Protein AF-0000000084650781 (afdb_homodimer)

Organism: NCBI:txid1178482

Foldseek 3Di:
DPPDPDDPPPPPPPPPPPPPPPVPQPAAEAEEEEAFDCQFLVNVLVVLLQVLLCVLVVNNYGYDYYYNQPVHFQLVVLVCLQVVVHFWYFHWLLSLCVQVVLSLLLWQWPLAPWVQLSQQLLVDPLVVVSQVSVVVRFKHFLAKAFQTQKKKFFAPDEAAFLQVQAAFEEEEANGVLVCLLSVLSNHHYDHDGLSCVQVCLQVPVGGIYMGFLSSCVRSVVLVSTQAMEPQSTTTIITTIIGGNVSVVVDDPSSNVSSNVSSVVSRVSRRVVNRVVSVVSVVVSVVVRRHYDYHPNVNSVVSSVVSLVVVCVVPVPSSVSSSVSSVVSVD/DDPPDDPPPPPPPPPPPPPPPPVPQPAAEAEEEEAFDCQFLVNVLVVLLQVLLCVLVVNNYGYDYYYNQPVHFQLVVLVCLQVVVHFWYFHWLLSLCVQVVLSLLLWQWPLAPWVQLSQQLLVDPLVVVSQVSVVVRFKHFLAKAFQTQKWKFFAPDEAAFLQVQAAFEEEEANGVLVCLLSVLSNHHYDHDGLSCVQVCLQVPVGGIYMGFLSSCQRSVVLVSTQAMEPQSTTTIITTIIGGNVSVVVDDPSSNVSSNVSSVVSRVSRRVVNRVVSVVSVVVSVVVRHHYDYHPNVNSVVSSVVSLVVVCVVPVPSSVSSSVSSVVSVD

Radius of gyration: 30.65 Å; Cα contacts (8 Å, |Δi|>4): 1286; chains: 2; bounding box: 134×105×98 Å

InterPro domains:
  IPR004682 TRAP transporter solute receptor, DctP family [PIRSF006470] (6-325)
  IPR004682 TRAP transporter solute receptor, DctP family [TIGR00787] (32-286)
  IPR018389 TRAP transporter solute receptor DctP [PF03480] (33-311)
  IPR018389 TRAP transporter solute receptor DctP [PTHR33376] (1-325)
  IPR038404 TRAP transporter solute receptor DctP superfamily [G3DSA:3.40.190.170] (25-330)

Solvent-accessible surface area (backbone atoms only — not comparable to full-atom values): 33661 Å² total; per-residue (Å²): 128,92,72,80,75,73,83,82,75,78,75,74,76,73,74,73,72,72,66,71,71,69,71,76,69,75,50,48,74,39,48,32,32,28,43,51,45,81,74,26,56,69,41,54,24,53,52,50,26,28,51,42,32,22,63,74,48,74,50,47,33,40,55,49,81,38,51,54,25,69,72,39,49,50,57,55,37,48,51,28,17,52,70,45,79,30,37,30,32,52,39,37,38,28,34,48,20,67,80,36,59,73,52,32,58,69,32,41,70,60,60,54,93,47,64,68,31,48,49,54,34,46,74,36,69,62,31,50,50,50,38,52,53,34,44,77,64,33,29,39,68,44,37,77,28,59,54,37,54,21,28,40,36,20,62,83,62,79,45,41,49,50,74,61,35,50,71,40,32,30,30,30,59,65,24,72,47,55,42,48,52,33,43,62,41,42,23,39,56,39,64,44,56,74,71,50,42,51,60,33,38,67,72,56,70,17,51,25,35,60,43,16,38,41,57,33,51,48,63,44,40,61,81,61,27,51,22,36,20,64,55,55,44,27,40,46,47,22,42,27,39,30,6,34,62,47,53,70,72,47,52,72,67,56,49,51,40,49,45,51,24,26,49,54,25,29,56,52,26,35,54,50,37,58,56,42,28,60,54,31,42,55,52,47,44,73,72,65,33,47,72,36,70,46,45,58,67,58,43,58,61,58,47,48,64,54,53,54,56,50,36,70,76,36,48,68,60,46,53,53,49,53,54,42,37,53,60,47,70,106,135,75,89,68,85,77,82,76,74,81,73,73,72,74,71,72,72,72,66,71,71,68,70,76,69,76,50,46,73,40,46,32,32,28,41,51,46,80,74,25,54,68,42,54,24,52,51,50,26,28,51,42,32,21,61,74,50,75,50,48,33,40,52,49,81,37,52,53,26,69,72,40,49,50,57,54,38,48,50,26,17,51,69,46,79,31,37,31,31,54,39,38,38,28,36,50,20,68,79,36,59,73,52,32,58,70,32,41,70,60,62,54,94,46,62,67,31,47,51,53,34,47,73,37,70,62,30,50,51,51,38,50,53,34,44,79,62,34,30,38,69,43,35,78,28,60,53,38,54,21,27,39,36,20,62,83,62,80,46,41,48,51,74,61,35,48,71,40,33,30,31,29,60,64,25,72,46,57,42,47,52,34,45,62,40,42,23,39,58,38,63,42,56,75,70,50,42,51,61,33,37,67,73,55,69,18,51,24,35,60,41,17,37,42,57,34,51,49,65,45,40,62,80,62,26,51,22,35,19,63,56,55,45,26,42,45,48,21,40,27,37,30,7,33,64,48,54,70,72,48,51,74,67,55,49,51,40,50,45,52,24,26,50,54,25,29,56,52,27,34,54,49,36,58,56,41,28,61,54,32,42,55,50,45,45,72,74,66,34,47,72,36,69,46,46,59,68,59,42,58,61,59,48,47,65,53,56,53,54,48,34,70,76,36,49,69,59,44,52,52,50,52,52,42,36,53,61,47,69,106

Sequence (660 aa):
MKPSLLMLSILTTAVLTSATLAANAEARELRLGHASTETNPRHDAALFFAERVEDLSGGDLTVSVSSNAQLGDDVEMMTGLRLGSLDLSISSQGALASIVEEATLIGLPFLFDDSRAAWQVLDGEVGQSLADMAADNGIEVLGWWDNGIRLITNNVHPVVEPDDLRGLKIRIPQDPMATDIFSTLGANPVPIPFAETYVALQQGVADGQENPAVNIYSQKFHEVQKYLSLSHHKYEFLPFLASQLTWQTLSPEQQDILRQAGREATEFQRNNAYEENAQRLAEIEASGTEVSEVDTAAFQQAVQPVYEKWQQKYPDFVAQLTAAAEEASEMKPSLLMLSILTTAVLTSATLAANAEARELRLGHASTETNPRHDAALFFAERVEDLSGGDLTVSVSSNAQLGDDVEMMTGLRLGSLDLSISSQGALASIVEEATLIGLPFLFDDSRAAWQVLDGEVGQSLADMAADNGIEVLGWWDNGIRLITNNVHPVVEPDDLRGLKIRIPQDPMATDIFSTLGANPVPIPFAETYVALQQGVADGQENPAVNIYSQKFHEVQKYLSLSHHKYEFLPFLASQLTWQTLSPEQQDILRQAGREATEFQRNNAYEENAQRLAEIEASGTEVSEVDTAAFQQAVQPVYEKWQQKYPDFVAQLTAAAEEASE

pLDDT: mean 93.14, std 15.97, range [23.97, 98.94]

Structure (mmCIF, N/CA/C/O backbone):
data_AF-0000000084650781-model_v1
#
loop_
_entity.id
_entity.type
_entity.pdbx_description
1 polymer 'C4-dicarboxylate ABC transporter'
#
loop_
_atom_site.group_PDB
_atom_site.id
_atom_site.type_symbol
_atom_site.label_atom_id
_atom_site.label_alt_id
_atom_site.label_comp_id
_atom_site.label_asym_id
_atom_site.label_entity_id
_atom_site.label_seq_id
_atom_site.pdbx_PDB_ins_code
_atom_site.Cartn_x
_atom_site.Cartn_y
_atom_site.Cartn_z
_atom_site.occupancy
_atom_site.B_iso_or_equiv
_atom_site.auth_seq_id
_atom_site.auth_comp_id
_atom_site.auth_asym_id
_atom_site.auth_atom_id
_atom_site.pdbx_PDB_model_num
ATOM 1 N N . MET A 1 1 ? 60.688 69.188 -47.125 1 24.17 1 MET A N 1
ATOM 2 C CA . MET A 1 1 ? 60.781 68.062 -46.219 1 24.17 1 MET A CA 1
ATOM 3 C C . MET A 1 1 ? 59.531 67.875 -45.406 1 24.17 1 MET A C 1
ATOM 5 O O . MET A 1 1 ? 59.406 66.938 -44.625 1 24.17 1 MET A O 1
ATOM 9 N N . LYS A 1 2 ? 58.781 69 -45.312 1 34.16 2 LYS A N 1
ATOM 10 C CA . LYS A 1 2 ? 57.844 69.062 -44.188 1 34.16 2 LYS A CA 1
ATOM 11 C C . LYS A 1 2 ? 56.594 68.188 -44.438 1 34.16 2 LYS A C 1
ATOM 13 O O . LYS A 1 2 ? 55.688 68.625 -45.156 1 34.16 2 LYS A O 1
ATOM 18 N N . PRO A 1 3 ? 56.781 66.75 -44.562 1 31.8 3 PRO A N 1
ATOM 19 C CA . PRO A 1 3 ? 55.844 65.688 -45.031 1 31.8 3 PRO A CA 1
ATOM 20 C C . PRO A 1 3 ? 54.594 65.625 -44.156 1 31.8 3 PRO A C 1
ATOM 22 O O . PRO A 1 3 ? 53.5 65.375 -44.656 1 31.8 3 PRO A O 1
ATOM 25 N N . SER A 1 4 ? 54.75 65.625 -42.781 1 34.72 4 SER A N 1
ATOM 26 C CA . SER A 1 4 ? 54.25 64.5 -41.969 1 34.72 4 SER A CA 1
ATOM 27 C C . SER A 1 4 ? 52.781 64.625 -41.625 1 34.72 4 SER A C 1
ATOM 29 O O . SER A 1 4 ? 52.438 64.938 -40.469 1 34.72 4 SER A O 1
ATOM 31 N N . LEU A 1 5 ? 52 65.375 -42.25 1 34.72 5 LEU A N 1
ATOM 32 C CA . LEU A 1 5 ? 50.719 65.688 -41.656 1 34.72 5 LEU A CA 1
ATOM 33 C C . LEU A 1 5 ? 49.812 64.5 -41.562 1 34.72 5 LEU A C 1
ATOM 35 O O . LEU A 1 5 ? 48.625 64.625 -41.281 1 34.72 5 LEU A O 1
ATOM 39 N N . LEU A 1 6 ? 50.344 63.188 -42.094 1 29.95 6 LEU A N 1
ATOM 40 C CA . LEU A 1 6 ? 49.25 62.281 -42.469 1 29.95 6 LEU A CA 1
ATOM 41 C C . LEU A 1 6 ? 48.312 62 -41.312 1 29.95 6 LEU A C 1
ATOM 43 O O . LEU A 1 6 ? 47.094 62.156 -41.469 1 29.95 6 LEU A O 1
ATOM 47 N N . MET A 1 7 ? 48.219 60.625 -40.844 1 32.75 7 MET A N 1
ATOM 48 C CA . MET A 1 7 ? 47.156 59.625 -40.75 1 32.75 7 MET A CA 1
ATOM 49 C C . MET A 1 7 ? 46.469 59.656 -39.406 1 32.75 7 MET A C 1
ATOM 51 O O . MET A 1 7 ? 47.125 59.406 -38.375 1 32.75 7 MET A O 1
ATOM 55 N N . LEU A 1 8 ? 45.688 60.656 -39.094 1 37.31 8 LEU A N 1
ATOM 56 C CA . LEU A 1 8 ? 44.781 60.656 -37.969 1 37.31 8 LEU A CA 1
ATOM 57 C C . LEU A 1 8 ? 44 59.344 -37.875 1 37.31 8 LEU A C 1
ATOM 59 O O . LEU A 1 8 ? 43.219 59.031 -38.781 1 37.31 8 LEU A O 1
ATOM 63 N N . SER A 1 9 ? 44.719 58.188 -37.469 1 35.19 9 SER A N 1
ATOM 64 C CA . SER A 1 9 ? 44.094 56.906 -37.156 1 35.19 9 SER A CA 1
ATOM 65 C C . SER A 1 9 ? 42.906 57.062 -36.219 1 35.19 9 SER A C 1
ATOM 67 O O . SER A 1 9 ? 43.031 57.656 -35.156 1 35.19 9 SER A O 1
ATOM 69 N N . ILE A 1 10 ? 41.719 57.125 -36.812 1 39.12 10 ILE A N 1
ATOM 70 C CA . ILE A 1 10 ? 40.406 57 -36.156 1 39.12 10 ILE A CA 1
ATOM 71 C C . ILE A 1 10 ? 40.375 55.719 -35.312 1 39.12 10 ILE A C 1
ATOM 73 O O . ILE A 1 10 ? 40.5 54.625 -35.844 1 39.12 10 ILE A O 1
ATOM 77 N N . LEU A 1 11 ? 41.031 55.688 -34.156 1 39.5 11 LEU A N 1
ATOM 78 C CA . LEU A 1 11 ? 40.844 54.625 -33.156 1 39.5 11 LEU A CA 1
ATOM 79 C C . LEU A 1 11 ? 39.375 54.469 -32.844 1 39.5 11 LEU A C 1
ATOM 81 O O . LEU A 1 11 ? 38.75 55.344 -32.219 1 39.5 11 LEU A O 1
ATOM 85 N N . THR A 1 12 ? 38.531 53.969 -33.812 1 40 12 THR A N 1
ATOM 86 C CA . THR A 1 12 ? 37.219 53.562 -33.375 1 40 12 THR A CA 1
ATOM 87 C C . THR A 1 12 ? 37.281 52.562 -32.25 1 40 12 THR A C 1
ATOM 89 O O . THR A 1 12 ? 37.906 51.5 -32.375 1 40 12 THR A O 1
ATOM 92 N N . THR A 1 13 ? 37.312 53.031 -31 1 37.78 13 THR A N 1
ATOM 93 C CA . THR A 1 13 ? 37.094 52.219 -29.812 1 37.78 13 THR A CA 1
ATOM 94 C C . THR A 1 13 ? 35.875 51.344 -29.984 1 37.78 13 THR A C 1
ATOM 96 O O . THR A 1 13 ? 34.75 51.844 -30.125 1 37.78 13 THR A O 1
ATOM 99 N N . ALA A 1 14 ? 36.031 50.156 -30.719 1 41.72 14 ALA A N 1
ATOM 100 C CA . ALA A 1 14 ? 35.031 49.094 -30.562 1 41.72 14 ALA A CA 1
ATOM 101 C C . ALA A 1 14 ? 34.656 48.906 -29.109 1 41.72 14 ALA A C 1
ATOM 103 O O . ALA A 1 14 ? 35.469 48.406 -28.312 1 41.72 14 ALA A O 1
ATOM 104 N N . VAL A 1 15 ? 33.906 49.812 -28.578 1 40.22 15 VAL A N 1
ATOM 105 C CA . VAL A 1 15 ? 33.219 49.438 -27.344 1 40.22 15 VAL A CA 1
ATOM 106 C C . VAL A 1 15 ? 32.531 48.094 -27.516 1 40.22 15 VAL A C 1
ATOM 108 O O . VAL A 1 15 ? 31.578 47.938 -28.281 1 40.22 15 VAL A O 1
ATOM 111 N N . LEU A 1 16 ? 33.375 47 -27.609 1 41.97 16 LEU A N 1
ATOM 112 C CA . LEU A 1 16 ? 32.781 45.688 -27.328 1 41.97 16 LEU A CA 1
ATOM 113 C C . LEU A 1 16 ? 31.797 45.781 -26.156 1 41.97 16 LEU A C 1
ATOM 115 O O . LEU A 1 16 ? 32.219 46.031 -25.016 1 41.97 16 LEU A O 1
ATOM 119 N N . THR A 1 17 ? 30.656 46.25 -26.453 1 41.38 17 THR A N 1
ATOM 120 C CA . THR A 1 17 ? 29.578 45.938 -25.516 1 41.38 17 THR A CA 1
ATOM 121 C C . THR A 1 17 ? 29.562 44.469 -25.188 1 41.38 17 THR A C 1
ATOM 123 O O . THR A 1 17 ? 29.266 43.625 -26.047 1 41.38 17 THR A O 1
ATOM 126 N N . SER A 1 18 ? 30.484 43.969 -24.453 1 41.69 18 SER A N 1
ATOM 127 C CA . SER A 1 18 ? 30.203 42.719 -23.75 1 41.69 18 SER A CA 1
ATOM 128 C C . SER A 1 18 ? 28.781 42.719 -23.188 1 41.69 18 SER A C 1
ATOM 130 O O . SER A 1 18 ? 28.531 43.25 -22.109 1 41.69 18 SER A O 1
ATOM 132 N N . ALA A 1 19 ? 27.844 42.875 -24 1 40.19 19 ALA A N 1
ATOM 133 C CA . ALA A 1 19 ? 26.578 42.375 -23.484 1 40.19 19 ALA A CA 1
ATOM 134 C C . ALA A 1 19 ? 26.766 41 -22.828 1 40.19 19 ALA A C 1
ATOM 136 O O . ALA A 1 19 ? 27.062 40.031 -23.5 1 40.19 19 ALA A O 1
ATOM 137 N N . THR A 1 20 ? 27.172 40.969 -21.625 1 41.84 20 THR A N 1
ATOM 138 C CA . THR A 1 20 ? 26.875 39.781 -20.859 1 41.84 20 THR A CA 1
ATOM 139 C C . THR A 1 20 ? 25.547 39.156 -21.297 1 41.84 20 THR A C 1
ATOM 141 O O . THR A 1 20 ? 24.5 39.75 -21.094 1 41.84 20 THR A O 1
ATOM 144 N N . LEU A 1 21 ? 25.453 38.562 -22.391 1 39 21 LEU A N 1
ATOM 145 C CA . LEU A 1 21 ? 24.359 37.625 -22.5 1 39 21 LEU A CA 1
ATOM 146 C C . LEU A 1 21 ? 24.125 36.875 -21.188 1 39 21 LEU A C 1
ATOM 148 O O . LEU A 1 21 ? 24.891 35.969 -20.828 1 39 21 LEU A O 1
ATOM 152 N N . ALA A 1 22 ? 23.797 37.625 -20.125 1 39.19 22 ALA A N 1
ATOM 153 C CA . ALA A 1 22 ? 23.156 36.812 -19.094 1 39.19 22 ALA A CA 1
ATOM 154 C C . ALA A 1 22 ? 22.328 35.719 -19.703 1 39.19 22 ALA A C 1
ATOM 156 O O . ALA A 1 22 ? 21.281 35.969 -20.312 1 39.19 22 ALA A O 1
ATOM 157 N N . ALA A 1 23 ? 22.766 34.75 -20.359 1 41.78 23 ALA A N 1
ATOM 158 C CA . ALA A 1 23 ? 22.047 33.5 -20.625 1 41.78 23 ALA A CA 1
ATOM 159 C C . ALA A 1 23 ? 20.922 33.312 -19.625 1 41.78 23 ALA A C 1
ATOM 161 O O . ALA A 1 23 ? 21.188 33.156 -18.422 1 41.78 23 ALA A O 1
ATOM 162 N N . ASN A 1 24 ? 19.766 33.969 -19.609 1 41.72 24 ASN A N 1
ATOM 163 C CA . ASN A 1 24 ? 18.562 33.625 -18.859 1 41.72 24 ASN A CA 1
ATOM 164 C C . ASN A 1 24 ? 18.516 32.125 -18.531 1 41.72 24 ASN A C 1
ATOM 166 O O . ASN A 1 24 ? 18.141 31.312 -19.375 1 41.72 24 ASN A O 1
ATOM 170 N N . ALA A 1 25 ? 19.328 31.562 -17.812 1 55.53 25 ALA A N 1
ATOM 171 C CA . ALA A 1 25 ? 19.266 30.172 -17.391 1 55.53 25 ALA A CA 1
ATOM 172 C C . ALA A 1 25 ? 17.828 29.75 -17.109 1 55.53 25 ALA A C 1
ATOM 174 O O . ALA A 1 25 ? 17.094 30.453 -16.406 1 55.53 25 ALA A O 1
ATOM 175 N N . GLU A 1 26 ? 17.172 29.047 -18.016 1 77.19 26 GLU A N 1
ATOM 176 C CA . GLU A 1 26 ? 15.828 28.484 -17.906 1 77.19 26 GLU A CA 1
ATOM 177 C C . GLU A 1 26 ? 15.547 28 -16.484 1 77.19 26 GLU A C 1
ATOM 179 O O . GLU A 1 26 ? 16.375 27.312 -15.891 1 77.19 26 GLU A O 1
ATOM 184 N N . ALA A 1 27 ? 14.594 28.672 -15.797 1 89 27 ALA A N 1
ATOM 185 C CA . ALA A 1 27 ? 14.164 28.312 -14.453 1 89 27 ALA A CA 1
ATOM 186 C C . ALA A 1 27 ? 14.008 26.797 -14.32 1 89 27 ALA A C 1
ATOM 188 O O . ALA A 1 27 ? 13.484 26.141 -15.227 1 89 27 ALA A O 1
ATOM 189 N N . ARG A 1 28 ? 14.617 26.219 -13.359 1 96.62 28 ARG A N 1
ATOM 190 C CA . ARG A 1 28 ? 14.367 24.828 -13.031 1 96.62 28 ARG A CA 1
ATOM 191 C C . ARG A 1 28 ? 12.977 24.641 -12.438 1 96.62 28 ARG A C 1
ATOM 193 O O . ARG A 1 28 ? 12.578 25.375 -11.523 1 96.62 28 ARG A O 1
ATOM 200 N N . GLU A 1 29 ? 12.18 23.734 -12.984 1 98.31 29 GLU A N 1
ATOM 201 C CA . GLU A 1 29 ? 10.828 23.469 -12.492 1 98.31 29 GLU A CA 1
ATOM 202 C C . GLU A 1 29 ? 10.781 22.172 -11.703 1 98.31 29 GLU A C 1
ATOM 204 O O . GLU A 1 29 ? 11.273 21.141 -12.164 1 98.31 29 GLU A O 1
ATOM 209 N N . LEU A 1 30 ? 10.258 22.172 -10.516 1 98.88 30 LEU A N 1
ATOM 210 C CA . LEU A 1 30 ? 9.977 21 -9.711 1 98.88 30 LEU A CA 1
ATOM 211 C C . LEU A 1 30 ? 8.484 20.672 -9.734 1 98.88 30 LEU A C 1
ATOM 213 O O . LEU A 1 30 ? 7.648 21.562 -9.688 1 98.88 30 LEU A O 1
ATOM 217 N N . ARG A 1 31 ? 8.164 19.406 -9.82 1 98.81 31 ARG A N 1
ATOM 218 C CA . ARG A 1 31 ? 6.781 18.938 -9.828 1 98.81 31 ARG A CA 1
ATOM 219 C C . ARG A 1 31 ? 6.34 18.5 -8.438 1 98.81 31 ARG A C 1
ATOM 221 O O . ARG A 1 31 ? 7.016 17.703 -7.789 1 98.81 31 ARG A O 1
ATOM 228 N N . LEU A 1 32 ? 5.203 19.062 -7.953 1 98.94 32 LEU A N 1
ATOM 229 C CA . LEU A 1 32 ? 4.609 18.766 -6.656 1 98.94 32 LEU A CA 1
ATOM 230 C C . LEU A 1 32 ? 3.215 18.172 -6.824 1 98.94 32 LEU A C 1
ATOM 232 O O . LEU A 1 32 ? 2.369 18.75 -7.512 1 98.94 32 LEU A O 1
ATOM 236 N N . GLY A 1 33 ? 3.025 17 -6.223 1 98.88 33 GLY A N 1
ATOM 237 C CA . GLY A 1 33 ? 1.714 16.391 -6.305 1 98.88 33 GLY A CA 1
ATOM 238 C C . GLY A 1 33 ? 1.05 16.203 -4.953 1 98.88 33 GLY A C 1
ATOM 239 O O . GLY A 1 33 ? 1.729 16.047 -3.938 1 98.88 33 GLY A O 1
ATOM 240 N N . HIS A 1 34 ? -0.308 16.234 -4.93 1 98.75 34 HIS A N 1
ATOM 241 C CA . HIS A 1 34 ? -1.104 15.844 -3.773 1 98.75 34 HIS A CA 1
ATOM 242 C C . HIS A 1 34 ? -2.484 15.352 -4.199 1 98.75 34 HIS A C 1
ATOM 244 O O . HIS A 1 34 ? -2.869 15.5 -5.359 1 98.75 34 HIS A O 1
ATOM 250 N N . ALA A 1 35 ? -3.258 14.844 -3.248 1 98.5 35 ALA A N 1
ATOM 251 C CA . ALA A 1 35 ? -4.438 14.078 -3.645 1 98.5 35 ALA A CA 1
ATOM 252 C C . ALA A 1 35 ? -5.715 14.883 -3.416 1 98.5 35 ALA A C 1
ATOM 254 O O . ALA A 1 35 ? -6.789 14.5 -3.889 1 98.5 35 ALA A O 1
ATOM 255 N N . SER A 1 36 ? -5.676 16.016 -2.768 1 98.44 36 SER A N 1
ATOM 256 C CA . SER A 1 36 ? -6.871 16.766 -2.383 1 98.44 36 SER A CA 1
ATOM 257 C C . SER A 1 36 ? -7.379 17.625 -3.529 1 98.44 36 SER A C 1
ATOM 259 O O . SER A 1 36 ? -6.648 17.891 -4.488 1 98.44 36 SER A O 1
ATOM 261 N N . THR A 1 37 ? -8.609 18.016 -3.396 1 98.25 37 THR A N 1
ATOM 262 C CA . THR A 1 37 ? -9.164 18.984 -4.332 1 98.25 37 THR A CA 1
ATOM 263 C C . THR A 1 37 ? -8.555 20.359 -4.109 1 98.25 37 THR A C 1
ATOM 265 O O . THR A 1 37 ? -7.852 20.578 -3.121 1 98.25 37 THR A O 1
ATOM 268 N N . GLU A 1 38 ? -8.922 21.219 -4.961 1 98.12 38 GLU A N 1
ATOM 269 C CA . GLU A 1 38 ? -8.367 22.562 -4.914 1 98.12 38 GLU A CA 1
ATOM 270 C C . GLU A 1 38 ? -9.047 23.406 -3.84 1 98.12 38 GLU A C 1
ATOM 272 O O . GLU A 1 38 ? -8.562 24.484 -3.484 1 98.12 38 GLU A O 1
ATOM 277 N N . THR A 1 39 ? -10.094 22.906 -3.24 1 97 39 THR A N 1
ATOM 278 C CA . THR A 1 39 ? -10.789 23.656 -2.199 1 97 39 THR A CA 1
ATOM 279 C C . THR A 1 39 ? -10.242 23.297 -0.819 1 97 39 THR A C 1
ATOM 281 O O . THR A 1 39 ? -10.648 23.891 0.185 1 97 39 THR A O 1
ATOM 284 N N . ASN A 1 40 ? -9.352 22.422 -0.759 1 97.94 40 ASN A N 1
ATOM 285 C CA . ASN A 1 40 ? -8.734 22.016 0.497 1 97.94 40 ASN A CA 1
ATOM 286 C C . ASN A 1 40 ? -7.594 22.969 0.882 1 97.94 40 ASN A C 1
ATOM 288 O O . ASN A 1 40 ? -6.809 23.375 0.027 1 97.94 40 ASN A O 1
ATOM 292 N N . PRO A 1 41 ? -7.438 23.266 2.162 1 96.56 41 PRO A N 1
ATOM 293 C CA . PRO A 1 41 ? -6.344 24.141 2.596 1 96.56 41 PRO A CA 1
ATOM 294 C C . PRO A 1 41 ? -4.965 23.578 2.238 1 96.56 41 PRO A C 1
ATOM 296 O O . PRO A 1 41 ? -4.008 24.344 2.084 1 96.56 41 PRO A O 1
ATOM 299 N N . ARG A 1 42 ? -4.848 22.312 2.117 1 97.69 42 ARG A N 1
ATOM 300 C CA . ARG A 1 42 ? -3.609 21.703 1.647 1 97.69 42 ARG A CA 1
ATOM 301 C C . ARG A 1 42 ? -3.193 22.266 0.297 1 97.69 42 ARG A C 1
ATOM 303 O O . ARG A 1 42 ? -2.002 22.453 0.032 1 97.69 42 ARG A O 1
ATOM 310 N N . HIS A 1 43 ? -4.129 22.469 -0.549 1 98.69 43 HIS A N 1
ATOM 311 C CA . HIS A 1 43 ? -3.852 23.031 -1.87 1 98.69 43 HIS A CA 1
ATOM 312 C C . HIS A 1 43 ? -3.41 24.484 -1.775 1 98.69 43 HIS A C 1
ATOM 314 O O . HIS A 1 43 ? -2.453 24.891 -2.439 1 98.69 43 HIS A O 1
ATOM 320 N N . ASP A 1 44 ? -4.078 25.234 -0.956 1 98.69 44 ASP A N 1
ATOM 321 C CA . ASP A 1 44 ? -3.693 26.625 -0.739 1 98.69 44 ASP A CA 1
ATOM 322 C C . ASP A 1 44 ? -2.25 26.734 -0.253 1 98.69 44 ASP A C 1
ATOM 324 O O . ASP A 1 44 ? -1.495 27.594 -0.705 1 98.69 44 ASP A O 1
ATOM 328 N N . ALA A 1 45 ? -1.952 25.891 0.606 1 98.88 45 ALA A N 1
ATOM 329 C CA . ALA A 1 45 ? -0.604 25.906 1.169 1 98.88 45 ALA A CA 1
ATOM 330 C C . ALA A 1 45 ? 0.429 25.469 0.128 1 98.88 45 ALA A C 1
ATOM 332 O O . ALA A 1 45 ? 1.551 25.984 0.115 1 98.88 45 ALA A O 1
ATOM 333 N N . ALA A 1 46 ? 0.092 24.484 -0.707 1 98.94 46 ALA A N 1
ATOM 334 C CA . ALA A 1 46 ? 0.977 24.078 -1.798 1 98.94 46 ALA A CA 1
ATOM 335 C C . ALA A 1 46 ? 1.247 25.25 -2.742 1 98.94 46 ALA A C 1
ATOM 337 O O . ALA A 1 46 ? 2.385 25.453 -3.168 1 98.94 46 ALA A O 1
ATOM 338 N N . LEU A 1 47 ? 0.246 26.016 -3.066 1 98.94 47 LEU A N 1
ATOM 339 C CA . LEU A 1 47 ? 0.402 27.188 -3.918 1 98.94 47 LEU A CA 1
ATOM 340 C C . LEU A 1 47 ? 1.25 28.25 -3.227 1 98.94 47 LEU A C 1
ATOM 342 O O . LEU A 1 47 ? 2.084 28.906 -3.865 1 98.94 47 LEU A O 1
ATOM 346 N N . PHE A 1 48 ? 1 28.469 -1.96 1 98.94 48 PHE A N 1
ATOM 347 C CA . PHE A 1 48 ? 1.808 29.406 -1.19 1 98.94 48 PHE A CA 1
ATOM 348 C C . PHE A 1 48 ? 3.279 29.016 -1.228 1 98.94 48 PHE A C 1
ATOM 350 O O . PHE A 1 48 ? 4.148 29.859 -1.431 1 98.94 48 PHE A O 1
ATOM 357 N N . PHE A 1 49 ? 3.592 27.719 -1.007 1 98.94 49 PHE A N 1
ATOM 358 C CA . PHE A 1 49 ? 4.953 27.219 -1.108 1 98.94 49 PHE A CA 1
ATOM 359 C C . PHE A 1 49 ? 5.562 27.562 -2.463 1 98.94 49 PHE A C 1
ATOM 361 O O . PHE A 1 49 ? 6.691 28.062 -2.533 1 98.94 49 PHE A O 1
ATOM 368 N N . ALA A 1 50 ? 4.82 27.266 -3.529 1 98.94 50 ALA A N 1
ATOM 369 C CA . ALA A 1 50 ? 5.289 27.547 -4.883 1 98.94 50 ALA A CA 1
ATOM 370 C C . ALA A 1 50 ? 5.613 29.031 -5.051 1 98.94 50 ALA A C 1
ATOM 372 O O . ALA A 1 50 ? 6.648 29.391 -5.621 1 98.94 50 ALA A O 1
ATOM 373 N N . GLU A 1 51 ? 4.789 29.859 -4.586 1 98.88 51 GLU A N 1
ATOM 374 C CA . GLU A 1 51 ? 5 31.312 -4.652 1 98.88 51 GLU A CA 1
ATOM 375 C C . GLU A 1 51 ? 6.258 31.719 -3.893 1 98.88 51 GLU A C 1
ATOM 377 O O . GLU A 1 51 ? 7.059 32.5 -4.391 1 98.88 51 GLU A O 1
ATOM 382 N N . ARG A 1 52 ? 6.41 31.188 -2.689 1 98.88 52 ARG A N 1
ATOM 383 C CA . ARG A 1 52 ? 7.566 31.531 -1.872 1 98.88 52 ARG A CA 1
ATOM 384 C C . ARG A 1 52 ? 8.859 31.078 -2.535 1 98.88 52 ARG A C 1
ATOM 386 O O . ARG A 1 52 ? 9.859 31.797 -2.516 1 98.88 52 ARG A O 1
ATOM 393 N N . VAL A 1 53 ? 8.867 29.875 -3.117 1 98.88 53 VAL A N 1
ATOM 394 C CA . VAL A 1 53 ? 10.047 29.359 -3.812 1 98.88 53 VAL A CA 1
ATOM 395 C C . VAL A 1 53 ? 10.43 30.297 -4.953 1 98.88 53 VAL A C 1
ATOM 397 O O . VAL A 1 53 ? 11.602 30.641 -5.117 1 98.88 53 VAL A O 1
ATOM 400 N N . GLU A 1 54 ? 9.477 30.703 -5.707 1 98.56 54 GLU A N 1
ATOM 401 C CA . GLU A 1 54 ? 9.727 31.625 -6.82 1 98.56 54 GLU A CA 1
ATOM 402 C C . GLU A 1 54 ? 10.281 32.969 -6.332 1 98.56 54 GLU A C 1
ATOM 404 O O . GLU A 1 54 ? 11.258 33.469 -6.887 1 98.56 54 GLU A O 1
ATOM 409 N N . ASP A 1 55 ? 9.727 33.469 -5.332 1 98.62 55 ASP A N 1
ATOM 410 C CA . ASP A 1 55 ? 10.148 34.781 -4.781 1 98.62 55 ASP A CA 1
ATOM 411 C C . ASP A 1 55 ? 11.578 34.688 -4.25 1 98.62 55 ASP A C 1
ATOM 413 O O . ASP A 1 55 ? 12.414 35.562 -4.57 1 98.62 55 ASP A O 1
ATOM 417 N N . LEU A 1 56 ? 11.867 33.688 -3.453 1 98.62 56 LEU A N 1
ATOM 418 C CA . LEU A 1 56 ? 13.156 33.531 -2.773 1 98.62 56 LEU A CA 1
ATOM 419 C C . LEU A 1 56 ? 14.273 33.25 -3.775 1 98.62 56 LEU A C 1
ATOM 421 O O . LEU A 1 56 ? 15.43 33.594 -3.527 1 98.62 56 LEU A O 1
ATOM 425 N N . SER A 1 57 ? 13.922 32.688 -4.93 1 98 57 SER A N 1
ATOM 426 C CA . SER A 1 57 ? 14.93 32.281 -5.906 1 98 57 SER A CA 1
ATOM 427 C C . SER A 1 57 ? 15.07 33.344 -7.004 1 98 57 SER A C 1
ATOM 429 O O . SER A 1 57 ? 15.906 33.188 -7.898 1 98 57 SER A O 1
ATOM 431 N N . GLY A 1 58 ? 14.234 34.406 -6.977 1 97.19 58 GLY A N 1
ATOM 432 C CA . GLY A 1 58 ? 14.227 35.375 -8.055 1 97.19 58 GLY A CA 1
ATOM 433 C C . GLY A 1 58 ? 13.742 34.781 -9.375 1 97.19 58 GLY A C 1
ATOM 434 O O . GLY A 1 58 ? 14.141 35.25 -10.445 1 97.19 58 GLY A O 1
ATOM 435 N N . GLY A 1 59 ? 13.039 33.719 -9.242 1 97.12 59 GLY A N 1
ATOM 436 C CA . GLY A 1 59 ? 12.469 33.125 -10.43 1 97.12 59 GLY A CA 1
ATOM 437 C C . GLY A 1 59 ? 13.32 31.984 -10.992 1 97.12 59 GLY A C 1
ATOM 438 O O . GLY A 1 59 ? 12.922 31.312 -11.938 1 97.12 59 GLY A O 1
ATOM 439 N N . ASP A 1 60 ? 14.422 31.672 -10.438 1 96.62 60 ASP A N 1
ATOM 440 C CA . ASP A 1 60 ? 15.352 30.656 -10.938 1 96.62 60 ASP A CA 1
ATOM 441 C C . ASP A 1 60 ? 14.852 29.25 -10.625 1 96.62 60 ASP A C 1
ATOM 443 O O . ASP A 1 60 ? 15.305 28.281 -11.234 1 96.62 60 ASP A O 1
ATOM 447 N N . LEU A 1 61 ? 14 29.141 -9.641 1 98.19 61 LEU A N 1
ATOM 448 C CA . LEU A 1 61 ? 13.375 27.875 -9.234 1 98.19 61 LEU A CA 1
ATOM 449 C C . LEU A 1 61 ? 11.859 28.031 -9.125 1 98.19 61 LEU A C 1
ATOM 451 O O . LEU A 1 61 ? 11.367 28.984 -8.5 1 98.19 61 LEU A O 1
ATOM 455 N N . THR A 1 62 ? 11.094 27.094 -9.836 1 98.56 62 THR A N 1
ATOM 456 C CA . THR A 1 62 ? 9.641 27.141 -9.797 1 98.56 62 THR A CA 1
ATOM 457 C C . THR A 1 62 ? 9.062 25.781 -9.414 1 98.56 62 THR A C 1
ATOM 459 O O . THR A 1 62 ? 9.766 24.781 -9.453 1 98.56 62 THR A O 1
ATOM 462 N N . VAL A 1 63 ? 7.844 25.766 -8.938 1 98.88 63 VAL A N 1
ATOM 463 C CA . VAL A 1 63 ? 7.129 24.562 -8.555 1 98.88 63 VAL A CA 1
ATOM 464 C C . VAL A 1 63 ? 5.777 24.5 -9.266 1 98.88 63 VAL A C 1
ATOM 466 O O . VAL A 1 63 ? 4.992 25.453 -9.188 1 98.88 63 VAL A O 1
ATOM 469 N N . SER A 1 64 ? 5.516 23.438 -10 1 98.81 64 SER A N 1
ATOM 470 C CA . SER A 1 64 ? 4.203 23.156 -10.57 1 98.81 64 SER A CA 1
ATOM 471 C C . SER A 1 64 ? 3.393 22.219 -9.68 1 98.81 64 SER A C 1
ATOM 473 O O . SER A 1 64 ? 3.828 21.109 -9.391 1 98.81 64 SER A O 1
ATOM 475 N N . VAL A 1 65 ? 2.215 22.703 -9.273 1 98.88 65 VAL A N 1
ATOM 476 C CA . VAL A 1 65 ? 1.387 21.953 -8.328 1 98.88 65 VAL A CA 1
ATOM 477 C C . VAL A 1 65 ? 0.311 21.188 -9.094 1 98.88 65 VAL A C 1
ATOM 479 O O . VAL A 1 65 ? -0.422 21.766 -9.898 1 98.88 65 VAL A O 1
ATOM 482 N N . SER A 1 66 ? 0.26 19.875 -8.867 1 98.88 66 SER A N 1
ATOM 483 C CA . SER A 1 66 ? -0.797 19.016 -9.391 1 98.88 66 SER A CA 1
ATOM 484 C C . SER A 1 66 ? -1.676 18.469 -8.273 1 98.88 66 SER A C 1
ATOM 486 O O . SER A 1 66 ? -1.187 17.797 -7.363 1 98.88 66 SER A O 1
ATOM 488 N N . SER A 1 67 ? -2.992 18.734 -8.32 1 98.62 67 SER A N 1
ATOM 489 C CA . SER A 1 67 ? -3.963 18.328 -7.312 1 98.62 67 SER A CA 1
ATOM 490 C C . SER A 1 67 ? -4.723 17.078 -7.75 1 98.62 67 SER A C 1
ATOM 492 O O . SER A 1 67 ? -4.359 16.438 -8.742 1 98.62 67 SER A O 1
ATOM 494 N N . ASN A 1 68 ? -5.617 16.562 -6.887 1 98.38 68 ASN A N 1
ATOM 495 C CA . ASN A 1 68 ? -6.586 15.516 -7.219 1 98.38 68 ASN A CA 1
ATOM 496 C C . ASN A 1 68 ? -5.898 14.219 -7.621 1 98.38 68 ASN A C 1
ATOM 498 O O . ASN A 1 68 ? -6.387 13.492 -8.492 1 98.38 68 ASN A O 1
ATOM 502 N N . ALA A 1 69 ? -4.77 13.977 -7.133 1 97.81 69 ALA A N 1
ATOM 503 C CA . ALA A 1 69 ? -4.039 12.742 -7.398 1 97.81 69 ALA A CA 1
ATOM 504 C C . ALA A 1 69 ? -3.721 12.602 -8.883 1 97.81 69 ALA A C 1
ATOM 506 O O . ALA A 1 69 ? -3.646 11.484 -9.406 1 97.81 69 ALA A O 1
ATOM 507 N N . GLN A 1 70 ? -3.52 13.695 -9.5 1 97.94 70 GLN A N 1
ATOM 508 C CA . GLN A 1 70 ? -3.207 13.672 -10.922 1 97.94 70 GLN A CA 1
ATOM 509 C C . GLN A 1 70 ? -1.896 12.945 -11.188 1 97.94 70 GLN A C 1
ATOM 511 O O . GLN A 1 70 ? -1.712 12.352 -12.25 1 97.94 70 GLN A O 1
ATOM 516 N N . LEU A 1 71 ? -0.958 13 -10.234 1 97.56 71 LEU A N 1
ATOM 517 C CA . LEU A 1 71 ? 0.349 12.375 -10.398 1 97.56 71 LEU A CA 1
ATOM 518 C C . LEU A 1 71 ? 0.398 11.023 -9.695 1 97.56 71 LEU A C 1
ATOM 520 O O . LEU A 1 71 ? 1.479 10.477 -9.469 1 97.56 71 LEU A O 1
ATOM 524 N N . GLY A 1 72 ? -0.728 10.453 -9.289 1 95.5 72 GLY A N 1
ATOM 525 C CA . GLY A 1 72 ? -0.829 9.195 -8.57 1 95.5 72 GLY A CA 1
ATOM 526 C C . GLY A 1 72 ? -1.402 9.344 -7.172 1 95.5 72 GLY A C 1
ATOM 527 O O . GLY A 1 72 ? -1.449 10.453 -6.637 1 95.5 72 GLY A O 1
ATOM 528 N N . ASP A 1 73 ? -1.86 8.195 -6.582 1 96.06 73 ASP A N 1
ATOM 529 C CA . ASP A 1 73 ? -2.27 8.258 -5.184 1 96.06 73 ASP A CA 1
ATOM 530 C C . ASP A 1 73 ? -1.06 8.383 -4.262 1 96.06 73 ASP A C 1
ATOM 532 O O . ASP A 1 73 ? 0.079 8.453 -4.73 1 96.06 73 ASP A O 1
ATOM 536 N N . ASP A 1 74 ? -1.263 8.484 -3.01 1 97.31 74 ASP A N 1
ATOM 537 C CA . ASP A 1 74 ? -0.187 8.797 -2.074 1 97.31 74 ASP A CA 1
ATOM 538 C C . ASP A 1 74 ? 0.895 7.723 -2.1 1 97.31 74 ASP A C 1
ATOM 540 O O . ASP A 1 74 ? 2.088 8.031 -2.072 1 97.31 74 ASP A O 1
ATOM 544 N N . VAL A 1 75 ? 0.525 6.469 -2.121 1 94.44 75 VAL A N 1
ATOM 545 C CA . VAL A 1 75 ? 1.489 5.371 -2.121 1 94.44 75 VAL A CA 1
ATOM 546 C C . VAL A 1 75 ? 2.295 5.391 -3.418 1 94.44 75 VAL A C 1
ATOM 548 O O . VAL A 1 75 ? 3.514 5.207 -3.402 1 94.44 75 VAL A O 1
ATOM 551 N N . GLU A 1 76 ? 1.639 5.598 -4.523 1 94.19 76 GLU A N 1
ATOM 552 C CA . GLU A 1 76 ? 2.312 5.723 -5.812 1 94.19 76 GLU A CA 1
ATOM 553 C C . GLU A 1 76 ? 3.275 6.906 -5.824 1 94.19 76 GLU A C 1
ATOM 555 O O . GLU A 1 76 ? 4.387 6.805 -6.344 1 94.19 76 GLU A O 1
ATOM 560 N N . MET A 1 77 ? 2.83 7.973 -5.277 1 97.75 77 MET A N 1
ATOM 561 C CA . MET A 1 77 ? 3.689 9.156 -5.27 1 97.75 77 MET A CA 1
ATOM 562 C C . MET A 1 77 ? 4.891 8.945 -4.355 1 97.75 77 MET A C 1
ATOM 564 O O . MET A 1 77 ? 5.98 9.461 -4.629 1 97.75 77 MET A O 1
ATOM 568 N N . MET A 1 78 ? 4.723 8.211 -3.264 1 97.5 78 MET A N 1
ATOM 569 C CA . MET A 1 78 ? 5.859 7.855 -2.418 1 97.5 78 MET A CA 1
ATOM 570 C C . MET A 1 78 ? 6.906 7.082 -3.211 1 97.5 78 MET A C 1
ATOM 572 O O . MET A 1 78 ? 8.102 7.363 -3.111 1 97.5 78 MET A O 1
ATOM 576 N N . THR A 1 79 ? 6.449 6.188 -3.99 1 95.19 79 THR A N 1
ATOM 577 C CA . THR A 1 79 ? 7.355 5.449 -4.863 1 95.19 79 THR A CA 1
ATOM 578 C C . THR A 1 79 ? 8.039 6.391 -5.852 1 95.19 79 THR A C 1
ATOM 580 O O . THR A 1 79 ? 9.242 6.297 -6.074 1 95.19 79 THR A O 1
ATOM 583 N N . GLY A 1 80 ? 7.266 7.258 -6.488 1 97.25 80 GLY A N 1
ATOM 584 C CA . GLY A 1 80 ? 7.82 8.234 -7.414 1 97.25 80 GLY A CA 1
ATOM 585 C C . GLY A 1 80 ? 8.898 9.094 -6.793 1 97.25 80 GLY A C 1
ATOM 586 O O . GLY A 1 80 ? 9.906 9.398 -7.438 1 97.25 80 GLY A O 1
ATOM 587 N N . LEU A 1 81 ? 8.719 9.516 -5.555 1 98.5 81 LEU A N 1
ATOM 588 C CA . LEU A 1 81 ? 9.734 10.289 -4.844 1 98.5 81 LEU A CA 1
ATOM 589 C C . LEU A 1 81 ? 11.016 9.477 -4.688 1 98.5 81 LEU A C 1
ATOM 591 O O . LEU A 1 81 ? 12.109 9.984 -4.945 1 98.5 81 LEU A O 1
ATOM 595 N N . ARG A 1 82 ? 10.898 8.266 -4.27 1 96.75 82 ARG A N 1
ATOM 596 C CA . ARG A 1 82 ? 12.055 7.422 -3.984 1 96.75 82 ARG A CA 1
ATOM 597 C C . ARG A 1 82 ? 12.836 7.117 -5.258 1 96.75 82 ARG A C 1
ATOM 599 O O . ARG A 1 82 ? 14.055 6.984 -5.227 1 96.75 82 ARG A O 1
ATOM 606 N N . LEU A 1 83 ? 12.117 7.082 -6.367 1 95.62 83 LEU A N 1
ATOM 607 C CA . LEU A 1 83 ? 12.742 6.738 -7.641 1 95.62 83 LEU A CA 1
ATOM 608 C C . LEU A 1 83 ? 13.195 7.992 -8.383 1 95.62 83 LEU A C 1
ATOM 610 O O . LEU A 1 83 ? 13.875 7.902 -9.406 1 95.62 83 LEU A O 1
ATOM 614 N N . GLY A 1 84 ? 12.812 9.133 -7.887 1 96.94 84 GLY A N 1
ATOM 615 C CA . GLY A 1 84 ? 13.234 10.391 -8.492 1 96.94 84 GLY A CA 1
ATOM 616 C C . GLY A 1 84 ? 12.352 10.82 -9.648 1 96.94 84 GLY A C 1
ATOM 617 O O . GLY A 1 84 ? 12.609 11.836 -10.289 1 96.94 84 GLY A O 1
ATOM 618 N N . SER A 1 85 ? 11.25 10.062 -9.906 1 97.19 85 SER A N 1
ATOM 619 C CA . SER A 1 85 ? 10.344 10.422 -10.992 1 97.19 85 SER A CA 1
ATOM 620 C C . SER A 1 85 ? 9.359 11.5 -10.555 1 97.19 85 SER A C 1
ATOM 622 O O . SER A 1 85 ? 8.672 12.102 -11.383 1 97.19 85 SER A O 1
ATOM 624 N N . LEU A 1 86 ? 9.242 11.797 -9.328 1 98.56 86 LEU A N 1
ATOM 625 C CA . LEU A 1 86 ? 8.5 12.906 -8.719 1 98.56 86 LEU A CA 1
ATOM 626 C C . LEU A 1 86 ? 9.391 13.695 -7.77 1 98.56 86 LEU A C 1
ATOM 628 O O . LEU A 1 86 ? 10.188 13.117 -7.031 1 98.56 86 LEU A O 1
ATOM 632 N N . ASP A 1 87 ? 9.227 15.039 -7.754 1 98.88 87 ASP A N 1
ATOM 633 C CA . ASP A 1 87 ? 10.156 15.867 -6.988 1 98.88 87 ASP A CA 1
ATOM 634 C C . ASP A 1 87 ? 9.633 16.094 -5.57 1 98.88 87 ASP A C 1
ATOM 636 O O . ASP A 1 87 ? 10.398 16.016 -4.605 1 98.88 87 ASP A O 1
ATOM 640 N N . LEU A 1 88 ? 8.344 16.438 -5.48 1 98.94 88 LEU A N 1
ATOM 641 C CA . LEU A 1 88 ? 7.738 16.828 -4.215 1 98.94 88 LEU A CA 1
ATOM 642 C C . LEU A 1 88 ? 6.344 16.219 -4.062 1 98.94 88 LEU A C 1
ATOM 644 O O . LEU A 1 88 ? 5.645 16.016 -5.059 1 98.94 88 LEU A O 1
ATOM 648 N N . SER A 1 89 ? 5.98 15.953 -2.838 1 98.94 89 SER A N 1
ATOM 649 C CA . SER A 1 89 ? 4.605 15.539 -2.58 1 98.94 89 SER A CA 1
ATOM 650 C C . SER A 1 89 ? 4.152 15.953 -1.185 1 98.94 89 SER A C 1
ATOM 652 O O . SER A 1 89 ? 4.961 16.016 -0.256 1 98.94 89 SER A O 1
ATOM 654 N N . ILE A 1 90 ? 2.918 16.422 -1.101 1 98.88 90 ILE A N 1
ATOM 655 C CA . ILE A 1 90 ? 2.221 16.406 0.181 1 98.88 90 ILE A CA 1
ATOM 656 C C . ILE A 1 90 ? 1.547 15.055 0.387 1 98.88 90 ILE A C 1
ATOM 658 O O . ILE A 1 90 ? 0.483 14.797 -0.177 1 98.88 90 ILE A O 1
ATOM 662 N N . SER A 1 91 ? 2.109 14.297 1.219 1 97.81 91 SER A N 1
ATOM 663 C CA . SER A 1 91 ? 1.773 12.875 1.296 1 97.81 91 SER A CA 1
ATOM 664 C C . SER A 1 91 ? 0.87 12.586 2.49 1 97.81 91 SER A C 1
ATOM 666 O O . SER A 1 91 ? 0.218 13.492 3.016 1 97.81 91 SER A O 1
ATOM 668 N N . SER A 1 92 ? 0.656 11.289 2.717 1 98.31 92 SER A N 1
ATOM 669 C CA . SER A 1 92 ? -0.144 10.859 3.859 1 98.31 92 SER A CA 1
ATOM 670 C C . SER A 1 92 ? 0.703 10.086 4.871 1 98.31 92 SER A C 1
ATOM 672 O O . SER A 1 92 ? 1.807 9.641 4.551 1 98.31 92 SER A O 1
ATOM 674 N N . GLN A 1 93 ? 0.187 10.023 6.07 1 98.62 93 GLN A N 1
ATOM 675 C CA . GLN A 1 93 ? 0.853 9.273 7.129 1 98.62 93 GLN A CA 1
ATOM 676 C C . GLN A 1 93 ? 1.069 7.82 6.715 1 98.62 93 GLN A C 1
ATOM 678 O O . GLN A 1 93 ? 2.152 7.266 6.918 1 98.62 93 GLN A O 1
ATOM 683 N N . GLY A 1 94 ? 0.055 7.223 6.172 1 97.5 94 GLY A N 1
ATOM 684 C CA . GLY A 1 94 ? 0.14 5.836 5.746 1 97.5 94 GLY A CA 1
ATOM 685 C C . GLY A 1 94 ? 1.181 5.609 4.664 1 97.5 94 GLY A C 1
ATOM 686 O O . GLY A 1 94 ? 1.887 4.598 4.68 1 97.5 94 GLY A O 1
ATOM 687 N N . ALA A 1 95 ? 1.243 6.488 3.707 1 97.31 95 ALA A N 1
ATOM 688 C CA . ALA A 1 95 ? 2.254 6.367 2.658 1 97.31 95 ALA A CA 1
ATOM 689 C C . ALA A 1 95 ? 3.66 6.438 3.242 1 97.31 95 ALA A C 1
ATOM 691 O O . ALA A 1 95 ? 4.535 5.656 2.865 1 97.31 95 ALA A O 1
ATOM 692 N N . LEU A 1 96 ? 3.904 7.371 4.137 1 98.38 96 LEU A N 1
ATOM 693 C CA . LEU A 1 96 ? 5.211 7.418 4.785 1 98.38 96 LEU A CA 1
ATOM 694 C C . LEU A 1 96 ? 5.465 6.152 5.598 1 98.38 96 LEU A C 1
ATOM 696 O O . LEU A 1 96 ? 6.586 5.645 5.625 1 98.38 96 LEU A O 1
ATOM 700 N N . ALA A 1 97 ? 4.453 5.645 6.246 1 97 97 ALA A N 1
ATOM 701 C CA . ALA A 1 97 ? 4.574 4.449 7.074 1 97 97 ALA A CA 1
ATOM 702 C C . ALA A 1 97 ? 4.996 3.242 6.238 1 97 97 ALA A C 1
ATOM 704 O O . ALA A 1 97 ? 5.539 2.271 6.77 1 97 97 ALA A O 1
ATOM 705 N N . SER A 1 98 ? 4.742 3.316 4.953 1 92.38 98 SER A N 1
ATOM 706 C CA . SER A 1 98 ? 5.117 2.209 4.078 1 92.38 98 SER A CA 1
ATOM 707 C C . SER A 1 98 ? 6.633 2.074 3.977 1 92.38 98 SER A C 1
ATOM 709 O O . SER A 1 98 ? 7.145 1.01 3.625 1 92.38 98 SER A O 1
ATOM 711 N N . ILE A 1 99 ? 7.375 3.137 4.297 1 92.88 99 ILE A N 1
ATOM 712 C CA . ILE A 1 99 ? 8.828 3.059 4.223 1 92.88 99 ILE A CA 1
ATOM 713 C C . ILE A 1 99 ? 9.43 3.293 5.605 1 92.88 99 ILE A C 1
ATOM 715 O O . ILE A 1 99 ? 10.57 2.904 5.867 1 92.88 99 ILE A O 1
ATOM 719 N N . VAL A 1 100 ? 8.734 3.988 6.453 1 96.12 100 VAL A N 1
ATOM 720 C CA . VAL A 1 100 ? 9.07 4.23 7.852 1 96.12 100 VAL A CA 1
ATOM 721 C C . VAL A 1 100 ? 7.883 3.852 8.742 1 96.12 100 VAL A C 1
ATOM 723 O O . VAL A 1 100 ? 7.086 4.711 9.125 1 96.12 100 VAL A O 1
ATOM 726 N N . GLU A 1 101 ? 7.793 2.637 9.117 1 94.44 101 GLU A N 1
ATOM 727 C CA . GLU A 1 101 ? 6.605 2.121 9.797 1 94.44 101 GLU A CA 1
ATOM 728 C C . GLU A 1 101 ? 6.312 2.914 11.07 1 94.44 101 GLU A C 1
ATOM 730 O O . GLU A 1 101 ? 5.148 3.113 11.422 1 94.44 101 GLU A O 1
ATOM 735 N N . GLU A 1 102 ? 7.332 3.434 11.773 1 97.62 102 GLU A N 1
ATOM 736 C CA . GLU A 1 102 ? 7.172 4.188 13.016 1 97.62 102 GLU A CA 1
ATOM 737 C C . GLU A 1 102 ? 6.273 5.402 12.812 1 97.62 102 GLU A C 1
ATOM 739 O O . GLU A 1 102 ? 5.66 5.895 13.758 1 97.62 102 GLU A O 1
ATOM 744 N N . ALA A 1 103 ? 6.172 5.836 11.578 1 98.69 103 ALA A N 1
ATOM 745 C CA . ALA A 1 103 ? 5.375 7.027 11.289 1 98.69 103 ALA A CA 1
ATOM 746 C C . ALA A 1 103 ? 3.906 6.801 11.633 1 98.69 103 ALA A C 1
ATOM 748 O O . ALA A 1 103 ? 3.201 7.734 12.023 1 98.69 103 ALA A O 1
ATOM 749 N N . THR A 1 104 ? 3.422 5.59 11.508 1 98.5 104 THR A N 1
ATOM 750 C CA . THR A 1 104 ? 2.016 5.301 11.766 1 98.5 104 THR A CA 1
ATOM 751 C C . THR A 1 104 ? 1.677 5.523 13.234 1 98.5 104 THR A C 1
ATOM 753 O O . THR A 1 104 ? 0.511 5.715 13.586 1 98.5 104 THR A O 1
ATOM 756 N N . LEU A 1 105 ? 2.658 5.555 14.117 1 98.81 105 LEU A N 1
ATOM 757 C CA . LEU A 1 105 ? 2.463 5.625 15.562 1 98.81 105 LEU A CA 1
ATOM 758 C C . LEU A 1 105 ? 1.969 7.004 15.977 1 98.81 105 LEU A C 1
ATOM 760 O O . LEU A 1 105 ? 1.417 7.168 17.062 1 98.81 105 LEU A O 1
ATOM 764 N N . ILE A 1 106 ? 2.158 7.973 15.102 1 98.88 106 ILE A N 1
ATOM 765 C CA . ILE A 1 106 ? 1.628 9.297 15.391 1 98.88 106 ILE A CA 1
ATOM 766 C C . ILE A 1 106 ? 0.106 9.234 15.492 1 98.88 106 ILE A C 1
ATOM 768 O O . ILE A 1 106 ? -0.515 10.078 16.141 1 98.88 106 ILE A O 1
ATOM 772 N N . GLY A 1 107 ? -0.443 8.203 14.945 1 98.81 107 GLY A N 1
ATOM 773 C CA . GLY A 1 107 ? -1.887 8.031 14.922 1 98.81 107 GLY A CA 1
ATOM 774 C C . GLY A 1 107 ? -2.406 7.141 16.031 1 98.81 107 GLY A C 1
ATOM 775 O O . GLY A 1 107 ? -3.539 6.66 15.969 1 98.81 107 GLY A O 1
ATOM 776 N N . LEU A 1 108 ? -1.64 6.832 17.031 1 98.88 108 LEU A N 1
ATOM 777 C CA . LEU A 1 108 ? -2.182 6.105 18.172 1 98.88 108 LEU A CA 1
ATOM 778 C C . LEU A 1 108 ? -3.471 6.75 18.656 1 98.88 108 LEU A C 1
ATOM 780 O O . LEU A 1 108 ? -3.561 7.977 18.766 1 98.88 108 LEU A O 1
ATOM 784 N N . PRO A 1 109 ? -4.484 5.918 18.953 1 98.81 109 PRO A N 1
ATOM 785 C CA . PRO A 1 109 ? -5.805 6.488 19.25 1 98.81 109 PRO A CA 1
ATOM 786 C C . PRO A 1 109 ? -5.824 7.305 20.531 1 98.81 109 PRO A C 1
ATOM 788 O O . PRO A 1 109 ? -5.277 6.867 21.547 1 98.81 109 PRO A O 1
ATOM 791 N N . PHE A 1 110 ? -6.418 8.562 20.453 1 98.56 110 PHE A N 1
ATOM 792 C CA . PHE A 1 110 ? -6.652 9.484 21.562 1 98.56 110 PHE A CA 1
ATOM 793 C C . PHE A 1 110 ? -5.332 9.93 22.172 1 98.56 110 PHE A C 1
ATOM 795 O O . PHE A 1 110 ? -5.277 10.281 23.359 1 98.56 110 PHE A O 1
ATOM 802 N N . LEU A 1 111 ? -4.242 9.828 21.375 1 98.62 111 LEU A N 1
ATOM 803 C CA . LEU A 1 111 ? -2.922 10.219 21.844 1 98.62 111 LEU A CA 1
ATOM 804 C C . LEU A 1 111 ? -2.852 11.727 22.078 1 98.62 111 LEU A C 1
ATOM 806 O O . LEU A 1 111 ? -2.197 12.188 23.016 1 98.62 111 LEU A O 1
ATOM 810 N N . PHE A 1 112 ? -3.479 12.484 21.188 1 98.19 112 PHE A N 1
ATOM 811 C CA . PHE A 1 112 ? -3.432 13.945 21.25 1 98.19 112 PHE A CA 1
ATOM 812 C C . PHE A 1 112 ? -4.82 14.516 21.516 1 98.19 112 PHE A C 1
ATOM 814 O O . PHE A 1 112 ? -5.809 14.047 20.953 1 98.19 112 PHE A O 1
ATOM 821 N N . ASP A 1 113 ? -4.867 15.578 22.281 1 90 113 ASP A N 1
ATOM 822 C CA . ASP A 1 113 ? -6.129 16.25 22.578 1 90 113 ASP A CA 1
ATOM 823 C C . ASP A 1 113 ? -6.508 17.203 21.453 1 90 113 ASP A C 1
ATOM 825 O O . ASP A 1 113 ? -7.691 17.469 21.219 1 90 113 ASP A O 1
ATOM 829 N N . ASP A 1 114 ? -5.535 17.734 20.906 1 92.94 114 ASP A N 1
ATOM 830 C CA . ASP A 1 114 ? -5.738 18.641 19.781 1 92.94 114 ASP A CA 1
ATOM 831 C C . ASP A 1 114 ? -4.512 18.672 18.859 1 92.94 114 ASP A C 1
ATOM 833 O O . ASP A 1 114 ? -3.459 18.141 19.219 1 92.94 114 ASP A O 1
ATOM 837 N N . SER A 1 115 ? -4.641 19.328 17.688 1 97.38 115 SER A N 1
ATOM 838 C CA . SER A 1 115 ? -3.607 19.328 16.656 1 97.38 115 SER A CA 1
ATOM 839 C C . SER A 1 115 ? -2.344 20.031 17.141 1 97.38 115 SER A C 1
ATOM 841 O O . SER A 1 115 ? -1.232 19.656 16.766 1 97.38 115 SER A O 1
ATOM 843 N N . ARG A 1 116 ? -2.473 21.062 17.969 1 97 116 ARG A N 1
ATOM 844 C CA . ARG A 1 116 ? -1.322 21.844 18.406 1 97 116 ARG A CA 1
ATOM 845 C C . ARG A 1 116 ? -0.377 21 19.266 1 97 116 ARG A C 1
ATOM 847 O O . ARG A 1 116 ? 0.841 21.188 19.203 1 97 116 ARG A O 1
ATOM 854 N N . ALA A 1 117 ? -0.944 20.141 20.062 1 97.75 117 ALA A N 1
ATOM 855 C CA . ALA A 1 117 ? -0.107 19.203 20.812 1 97.75 117 ALA A CA 1
ATOM 856 C C . ALA A 1 117 ? 0.691 18.312 19.859 1 97.75 117 ALA A C 1
ATOM 858 O O . ALA A 1 117 ? 1.872 18.047 20.094 1 97.75 117 ALA A O 1
ATOM 859 N N . ALA A 1 118 ? 0.085 17.828 18.828 1 98.62 118 ALA A N 1
ATOM 860 C CA . ALA A 1 118 ? 0.771 17 17.844 1 98.62 118 ALA A CA 1
ATOM 861 C C . ALA A 1 118 ? 1.882 17.781 17.141 1 98.62 118 ALA A C 1
ATOM 863 O O . ALA A 1 118 ? 2.965 17.25 16.891 1 98.62 118 ALA A O 1
ATOM 864 N N . TRP A 1 119 ? 1.606 19.109 16.844 1 98.62 119 TRP A N 1
ATOM 865 C CA . TRP A 1 119 ? 2.621 19.953 16.219 1 98.62 119 TRP A CA 1
ATOM 866 C C . TRP A 1 119 ? 3.869 20.031 17.094 1 98.62 119 TRP A C 1
ATOM 868 O O . TRP A 1 119 ? 4.992 19.906 16.594 1 98.62 119 TRP A O 1
ATOM 878 N N . GLN A 1 120 ? 3.645 20.219 18.344 1 98.25 120 GLN A N 1
ATOM 879 C CA . GLN A 1 120 ? 4.762 20.344 19.281 1 98.25 120 GLN A CA 1
ATOM 880 C C . GLN A 1 120 ? 5.609 19.078 19.281 1 98.25 120 GLN A C 1
ATOM 882 O O . GLN A 1 120 ? 6.84 19.141 19.297 1 98.25 120 GLN A O 1
ATOM 887 N N . VAL A 1 121 ? 4.969 17.969 19.312 1 98.75 121 VAL A N 1
ATOM 888 C CA . VAL A 1 121 ? 5.66 16.688 19.328 1 98.75 121 VAL A CA 1
ATOM 889 C C . VAL A 1 121 ? 6.438 16.5 18.031 1 98.75 121 VAL A C 1
ATOM 891 O O . VAL A 1 121 ? 7.605 16.109 18.047 1 98.75 121 VAL A O 1
ATOM 894 N N . LEU A 1 122 ? 5.832 16.797 16.891 1 98.81 122 LEU A N 1
ATOM 895 C CA . LEU A 1 122 ? 6.43 16.609 15.57 1 98.81 122 LEU A CA 1
ATOM 896 C C . LEU A 1 122 ? 7.574 17.594 15.344 1 98.81 122 LEU A C 1
ATOM 898 O O . LEU A 1 122 ? 8.492 17.312 14.562 1 98.81 122 LEU A O 1
ATOM 902 N N . ASP A 1 123 ? 7.551 18.719 16 1 98.5 123 ASP A N 1
ATOM 903 C CA . ASP A 1 123 ? 8.609 19.719 15.883 1 98.5 123 ASP A CA 1
ATOM 904 C C . ASP A 1 123 ? 9.789 19.375 16.797 1 98.5 123 ASP A C 1
ATOM 906 O O . ASP A 1 123 ? 10.828 20.031 16.75 1 98.5 123 ASP A O 1
ATOM 910 N N . GLY A 1 124 ? 9.656 18.344 17.641 1 98.25 124 GLY A N 1
ATOM 911 C CA . GLY A 1 124 ? 10.695 17.922 18.562 1 98.25 124 GLY A CA 1
ATOM 912 C C . GLY A 1 124 ? 11.461 16.703 18.078 1 98.25 124 GLY A C 1
ATOM 913 O O . GLY A 1 124 ? 11.641 16.5 16.875 1 98.25 124 GLY A O 1
ATOM 914 N N . GLU A 1 125 ? 11.969 15.906 19.078 1 98 125 GLU A N 1
ATOM 915 C CA . GLU A 1 125 ? 12.844 14.766 18.812 1 98 125 GLU A CA 1
ATOM 916 C C . GLU A 1 125 ? 12.117 13.688 18 1 98 125 GLU A C 1
ATOM 918 O O . GLU A 1 125 ? 12.734 13.008 17.188 1 98 125 GLU A O 1
ATOM 923 N N . VAL A 1 126 ? 10.82 13.539 18.281 1 98.69 126 VAL A N 1
ATOM 924 C CA . VAL A 1 126 ? 10.047 12.523 17.562 1 98.69 126 VAL A CA 1
ATOM 925 C C . VAL A 1 126 ? 10.031 12.828 16.078 1 98.69 126 VAL A C 1
ATOM 927 O O . VAL A 1 126 ? 10.32 11.961 15.25 1 98.69 126 VAL A O 1
ATOM 930 N N . GLY A 1 127 ? 9.711 14.086 15.719 1 98.75 127 GLY A N 1
ATOM 931 C CA . GLY A 1 127 ? 9.703 14.469 14.312 1 98.75 127 GLY A CA 1
ATOM 932 C C . GLY A 1 127 ? 11.07 14.398 13.664 1 98.75 127 GLY A C 1
ATOM 933 O O . GLY A 1 127 ? 11.195 14.016 12.5 1 98.75 127 GLY A O 1
ATOM 934 N N . GLN A 1 128 ? 12.109 14.711 14.422 1 98.56 128 GLN A N 1
ATOM 935 C CA . GLN A 1 128 ? 13.469 14.617 13.898 1 98.56 128 GLN A CA 1
ATOM 936 C C . GLN A 1 128 ? 13.844 13.164 13.617 1 98.56 128 GLN A C 1
ATOM 938 O O . GLN A 1 128 ? 14.461 12.859 12.594 1 98.56 128 GLN A O 1
ATOM 943 N N . SER A 1 129 ? 13.469 12.305 14.531 1 98.44 129 SER A N 1
ATOM 944 C CA . SER A 1 129 ? 13.75 10.891 14.336 1 98.44 129 SER A CA 1
ATOM 945 C C . SER A 1 129 ? 13.062 10.359 13.078 1 98.44 129 SER A C 1
ATOM 947 O O . SER A 1 129 ? 13.656 9.609 12.305 1 98.44 129 SER A O 1
ATOM 949 N N . LEU A 1 130 ? 11.844 10.734 12.906 1 98.75 130 LEU A N 1
ATOM 950 C CA . LEU A 1 130 ? 11.109 10.32 11.719 1 98.75 130 LEU A CA 1
ATOM 951 C C . LEU A 1 130 ? 11.758 10.875 10.453 1 98.75 130 LEU A C 1
ATOM 953 O O . LEU A 1 130 ? 11.859 10.18 9.445 1 98.75 130 LEU A O 1
ATOM 957 N N . ALA A 1 131 ? 12.18 12.109 10.477 1 98.75 131 ALA A N 1
ATOM 958 C CA . ALA A 1 131 ? 12.844 12.727 9.336 1 98.75 131 ALA A CA 1
ATOM 959 C C . ALA A 1 131 ? 14.148 12 9 1 98.75 131 ALA A C 1
ATOM 961 O O . ALA A 1 131 ? 14.461 11.789 7.828 1 98.75 131 ALA A O 1
ATOM 962 N N . ASP A 1 132 ? 14.891 11.633 10.023 1 98.31 132 ASP A N 1
ATOM 963 C CA . ASP A 1 132 ? 16.141 10.906 9.812 1 98.31 132 ASP A CA 1
ATOM 964 C C . ASP A 1 132 ? 15.875 9.547 9.172 1 98.31 132 ASP A C 1
ATOM 966 O O . ASP A 1 132 ? 16.562 9.156 8.227 1 98.31 132 ASP A O 1
ATOM 970 N N . MET A 1 133 ? 14.914 8.859 9.68 1 97.19 133 MET A N 1
ATOM 971 C CA . MET A 1 133 ? 14.562 7.559 9.109 1 97.19 133 MET A CA 1
ATOM 972 C C . MET A 1 133 ? 14.094 7.711 7.664 1 97.19 133 MET A C 1
ATOM 974 O O . MET A 1 133 ? 14.398 6.871 6.816 1 97.19 133 MET A O 1
ATOM 978 N N . ALA A 1 134 ? 13.328 8.773 7.379 1 98.31 134 ALA A N 1
ATOM 979 C CA . ALA A 1 134 ? 12.891 9.047 6.012 1 98.31 134 ALA A CA 1
ATOM 980 C C . ALA A 1 134 ? 14.086 9.297 5.094 1 98.31 134 ALA A C 1
ATOM 982 O O . ALA A 1 134 ? 14.125 8.797 3.967 1 98.31 134 ALA A O 1
ATOM 983 N N . ALA A 1 135 ? 15.039 10.039 5.562 1 97.5 135 ALA A N 1
ATOM 984 C CA . ALA A 1 135 ? 16.234 10.32 4.785 1 97.5 135 ALA A CA 1
ATOM 985 C C . ALA A 1 135 ? 16.984 9.031 4.445 1 97.5 135 ALA A C 1
ATOM 987 O O . ALA A 1 135 ? 17.469 8.859 3.322 1 97.5 135 ALA A O 1
ATOM 988 N N . ASP A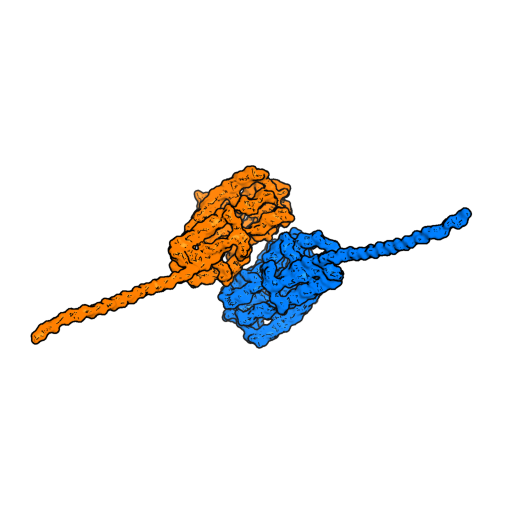 1 136 ? 17.062 8.172 5.398 1 94.38 136 ASP A N 1
ATOM 989 C CA . ASP A 1 136 ? 17.703 6.879 5.188 1 94.38 136 ASP A CA 1
ATOM 990 C C . ASP A 1 136 ? 16.984 6.07 4.109 1 94.38 136 ASP A C 1
ATOM 992 O O . ASP A 1 136 ? 17.516 5.094 3.59 1 94.38 136 ASP A O 1
ATOM 996 N N . ASN A 1 137 ? 15.805 6.543 3.842 1 94.94 137 ASN A N 1
ATOM 997 C CA . ASN A 1 137 ? 14.992 5.805 2.883 1 94.94 137 ASN A CA 1
ATOM 998 C C . ASN A 1 137 ? 14.711 6.633 1.632 1 94.94 137 ASN A C 1
ATOM 1000 O O . ASN A 1 137 ? 13.727 6.391 0.93 1 94.94 137 ASN A O 1
ATOM 1004 N N . GLY A 1 138 ? 15.453 7.617 1.378 1 95.81 138 GLY A N 1
ATOM 1005 C CA . GLY A 1 138 ? 15.43 8.305 0.096 1 95.81 138 GLY A CA 1
ATOM 1006 C C . GLY A 1 138 ? 14.484 9.492 0.07 1 95.81 138 GLY A C 1
ATOM 1007 O O . GLY A 1 138 ? 14.102 9.969 -1.002 1 95.81 138 GLY A O 1
ATOM 1008 N N . ILE A 1 139 ? 14.102 9.969 1.266 1 98.38 139 ILE A N 1
ATOM 1009 C CA . ILE A 1 139 ? 13.102 11.031 1.339 1 98.38 139 ILE A CA 1
ATOM 1010 C C . ILE A 1 139 ? 13.633 12.18 2.199 1 98.38 139 ILE A C 1
ATOM 1012 O O . ILE A 1 139 ? 14.141 11.953 3.299 1 98.38 139 ILE A O 1
ATOM 1016 N N . GLU A 1 140 ? 13.523 13.367 1.671 1 98.69 140 GLU A N 1
ATOM 1017 C CA . GLU A 1 140 ? 13.773 14.578 2.445 1 98.69 140 GLU A CA 1
ATOM 1018 C C . GLU A 1 140 ? 12.469 15.172 2.967 1 98.69 140 GLU A C 1
ATOM 1020 O O . GLU A 1 140 ? 11.555 15.453 2.188 1 98.69 140 GLU A O 1
ATOM 1025 N N . VAL A 1 141 ? 12.445 15.398 4.289 1 98.88 141 VAL A N 1
ATOM 1026 C CA . VAL A 1 141 ? 11.242 15.984 4.875 1 98.88 141 VAL A CA 1
ATOM 1027 C C . VAL A 1 141 ? 11.383 17.5 4.906 1 98.88 141 VAL A C 1
ATOM 1029 O O . VAL A 1 141 ? 12.375 18.031 5.41 1 98.88 141 VAL A O 1
ATOM 1032 N N . LEU A 1 142 ? 10.359 18.219 4.359 1 98.94 142 LEU A N 1
ATOM 1033 C CA . LEU A 1 142 ? 10.367 19.672 4.324 1 98.94 142 LEU A CA 1
ATOM 1034 C C . LEU A 1 142 ? 9.445 20.25 5.391 1 98.94 142 LEU A C 1
ATOM 1036 O O . LEU A 1 142 ? 9.539 21.438 5.727 1 98.94 142 LEU A O 1
ATOM 1040 N N . GLY A 1 143 ? 8.539 19.453 5.914 1 98.81 143 GLY A N 1
ATOM 1041 C CA . GLY A 1 143 ? 7.621 19.891 6.949 1 98.81 143 GLY A CA 1
ATOM 1042 C C . GLY A 1 143 ? 6.613 18.828 7.34 1 98.81 143 GLY A C 1
ATOM 1043 O O . GLY A 1 143 ? 6.438 17.828 6.621 1 98.81 143 GLY A O 1
ATOM 1044 N N . TRP A 1 144 ? 6.027 19 8.531 1 98.88 144 TRP A N 1
ATOM 1045 C CA . TRP A 1 144 ? 4.934 18.172 9.023 1 98.88 144 TRP A CA 1
ATOM 1046 C C . TRP A 1 144 ? 3.625 18.953 9.055 1 98.88 144 TRP A C 1
ATOM 1048 O O . TRP A 1 144 ? 3.334 19.656 10.023 1 98.88 144 TRP A O 1
ATOM 1058 N N . TRP A 1 145 ? 2.803 18.766 7.973 1 98.88 145 TRP A N 1
ATOM 1059 C CA . TRP A 1 145 ? 1.547 19.5 7.852 1 98.88 145 TRP A CA 1
ATOM 1060 C C . TRP A 1 145 ? 0.439 18.812 8.648 1 98.88 145 TRP A C 1
ATOM 1062 O O . TRP A 1 145 ? 0.594 17.656 9.078 1 98.88 145 TRP A O 1
ATOM 1072 N N . ASP A 1 146 ? -0.649 19.578 8.898 1 98.62 146 ASP A N 1
ATOM 1073 C CA . ASP A 1 146 ? -1.77 19.125 9.711 1 98.62 146 ASP A CA 1
ATOM 1074 C C . ASP A 1 146 ? -2.861 18.5 8.852 1 98.62 146 ASP A C 1
ATOM 1076 O O . ASP A 1 146 ? -3.49 19.188 8.039 1 98.62 146 ASP A O 1
ATOM 1080 N N . ASN A 1 147 ? -3.055 17.172 9.023 1 98.31 147 ASN A N 1
ATOM 1081 C CA . ASN A 1 147 ? -4.219 16.562 8.398 1 98.31 147 ASN A CA 1
ATOM 1082 C C . ASN A 1 147 ? -5.441 16.625 9.305 1 98.31 147 ASN A C 1
ATOM 1084 O O . ASN A 1 147 ? -6.574 16.516 8.836 1 98.31 147 ASN A O 1
ATOM 1088 N N . GLY A 1 148 ? -5.188 16.688 10.672 1 97.75 148 GLY A N 1
ATOM 1089 C CA . GLY A 1 148 ? -6.254 17 11.609 1 97.75 148 GLY A CA 1
ATOM 1090 C C . GLY A 1 148 ? -6.727 15.797 12.398 1 97.75 148 GLY A C 1
ATOM 1091 O O . GLY A 1 148 ? -6.281 14.68 12.164 1 97.75 148 GLY A O 1
ATOM 1092 N N . ILE A 1 149 ? -7.574 16.078 13.461 1 98 149 ILE A N 1
ATOM 1093 C CA . ILE A 1 149 ? -8.219 15.07 14.297 1 98 149 ILE A CA 1
ATOM 1094 C C . ILE A 1 149 ? -9.422 14.484 13.562 1 98 149 ILE A C 1
ATOM 1096 O O . ILE A 1 149 ? -10.242 15.227 13.008 1 98 149 ILE A O 1
ATOM 1100 N N . ARG A 1 150 ? -9.547 13.172 13.602 1 98.25 150 ARG A N 1
ATOM 1101 C CA . ARG A 1 150 ? -10.445 12.477 12.688 1 98.25 150 ARG A CA 1
ATOM 1102 C C . ARG A 1 150 ? -11.812 12.266 13.312 1 98.25 150 ARG A C 1
ATOM 1104 O O . ARG A 1 150 ? -11.938 12.172 14.539 1 98.25 150 ARG A O 1
ATOM 1111 N N . LEU A 1 151 ? -12.828 12.25 12.508 1 98.81 151 LEU A N 1
ATOM 1112 C CA . LEU A 1 151 ? -14.242 11.977 12.773 1 98.81 151 LEU A CA 1
ATOM 1113 C C . LEU A 1 151 ? -14.734 10.797 11.953 1 98.81 151 LEU A C 1
ATOM 1115 O O . LEU A 1 151 ? -14.125 10.438 10.945 1 98.81 151 LEU A O 1
ATOM 1119 N N . ILE A 1 152 ? -15.828 10.18 12.445 1 98.94 152 ILE A N 1
ATOM 1120 C CA . ILE A 1 152 ? -16.391 9.039 11.727 1 98.94 152 ILE A CA 1
ATOM 1121 C C . ILE A 1 152 ? -17.703 9.453 11.055 1 98.94 152 ILE A C 1
ATOM 1123 O O . ILE A 1 152 ? -18.547 10.102 11.672 1 98.94 152 ILE A O 1
ATOM 1127 N N . THR A 1 153 ? -17.875 9.133 9.766 1 98.94 153 THR A N 1
ATOM 1128 C CA . THR A 1 153 ? -19.156 9.258 9.102 1 98.94 153 THR A CA 1
ATOM 1129 C C . THR A 1 153 ? -19.656 7.891 8.633 1 98.94 153 THR A C 1
ATOM 1131 O O . THR A 1 153 ? -18.875 6.949 8.5 1 98.94 153 THR A O 1
ATOM 1134 N N . ASN A 1 154 ? -20.984 7.742 8.477 1 98.88 154 ASN A N 1
ATOM 1135 C CA . ASN A 1 154 ? -21.547 6.559 7.828 1 98.88 154 ASN A CA 1
ATOM 1136 C C . ASN A 1 154 ? -22.984 6.789 7.395 1 98.88 154 ASN A C 1
ATOM 1138 O O . ASN A 1 154 ? -23.547 7.855 7.648 1 98.88 154 ASN A O 1
ATOM 1142 N N . ASN A 1 155 ? -23.516 5.781 6.691 1 98.44 155 ASN A N 1
ATOM 1143 C CA . ASN A 1 155 ? -24.875 5.891 6.168 1 98.44 155 ASN A CA 1
ATOM 1144 C C . ASN A 1 155 ? -25.812 4.879 6.824 1 98.44 155 ASN A C 1
ATOM 1146 O O . ASN A 1 155 ? -26.953 4.703 6.383 1 98.44 155 ASN A O 1
ATOM 1150 N N . VAL A 1 156 ? -25.391 4.227 7.816 1 98.62 156 VAL A N 1
ATOM 1151 C CA . VAL A 1 156 ? -26.172 3.111 8.344 1 98.62 156 VAL A CA 1
ATOM 1152 C C . VAL A 1 156 ? -26.906 3.551 9.602 1 98.62 156 VAL A C 1
ATOM 1154 O O . VAL A 1 156 ? -28.125 3.385 9.703 1 98.62 156 VAL A O 1
ATOM 1157 N N . HIS A 1 157 ? -26.25 4.102 10.57 1 98.62 157 HIS A N 1
ATOM 1158 C CA . HIS A 1 157 ? -26.828 4.562 11.82 1 98.62 157 HIS A CA 1
ATOM 1159 C C . HIS A 1 157 ? -25.859 5.43 12.602 1 98.62 157 HIS A C 1
ATOM 1161 O O . HIS A 1 157 ? -24.656 5.434 12.32 1 98.62 157 HIS A O 1
ATOM 1167 N N . PRO A 1 158 ? -26.344 6.258 13.594 1 98.75 158 PRO A N 1
ATOM 1168 C CA . PRO A 1 158 ? -25.438 7.02 14.461 1 98.75 158 PRO A CA 1
ATOM 1169 C C . PRO A 1 158 ? -24.484 6.121 15.258 1 98.75 158 PRO A C 1
ATOM 1171 O O . PRO A 1 158 ? -24.891 5.055 15.727 1 98.75 158 PRO A O 1
ATOM 1174 N N . VAL A 1 159 ? -23.25 6.461 15.344 1 98.88 159 VAL A N 1
ATOM 1175 C CA . VAL A 1 159 ? -22.25 5.793 16.172 1 98.88 159 VAL A CA 1
ATOM 1176 C C . VAL A 1 159 ? -22.031 6.578 17.453 1 98.88 159 VAL A C 1
ATOM 1178 O O . VAL A 1 159 ? -21.547 7.711 17.422 1 98.88 159 VAL A O 1
ATOM 1181 N N . VAL A 1 160 ? -22.422 6.023 18.625 1 98.75 160 VAL A N 1
ATOM 1182 C CA . VAL A 1 160 ? -22.328 6.703 19.906 1 98.75 160 VAL A CA 1
ATOM 1183 C C . VAL A 1 160 ? -21.422 5.91 20.844 1 98.75 160 VAL A C 1
ATOM 1185 O O . VAL A 1 160 ? -20.75 6.488 21.703 1 98.75 160 VAL A O 1
ATOM 1188 N N . GLU A 1 161 ? -21.359 4.629 20.672 1 98.69 161 GLU A N 1
ATOM 1189 C CA . GLU A 1 161 ? -20.5 3.729 21.422 1 98.69 161 GLU A CA 1
ATOM 1190 C C . GLU A 1 161 ? -19.797 2.738 20.516 1 98.69 161 GLU A C 1
ATOM 1192 O O . GLU A 1 161 ? -20.188 2.561 19.359 1 98.69 161 GLU A O 1
ATOM 1197 N N . PRO A 1 162 ? -18.703 2.08 20.984 1 98.69 162 PRO A N 1
ATOM 1198 C CA . PRO A 1 162 ? -17.891 1.217 20.141 1 98.69 162 PRO A CA 1
ATOM 1199 C C . PRO A 1 162 ? -18.703 0.134 19.438 1 98.69 162 PRO A C 1
ATOM 1201 O O . PRO A 1 162 ? -18.484 -0.141 18.25 1 98.69 162 PRO A O 1
ATOM 1204 N N . ASP A 1 163 ? -19.656 -0.452 20.078 1 98.44 163 ASP A N 1
ATOM 1205 C CA . ASP A 1 163 ? -20.422 -1.568 19.531 1 98.44 163 ASP A CA 1
ATOM 1206 C C . ASP A 1 163 ? -21.219 -1.138 18.312 1 98.44 163 ASP A C 1
ATOM 1208 O O . ASP A 1 163 ? -21.609 -1.974 17.484 1 98.44 163 ASP A O 1
ATOM 1212 N N . ASP A 1 164 ? -21.5 0.149 18.156 1 98.81 164 ASP A N 1
ATOM 1213 C CA . ASP A 1 164 ? -22.219 0.668 17 1 98.81 164 ASP A CA 1
ATOM 1214 C C . ASP A 1 164 ? -21.391 0.515 15.727 1 98.81 164 ASP A C 1
ATOM 1216 O O . ASP A 1 164 ? -21.922 0.634 14.625 1 98.81 164 ASP A O 1
ATOM 1220 N N . LEU A 1 165 ? -20.078 0.226 15.82 1 98.88 165 LEU A N 1
ATOM 1221 C CA . LEU A 1 165 ? -19.203 0.082 14.664 1 98.88 165 LEU A CA 1
ATOM 1222 C C . LEU A 1 165 ? -19.156 -1.367 14.195 1 98.88 165 LEU A C 1
ATOM 1224 O O . LEU A 1 165 ? -18.625 -1.657 13.117 1 98.88 165 LEU A O 1
ATOM 1228 N N . ARG A 1 166 ? -19.656 -2.268 15.031 1 98.31 166 ARG A N 1
ATOM 1229 C CA . ARG A 1 166 ? -19.531 -3.691 14.734 1 98.31 166 ARG A CA 1
ATOM 1230 C C . ARG A 1 166 ? -20.109 -4.02 13.367 1 98.31 166 ARG A C 1
ATOM 1232 O O . ARG A 1 166 ? -21.281 -3.719 13.094 1 98.31 166 ARG A O 1
ATOM 1239 N N . GLY A 1 167 ? -19.25 -4.543 12.547 1 97.06 167 GLY A N 1
ATOM 1240 C CA . GLY A 1 167 ? -19.688 -5.047 11.25 1 97.06 167 GLY A CA 1
ATOM 1241 C C . GLY A 1 167 ? -19.719 -3.977 10.172 1 97.06 167 GLY A C 1
ATOM 1242 O O . GLY A 1 167 ? -19.828 -4.289 8.984 1 97.06 167 GLY A O 1
ATOM 1243 N N . LEU A 1 168 ? -19.656 -2.639 10.508 1 98.56 168 LEU A N 1
ATOM 1244 C CA . LEU A 1 168 ? -19.641 -1.573 9.508 1 98.56 168 LEU A CA 1
ATOM 1245 C C . LEU A 1 168 ? -18.375 -1.638 8.664 1 98.56 168 LEU A C 1
ATOM 1247 O O . LEU A 1 168 ? -17.281 -1.891 9.188 1 98.56 168 LEU A O 1
ATOM 1251 N N . LYS A 1 169 ? -18.484 -1.541 7.363 1 97.88 169 LYS A N 1
ATOM 1252 C CA . LYS A 1 169 ? -17.344 -1.305 6.477 1 97.88 169 LYS A CA 1
ATOM 1253 C C . LYS A 1 169 ? -16.906 0.158 6.52 1 97.88 169 LYS A C 1
ATOM 1255 O O . LYS A 1 169 ? -17.625 1.037 6.027 1 97.88 169 LYS A O 1
ATOM 1260 N N . ILE A 1 170 ? -15.758 0.414 7.082 1 98.75 170 ILE A N 1
ATOM 1261 C CA . ILE A 1 170 ? -15.266 1.779 7.238 1 98.75 170 ILE A CA 1
ATOM 1262 C C . ILE A 1 170 ? -14.062 2.002 6.328 1 98.75 170 ILE A C 1
ATOM 1264 O O . ILE A 1 170 ? -13.023 1.362 6.496 1 98.75 170 ILE A O 1
ATOM 1268 N N . ARG A 1 171 ? -14.25 2.846 5.32 1 98.75 171 ARG A N 1
ATOM 1269 C CA . ARG A 1 171 ? -13.094 3.264 4.527 1 98.75 171 ARG A CA 1
ATOM 1270 C C . ARG A 1 171 ? -12.047 3.934 5.402 1 98.75 171 ARG A C 1
ATOM 1272 O O . ARG A 1 171 ? -12.367 4.809 6.207 1 98.75 171 ARG A O 1
ATOM 1279 N N . ILE A 1 172 ? -10.828 3.512 5.219 1 98.25 172 ILE A N 1
ATOM 1280 C CA . ILE A 1 172 ? -9.672 4.125 5.863 1 98.25 172 ILE A CA 1
ATOM 1281 C C . ILE A 1 172 ? -8.609 4.457 4.812 1 98.25 172 ILE A C 1
ATOM 1283 O O . ILE A 1 172 ? -8.633 3.916 3.705 1 98.25 172 ILE A O 1
ATOM 1287 N N . PRO A 1 173 ? -7.715 5.453 5.121 1 97.62 173 PRO A N 1
ATOM 1288 C CA . PRO A 1 173 ? -6.504 5.531 4.297 1 97.62 173 PRO A CA 1
ATOM 1289 C C . PRO A 1 173 ? -5.688 4.242 4.324 1 97.62 173 PRO A C 1
ATOM 1291 O O . PRO A 1 173 ? -5.949 3.357 5.141 1 97.62 173 PRO A O 1
ATOM 1294 N N . GLN A 1 174 ? -4.82 4.152 3.365 1 93.5 174 GLN A N 1
ATOM 1295 C CA . GLN A 1 174 ? -3.869 3.045 3.379 1 93.5 174 GLN A CA 1
ATOM 1296 C C . GLN A 1 174 ? -2.834 3.225 4.488 1 93.5 174 GLN A C 1
ATOM 1298 O O . GLN A 1 174 ? -1.663 3.488 4.211 1 93.5 174 GLN A O 1
ATOM 1303 N N . ASP A 1 175 ? -3.287 3.025 5.723 1 95.94 175 ASP A N 1
ATOM 1304 C CA . ASP A 1 175 ? -2.535 3.252 6.953 1 95.94 175 ASP A CA 1
ATOM 1305 C C . ASP A 1 175 ? -2.758 2.117 7.949 1 95.94 175 ASP A C 1
ATOM 1307 O O . ASP A 1 175 ? -3.887 1.883 8.391 1 95.94 175 ASP A O 1
ATOM 1311 N N . PRO A 1 176 ? -1.689 1.441 8.414 1 94.62 176 PRO A N 1
ATOM 1312 C CA . PRO A 1 176 ? -1.837 0.311 9.328 1 94.62 176 PRO A CA 1
ATOM 1313 C C . PRO A 1 176 ? -2.504 0.703 10.648 1 94.62 176 PRO A C 1
ATOM 1315 O O . PRO A 1 176 ? -3.225 -0.101 11.242 1 94.62 176 PRO A O 1
ATOM 1318 N N . MET A 1 177 ? -2.281 1.862 11.125 1 98.12 177 MET A N 1
ATOM 1319 C CA . MET A 1 177 ? -2.877 2.287 12.391 1 98.12 177 MET A CA 1
ATOM 1320 C C . MET A 1 177 ? -4.395 2.355 12.281 1 98.12 177 MET A C 1
ATOM 1322 O O . MET A 1 177 ? -5.105 1.907 13.18 1 98.12 177 MET A O 1
ATOM 1326 N N . ALA A 1 178 ? -4.887 2.928 11.195 1 98.38 178 ALA A N 1
ATOM 1327 C CA . ALA A 1 178 ? -6.332 2.977 10.992 1 98.38 178 ALA A CA 1
ATOM 1328 C C . ALA A 1 178 ? -6.926 1.573 10.898 1 98.38 178 ALA A C 1
ATOM 1330 O O . ALA A 1 178 ? -8.008 1.315 11.422 1 98.38 178 ALA A O 1
ATOM 1331 N N . THR A 1 179 ? -6.238 0.689 10.266 1 96.44 179 THR A N 1
ATOM 1332 C CA . THR A 1 179 ? -6.668 -0.703 10.195 1 96.44 179 THR A CA 1
ATOM 1333 C C . THR A 1 179 ? -6.812 -1.291 11.602 1 96.44 179 THR A C 1
ATOM 1335 O O . THR A 1 179 ? -7.84 -1.894 11.922 1 96.44 179 THR A O 1
ATOM 1338 N N . ASP A 1 180 ? -5.84 -1.115 12.43 1 97.25 180 ASP A N 1
ATOM 1339 C CA . ASP A 1 180 ? -5.84 -1.704 13.766 1 97.25 180 ASP A CA 1
ATOM 1340 C C . ASP A 1 180 ? -6.953 -1.112 14.625 1 97.25 180 ASP A C 1
ATOM 1342 O O . ASP A 1 180 ? -7.629 -1.837 15.359 1 97.25 180 ASP A O 1
ATOM 1346 N N . ILE A 1 181 ? -7.117 0.184 14.5 1 98.75 181 ILE A N 1
ATOM 1347 C CA . ILE A 1 181 ? -8.141 0.848 15.305 1 98.75 181 ILE A CA 1
ATOM 1348 C C . ILE A 1 181 ? -9.516 0.292 14.953 1 98.75 181 ILE A C 1
ATOM 1350 O O . ILE A 1 181 ? -10.234 -0.192 15.828 1 98.75 181 ILE A O 1
ATOM 1354 N N . PHE A 1 182 ? -9.852 0.244 13.789 1 98.69 182 PHE A N 1
ATOM 1355 C CA . PHE A 1 182 ? -11.219 -0.082 13.398 1 98.69 182 PHE A CA 1
ATOM 1356 C C . PHE A 1 182 ? -11.461 -1.585 13.484 1 98.69 182 PHE A C 1
ATOM 1358 O O . PHE A 1 182 ? -12.57 -2.023 13.805 1 98.69 182 PHE A O 1
ATOM 1365 N N . SER A 1 183 ? -10.43 -2.391 13.203 1 96.44 183 SER A N 1
ATOM 1366 C CA . SER A 1 183 ? -10.578 -3.82 13.453 1 96.44 183 SER A CA 1
ATOM 1367 C C . SER A 1 183 ? -10.828 -4.102 14.93 1 96.44 183 SER A C 1
ATOM 1369 O O . SER A 1 183 ? -11.688 -4.918 15.273 1 96.44 183 SER A O 1
ATOM 1371 N N . THR A 1 184 ? -10.109 -3.412 15.773 1 98.12 184 THR A N 1
ATOM 1372 C CA . THR A 1 184 ? -10.258 -3.59 17.219 1 98.12 184 THR A CA 1
ATOM 1373 C C . THR A 1 184 ? -11.648 -3.168 17.672 1 98.12 184 THR A C 1
ATOM 1375 O O . THR A 1 184 ? -12.219 -3.777 18.578 1 98.12 184 THR A O 1
ATOM 1378 N N . LEU A 1 185 ? -12.219 -2.219 17 1 98.62 185 LEU A N 1
ATOM 1379 C CA . LEU A 1 185 ? -13.539 -1.705 17.344 1 98.62 185 LEU A CA 1
ATOM 1380 C C . LEU A 1 185 ? -14.641 -2.557 16.719 1 98.62 185 LEU A C 1
ATOM 1382 O O . LEU A 1 185 ? -15.828 -2.24 16.859 1 98.62 185 LEU A O 1
ATOM 1386 N N . GLY A 1 186 ? -14.266 -3.598 16.047 1 97.19 186 GLY A N 1
ATOM 1387 C CA . GLY A 1 186 ? -15.219 -4.562 15.508 1 97.19 186 GLY A CA 1
ATOM 1388 C C . GLY A 1 186 ? -15.727 -4.191 14.125 1 97.19 186 GLY A C 1
ATOM 1389 O O . GLY A 1 186 ? -16.594 -4.879 13.57 1 97.19 186 GLY A O 1
ATOM 1390 N N . ALA A 1 187 ? -15.219 -3.098 13.57 1 98.38 187 ALA A N 1
ATOM 1391 C CA . ALA A 1 187 ? -15.57 -2.711 12.211 1 98.38 187 ALA A CA 1
ATOM 1392 C C . ALA A 1 187 ? -14.734 -3.484 11.188 1 98.38 187 ALA A C 1
ATOM 1394 O O . ALA A 1 187 ? -13.883 -4.293 11.562 1 98.38 187 ALA A O 1
ATOM 1395 N N . ASN A 1 188 ? -15.102 -3.383 9.945 1 95.94 188 ASN A N 1
ATOM 1396 C CA . ASN A 1 188 ? -14.344 -3.896 8.805 1 95.94 188 ASN A CA 1
ATOM 1397 C C . ASN A 1 188 ? -13.648 -2.771 8.039 1 95.94 188 ASN A C 1
ATOM 1399 O O . ASN A 1 188 ? -14.258 -2.129 7.188 1 95.94 188 ASN A O 1
ATOM 1403 N N . PRO A 1 189 ? -12.367 -2.502 8.352 1 97.31 189 PRO A N 1
ATOM 1404 C CA . PRO A 1 189 ? -11.672 -1.433 7.629 1 97.31 189 PRO A CA 1
ATOM 1405 C C . PRO A 1 189 ? -11.477 -1.748 6.145 1 97.31 189 PRO A C 1
ATOM 1407 O O . PRO A 1 189 ? -11.18 -2.889 5.789 1 97.31 189 PRO A O 1
ATOM 1410 N N . VAL A 1 190 ? -11.68 -0.763 5.316 1 95.94 190 VAL A N 1
ATOM 1411 C CA . VAL A 1 190 ? -11.539 -0.876 3.869 1 95.94 190 VAL A CA 1
ATOM 1412 C C . VAL A 1 190 ? -10.555 0.172 3.361 1 95.94 190 VAL A C 1
ATOM 1414 O O . VAL A 1 190 ? -10.938 1.313 3.09 1 95.94 190 VAL A O 1
ATOM 1417 N N . PRO A 1 191 ? -9.281 -0.208 3.184 1 95.44 191 PRO A N 1
ATOM 1418 C CA . PRO A 1 191 ? -8.32 0.769 2.67 1 95.44 191 PRO A CA 1
ATOM 1419 C C . PRO A 1 191 ? -8.609 1.188 1.232 1 95.44 191 PRO A C 1
ATOM 1421 O O . PRO A 1 191 ? -8.719 0.337 0.346 1 95.44 191 PRO A O 1
ATOM 1424 N N . ILE A 1 192 ? -8.789 2.506 0.982 1 96.19 192 ILE A N 1
ATOM 1425 C CA . ILE A 1 192 ? -9.07 3.107 -0.318 1 96.19 192 ILE A CA 1
ATOM 1426 C C . ILE A 1 192 ? -8.32 4.434 -0.441 1 96.19 192 ILE A C 1
ATOM 1428 O O . ILE A 1 192 ? -8.289 5.223 0.505 1 96.19 192 ILE A O 1
ATOM 1432 N N . PRO A 1 193 ? -7.641 4.691 -1.612 1 97.31 193 PRO A N 1
ATOM 1433 C CA . PRO A 1 193 ? -6.988 5.988 -1.809 1 97.31 193 PRO A CA 1
ATOM 1434 C C . PRO A 1 193 ? -7.941 7.164 -1.613 1 97.31 193 PRO A C 1
ATOM 1436 O O . PRO A 1 193 ? -9.117 7.074 -1.969 1 97.31 193 PRO A O 1
ATOM 1439 N N . PHE A 1 194 ? -7.402 8.211 -1.118 1 98.38 194 PHE A N 1
ATOM 1440 C CA . PHE A 1 194 ? -8.18 9.375 -0.692 1 98.38 194 PHE A CA 1
ATOM 1441 C C . PHE A 1 194 ? -9.023 9.906 -1.839 1 98.38 194 PHE A C 1
ATOM 1443 O O . PHE A 1 194 ? -10.211 10.188 -1.661 1 98.38 194 PHE A O 1
ATOM 1450 N N . ALA A 1 195 ? -8.445 10.031 -3.053 1 97 195 ALA A N 1
ATOM 1451 C CA . ALA A 1 195 ? -9.133 10.633 -4.195 1 97 195 ALA A CA 1
ATOM 1452 C C . ALA A 1 195 ? -10.289 9.75 -4.664 1 97 195 ALA A C 1
ATOM 1454 O O . ALA A 1 195 ? -11.172 10.211 -5.391 1 97 195 ALA A O 1
ATOM 1455 N N . GLU A 1 196 ? -10.344 8.461 -4.203 1 97.12 196 GLU A N 1
ATOM 1456 C CA . GLU A 1 196 ? -11.367 7.512 -4.641 1 97.12 196 GLU A CA 1
ATOM 1457 C C . GLU A 1 196 ? -12.438 7.32 -3.572 1 97.12 196 GLU A C 1
ATOM 1459 O O . GLU A 1 196 ? -13.391 6.566 -3.771 1 97.12 196 GLU A O 1
ATOM 1464 N N . THR A 1 197 ? -12.367 7.984 -2.48 1 98.56 197 THR A N 1
ATOM 1465 C CA . THR A 1 197 ? -13.219 7.77 -1.318 1 98.56 197 THR A CA 1
ATOM 1466 C C . THR A 1 197 ? -14.664 8.148 -1.631 1 98.56 197 THR A C 1
ATOM 1468 O O . THR A 1 197 ? -15.594 7.418 -1.282 1 98.56 197 THR A O 1
ATOM 1471 N N . TYR A 1 198 ? -14.852 9.289 -2.326 1 98.38 198 TYR A N 1
ATOM 1472 C CA . TYR A 1 198 ? -16.219 9.703 -2.623 1 98.38 198 TYR A CA 1
ATOM 1473 C C . TYR A 1 198 ? -16.969 8.617 -3.391 1 98.38 198 TYR A C 1
ATOM 1475 O O . TYR A 1 198 ? -18.062 8.219 -3 1 98.38 198 TYR A O 1
ATOM 1483 N N . VAL A 1 199 ? -16.359 8.125 -4.48 1 96.38 199 VAL A N 1
ATOM 1484 C CA . VAL A 1 199 ? -17 7.129 -5.328 1 96.38 199 VAL A CA 1
ATOM 1485 C C . VAL A 1 199 ? -17.203 5.836 -4.543 1 96.38 199 VAL A C 1
ATOM 1487 O O . VAL A 1 199 ? -18.234 5.168 -4.699 1 96.38 199 VAL A O 1
ATOM 1490 N N . ALA A 1 200 ? -16.266 5.473 -3.695 1 97.62 200 ALA A N 1
ATOM 1491 C CA . ALA A 1 200 ? -16.375 4.27 -2.875 1 97.62 200 ALA A CA 1
ATOM 1492 C C . ALA A 1 200 ? -17.578 4.352 -1.938 1 97.62 200 ALA A C 1
ATOM 1494 O O . ALA A 1 200 ? -18.281 3.363 -1.735 1 97.62 200 ALA A O 1
ATOM 1495 N N . LEU A 1 201 ? -17.766 5.523 -1.346 1 98.56 201 LEU A N 1
ATOM 1496 C CA . LEU A 1 201 ? -18.906 5.738 -0.456 1 98.56 201 LEU A CA 1
ATOM 1497 C C . LEU A 1 201 ? -20.219 5.746 -1.236 1 98.56 201 LEU A C 1
ATOM 1499 O O . LEU A 1 201 ? -21.188 5.094 -0.837 1 98.56 201 LEU A O 1
ATOM 1503 N N . GLN A 1 202 ? -20.203 6.438 -2.338 1 96.88 202 GLN A N 1
ATOM 1504 C CA . GLN A 1 202 ? -21.406 6.562 -3.17 1 96.88 202 GLN A CA 1
ATOM 1505 C C . GLN A 1 202 ? -21.859 5.199 -3.668 1 96.88 202 GLN A C 1
ATOM 1507 O O . GLN A 1 202 ? -23.062 4.922 -3.699 1 96.88 202 GLN A O 1
ATOM 1512 N N . GLN A 1 203 ? -20.922 4.32 -4 1 93.19 203 GLN A N 1
ATOM 1513 C CA . GLN A 1 203 ? -21.234 3.023 -4.598 1 93.19 203 GLN A CA 1
ATOM 1514 C C . GLN A 1 203 ? -21.469 1.967 -3.523 1 93.19 203 GLN A C 1
ATOM 1516 O O . GLN A 1 203 ? -21.859 0.837 -3.832 1 93.19 203 GLN A O 1
ATOM 1521 N N . GLY A 1 204 ? -21.203 2.326 -2.309 1 95.06 204 GLY A N 1
ATOM 1522 C CA . GLY A 1 204 ? -21.469 1.405 -1.215 1 95.06 204 GLY A CA 1
ATOM 1523 C C . GLY A 1 204 ? -20.344 0.403 -0.994 1 95.06 204 GLY A C 1
ATOM 1524 O O . GLY A 1 204 ? -20.547 -0.634 -0.36 1 95.06 204 GLY A O 1
ATOM 1525 N N . VAL A 1 205 ? -19.234 0.679 -1.571 1 95.06 205 VAL A N 1
ATOM 1526 C CA . VAL A 1 205 ? -18.062 -0.132 -1.275 1 95.06 205 VAL A CA 1
ATOM 1527 C C . VAL A 1 205 ? -17.734 -0.049 0.214 1 95.06 205 VAL A C 1
ATOM 1529 O O . VAL A 1 205 ? -17.312 -1.036 0.819 1 95.06 205 VAL A O 1
ATOM 1532 N N . ALA A 1 206 ? -17.922 1.05 0.807 1 97.94 206 ALA A N 1
ATOM 1533 C CA . ALA A 1 206 ? -17.844 1.275 2.248 1 97.94 206 ALA A CA 1
ATOM 1534 C C . ALA A 1 206 ? -19.125 1.916 2.771 1 97.94 206 ALA A C 1
ATOM 1536 O O . ALA A 1 206 ? -19.766 2.701 2.07 1 97.94 206 ALA A O 1
ATOM 1537 N N . ASP A 1 207 ? -19.422 1.54 4 1 98.5 207 ASP A N 1
ATOM 1538 C CA . ASP A 1 207 ? -20.578 2.123 4.672 1 98.5 207 ASP A CA 1
ATOM 1539 C C . ASP A 1 207 ? -20.266 3.525 5.184 1 98.5 207 ASP A C 1
ATOM 1541 O O . ASP A 1 207 ? -21.172 4.352 5.332 1 98.5 207 ASP A O 1
ATOM 1545 N N . GLY A 1 208 ? -19.094 3.775 5.5 1 98.88 208 GLY A N 1
ATOM 1546 C CA . GLY A 1 208 ? -18.641 5.035 6.059 1 98.88 208 GLY A CA 1
ATOM 1547 C C . GLY A 1 208 ? -17.141 5.25 5.895 1 98.88 208 GLY A C 1
ATOM 1548 O O . GLY A 1 208 ? -16.5 4.566 5.098 1 98.88 208 GLY A O 1
ATOM 1549 N N . GLN A 1 209 ? -16.641 6.293 6.531 1 98.94 209 GLN A N 1
ATOM 1550 C CA . GLN A 1 209 ? -15.219 6.637 6.5 1 98.94 209 GLN A CA 1
ATOM 1551 C C . GLN A 1 209 ? -14.828 7.477 7.715 1 98.94 209 GLN A C 1
ATOM 1553 O O . GLN A 1 209 ? -15.68 7.82 8.539 1 98.94 209 GLN A O 1
ATOM 1558 N N . GLU A 1 210 ? -13.539 7.703 7.883 1 98.88 210 GLU A N 1
ATOM 1559 C CA . GLU A 1 210 ? -13.062 8.617 8.914 1 98.88 210 GLU A CA 1
ATOM 1560 C C . GLU A 1 210 ? -12.094 9.648 8.336 1 98.88 210 GLU A C 1
ATOM 1562 O O . GLU A 1 210 ? -11.32 9.336 7.43 1 98.88 210 GLU A O 1
ATOM 1567 N N . ASN A 1 211 ? -12.227 10.883 8.742 1 98.88 211 ASN A N 1
ATOM 1568 C CA . ASN A 1 211 ? -11.453 12.039 8.273 1 98.88 211 ASN A CA 1
ATOM 1569 C C . ASN A 1 211 ? -11.703 13.266 9.148 1 98.88 211 ASN A C 1
ATOM 1571 O O . ASN A 1 211 ? -12.664 13.305 9.914 1 98.88 211 ASN A O 1
ATOM 1575 N N . PRO A 1 212 ? -10.805 14.234 9.086 1 98.62 212 PRO A N 1
ATOM 1576 C CA . PRO A 1 212 ? -11.148 15.531 9.688 1 98.62 212 PRO A CA 1
ATOM 1577 C C . PRO A 1 212 ? -12.219 16.281 8.898 1 98.62 212 PRO A C 1
ATOM 1579 O O . PRO A 1 212 ? -12.461 15.977 7.727 1 98.62 212 PRO A O 1
ATOM 1582 N N . ALA A 1 213 ? -12.812 17.266 9.547 1 98.62 213 ALA A N 1
ATOM 1583 C CA . ALA A 1 213 ? -13.93 18 8.953 1 98.62 213 ALA A CA 1
ATOM 1584 C C . ALA A 1 213 ? -13.516 18.672 7.652 1 98.62 213 ALA A C 1
ATOM 1586 O O . ALA A 1 213 ? -14.289 18.703 6.691 1 98.62 213 ALA A O 1
ATOM 1587 N N . VAL A 1 214 ? -12.336 19.156 7.562 1 98.31 214 VAL A N 1
ATOM 1588 C CA . VAL A 1 214 ? -11.859 19.891 6.391 1 98.31 214 VAL A CA 1
ATOM 1589 C C . VAL A 1 214 ? -11.852 18.969 5.176 1 98.31 214 VAL A C 1
ATOM 1591 O O . VAL A 1 214 ? -12.242 19.375 4.078 1 98.31 214 VAL A O 1
ATOM 1594 N N . ASN A 1 215 ? -11.375 17.766 5.293 1 98.75 215 ASN A N 1
ATOM 1595 C CA . ASN A 1 215 ? -11.367 16.797 4.207 1 98.75 215 ASN A CA 1
ATOM 1596 C C . ASN A 1 215 ? -12.789 16.359 3.838 1 98.75 215 ASN A C 1
ATOM 1598 O O . ASN A 1 215 ? -13.117 16.234 2.656 1 98.75 215 ASN A O 1
ATOM 1602 N N . ILE A 1 216 ? -13.617 16.094 4.875 1 98.88 216 ILE A N 1
ATOM 1603 C CA . ILE A 1 216 ? -14.992 15.672 4.648 1 98.88 216 ILE A CA 1
ATOM 1604 C C . ILE A 1 216 ? -15.727 16.719 3.814 1 98.88 216 ILE A C 1
ATOM 1606 O O . ILE A 1 216 ? -16.438 16.375 2.865 1 98.88 216 ILE A O 1
ATOM 1610 N N . TYR A 1 217 ? -15.477 17.922 4.137 1 98.69 217 TYR A N 1
ATOM 1611 C CA . TYR A 1 217 ? -16.156 19.016 3.447 1 98.69 217 TYR A CA 1
ATOM 1612 C C . TYR A 1 217 ? -15.578 19.219 2.053 1 98.69 217 TYR A C 1
ATOM 1614 O O . TYR A 1 217 ? -16.312 19.234 1.064 1 98.69 217 TYR A O 1
ATOM 1622 N N . SER A 1 218 ? -14.258 19.375 1.923 1 98.38 218 SER A N 1
ATOM 1623 C CA . SER A 1 218 ? -13.617 19.75 0.665 1 98.38 218 SER A CA 1
ATOM 1624 C C . SER A 1 218 ? -13.789 18.641 -0.383 1 98.38 218 SER A C 1
ATOM 1626 O O . SER A 1 218 ? -13.875 18.938 -1.579 1 98.38 218 SER A O 1
ATOM 1628 N N . GLN A 1 219 ? -13.836 17.391 0.07 1 98.56 219 GLN A N 1
ATOM 1629 C CA . GLN A 1 219 ? -14.047 16.266 -0.836 1 98.56 219 GLN A CA 1
ATOM 1630 C C . GLN A 1 219 ? -15.531 15.953 -0.994 1 98.56 219 GLN A C 1
ATOM 1632 O O . GLN A 1 219 ? -15.906 15.031 -1.726 1 98.56 219 GLN A O 1
ATOM 1637 N N . LYS A 1 220 ? -16.344 16.625 -0.223 1 98.62 220 LYS A N 1
ATOM 1638 C CA . LYS A 1 220 ? -17.797 16.547 -0.283 1 98.62 220 LYS A CA 1
ATOM 1639 C C . LYS A 1 220 ? -18.297 15.18 0.209 1 98.62 220 LYS A C 1
ATOM 1641 O O . LYS A 1 220 ? -19.312 14.672 -0.265 1 98.62 220 LYS A O 1
ATOM 1646 N N . PHE A 1 221 ? -17.641 14.57 1.08 1 98.81 221 PHE A N 1
ATOM 1647 C CA . PHE A 1 221 ? -18.078 13.281 1.603 1 98.81 221 PHE A CA 1
ATOM 1648 C C . PHE A 1 221 ? -19.422 13.406 2.311 1 98.81 221 PHE A C 1
ATOM 1650 O O . PHE A 1 221 ? -20.219 12.469 2.297 1 98.81 221 PHE A O 1
ATOM 1657 N N . HIS A 1 222 ? -19.688 14.555 2.91 1 98.69 222 HIS A N 1
ATOM 1658 C CA . HIS A 1 222 ? -20.922 14.789 3.666 1 98.69 222 HIS A CA 1
ATOM 1659 C C . HIS A 1 222 ? -22.141 14.688 2.766 1 98.69 222 HIS A C 1
ATOM 1661 O O . HIS A 1 222 ? -23.266 14.5 3.252 1 98.69 222 HIS A O 1
ATOM 1667 N N . GLU A 1 223 ? -21.984 14.789 1.456 1 98.5 223 GLU A N 1
ATOM 1668 C CA . GLU A 1 223 ? -23.094 14.703 0.516 1 98.5 223 GLU A CA 1
ATOM 1669 C C . GLU A 1 223 ? -23.562 13.266 0.332 1 98.5 223 GLU A C 1
ATOM 1671 O O . GLU A 1 223 ? -24.656 13.016 -0.154 1 98.5 223 GLU A O 1
ATOM 1676 N N . VAL A 1 224 ? -22.703 12.281 0.688 1 98.56 224 VAL A N 1
ATOM 1677 C CA . VAL A 1 224 ? -23.047 10.867 0.513 1 98.56 224 VAL A CA 1
ATOM 1678 C C . VAL A 1 224 ? -22.953 10.148 1.854 1 98.56 224 VAL A C 1
ATOM 1680 O O . VAL A 1 224 ? -22.828 8.922 1.897 1 98.56 224 VAL A O 1
ATOM 1683 N N . GLN A 1 225 ? -22.984 10.867 2.963 1 98.62 225 GLN A N 1
ATOM 1684 C CA . GLN A 1 225 ? -22.922 10.344 4.324 1 98.62 225 GLN A CA 1
ATOM 1685 C C . GLN A 1 225 ? -23.953 11.023 5.219 1 98.62 225 GLN A C 1
ATOM 1687 O O . GLN A 1 225 ? -23.938 12.242 5.383 1 98.62 225 GLN A O 1
ATOM 1692 N N . LYS A 1 226 ? -24.797 10.297 5.891 1 98.56 226 LYS A N 1
ATOM 1693 C CA . LYS A 1 226 ? -25.938 10.828 6.645 1 98.56 226 LYS A CA 1
ATOM 1694 C C . LYS A 1 226 ? -25.531 11.172 8.078 1 98.56 226 LYS A C 1
ATOM 1696 O O . LYS A 1 226 ? -26.062 12.117 8.664 1 98.56 226 LYS A O 1
ATOM 1701 N N . TYR A 1 227 ? -24.656 10.422 8.625 1 98.88 227 TYR A N 1
ATOM 1702 C CA . TYR A 1 227 ? -24.328 10.547 10.039 1 98.88 227 TYR A CA 1
ATOM 1703 C C . TYR A 1 227 ? -22.859 10.922 10.227 1 98.88 227 TYR A C 1
ATOM 1705 O O . TYR A 1 227 ? -21.984 10.445 9.5 1 98.88 227 TYR A O 1
ATOM 1713 N N . LEU A 1 228 ? -22.578 11.773 11.156 1 98.94 228 LEU A N 1
ATOM 1714 C CA . LEU A 1 228 ? -21.234 12.125 11.586 1 98.94 228 LEU A CA 1
ATOM 1715 C C . LEU A 1 228 ? -21.109 12.016 13.102 1 98.94 228 LEU A C 1
ATOM 1717 O O . LEU A 1 228 ? -21.922 12.578 13.844 1 98.94 228 LEU A O 1
ATOM 1721 N N . SER A 1 229 ? -20.188 11.25 13.578 1 98.94 229 SER A N 1
ATOM 1722 C CA . SER A 1 229 ? -19.906 11.117 15 1 98.94 229 SER A CA 1
ATOM 1723 C C . SER A 1 229 ? -18.641 11.883 15.383 1 98.94 229 SER A C 1
ATOM 1725 O O . SER A 1 229 ? -17.609 11.75 14.734 1 98.94 229 SER A O 1
ATOM 1727 N N . LEU A 1 230 ? -18.766 12.695 16.438 1 98.56 230 LEU A N 1
ATOM 1728 C CA . LEU A 1 230 ? -17.625 13.43 16.969 1 98.56 230 LEU A CA 1
ATOM 1729 C C . LEU A 1 230 ? -16.719 12.508 17.781 1 98.56 230 LEU A C 1
ATOM 1731 O O . LEU A 1 230 ? -16.547 12.688 18.984 1 98.56 230 LEU A O 1
ATOM 1735 N N . SER A 1 231 ? -16.016 11.609 17.016 1 98.62 231 SER A N 1
ATOM 1736 C CA . SER A 1 231 ? -15.234 10.562 17.656 1 98.62 231 SER A CA 1
ATOM 1737 C C . SER A 1 231 ? -13.883 11.086 18.141 1 98.62 231 SER A C 1
ATOM 1739 O O . SER A 1 231 ? -13.375 10.656 19.172 1 98.62 231 SER A O 1
ATOM 1741 N N . HIS A 1 232 ? -13.305 12.031 17.375 1 98.31 232 HIS A N 1
ATOM 1742 C CA . HIS A 1 232 ? -11.992 12.586 17.672 1 98.31 232 HIS A CA 1
ATOM 1743 C C . HIS A 1 232 ? -11.008 11.492 18.094 1 98.31 232 HIS A C 1
ATOM 1745 O O . HIS A 1 232 ? -10.266 11.656 19.062 1 98.31 232 HIS A O 1
ATOM 1751 N N . HIS A 1 233 ? -10.977 10.359 17.344 1 98.69 233 HIS A N 1
ATOM 1752 C CA . HIS A 1 233 ? -10.375 9.133 17.844 1 98.69 233 HIS A CA 1
ATOM 1753 C C . HIS A 1 233 ? -8.891 9.062 17.5 1 98.69 233 HIS A C 1
ATOM 1755 O O . HIS A 1 233 ? -8.156 8.242 18.047 1 98.69 233 HIS A O 1
ATOM 1761 N N . LYS A 1 234 ? -8.43 9.906 16.562 1 98.44 234 LYS A N 1
ATOM 1762 C CA . LYS A 1 234 ? -7.062 9.797 16.062 1 98.44 234 LYS A CA 1
ATOM 1763 C C . LYS A 1 234 ? -6.629 11.094 15.375 1 98.44 234 LYS A C 1
ATOM 1765 O O . LYS A 1 234 ? -7.441 11.773 14.742 1 98.44 234 LYS A O 1
ATOM 1770 N N . TYR A 1 235 ? -5.383 11.445 15.609 1 98.62 235 TYR A N 1
ATOM 1771 C CA . TYR A 1 235 ? -4.738 12.477 14.797 1 98.62 235 TYR A CA 1
ATOM 1772 C C . TYR A 1 235 ? -3.953 11.859 13.648 1 98.62 235 TYR A C 1
ATOM 1774 O O . TYR A 1 235 ? -3.396 10.773 13.789 1 98.62 235 TYR A O 1
ATOM 1782 N N . GLU A 1 236 ? -3.877 12.531 12.484 1 98.5 236 GLU A N 1
ATOM 1783 C CA . GLU A 1 236 ? -2.949 12.203 11.406 1 98.5 236 GLU A CA 1
ATOM 1784 C C . GLU A 1 236 ? -2.211 13.453 10.922 1 98.5 236 GLU A C 1
ATOM 1786 O O . GLU A 1 236 ? -2.766 14.555 10.93 1 98.5 236 GLU A O 1
ATOM 1791 N N . PHE A 1 237 ? -0.996 13.289 10.523 1 98.62 237 PHE A N 1
ATOM 1792 C CA . PHE A 1 237 ? -0.243 14.367 9.898 1 98.62 237 PHE A CA 1
ATOM 1793 C C . PHE A 1 237 ? -0.183 14.18 8.391 1 98.62 237 PHE A C 1
ATOM 1795 O O . PHE A 1 237 ? -0.631 13.156 7.867 1 98.62 237 PHE A O 1
ATOM 1802 N N . LEU A 1 238 ? 0.246 15.234 7.668 1 98.62 238 LEU A N 1
ATOM 1803 C CA . LEU A 1 238 ? 0.59 15.258 6.25 1 98.62 238 LEU A CA 1
ATOM 1804 C C . LEU A 1 238 ? 2.08 15.516 6.059 1 98.62 238 LEU A C 1
ATOM 1806 O O . LEU A 1 238 ? 2.527 16.672 6.105 1 98.62 238 LEU A O 1
ATOM 1810 N N . PRO A 1 239 ? 2.838 14.469 5.75 1 98.88 239 PRO A N 1
ATOM 1811 C CA . PRO A 1 239 ? 4.254 14.734 5.488 1 98.88 239 PRO A CA 1
ATOM 1812 C C . PRO A 1 239 ? 4.477 15.516 4.191 1 98.88 239 PRO A C 1
ATOM 1814 O O . PRO A 1 239 ? 3.988 15.109 3.135 1 98.88 239 PRO A O 1
ATOM 1817 N N . PHE A 1 240 ? 5.137 16.656 4.297 1 98.94 240 PHE A N 1
ATOM 1818 C CA . PHE A 1 240 ? 5.602 17.391 3.131 1 98.94 240 PHE A CA 1
ATOM 1819 C C . PHE A 1 240 ? 7.016 16.969 2.75 1 98.94 240 PHE A C 1
ATOM 1821 O O . PHE A 1 240 ? 7.969 17.219 3.49 1 98.94 240 PHE A O 1
ATOM 1828 N N . LEU A 1 241 ? 7.133 16.391 1.5 1 98.94 241 LEU A N 1
ATOM 1829 C CA . LEU A 1 241 ? 8.305 15.57 1.225 1 98.94 241 LEU A CA 1
ATOM 1830 C C . LEU A 1 241 ? 8.945 15.961 -0.1 1 98.94 241 LEU A C 1
ATOM 1832 O O . LEU A 1 241 ? 8.266 16.422 -1.015 1 98.94 241 LEU A O 1
ATOM 1836 N N . ALA A 1 242 ? 10.242 15.711 -0.143 1 98.94 242 ALA A N 1
ATOM 1837 C CA . ALA A 1 242 ? 11.016 15.844 -1.374 1 98.94 242 ALA A CA 1
ATOM 1838 C C . ALA A 1 242 ? 11.789 14.562 -1.674 1 98.94 242 ALA A C 1
ATOM 1840 O O . ALA A 1 242 ? 12.211 13.859 -0.756 1 98.94 242 ALA A O 1
ATOM 1841 N N . SER A 1 243 ? 11.961 14.297 -2.959 1 98.69 243 SER A N 1
ATOM 1842 C CA . SER A 1 243 ? 12.844 13.227 -3.402 1 98.69 243 SER A CA 1
ATOM 1843 C C . SER A 1 243 ? 14.297 13.516 -3.031 1 98.69 243 SER A C 1
ATOM 1845 O O . SER A 1 243 ? 14.82 14.586 -3.338 1 98.69 243 SER A O 1
ATOM 1847 N N . GLN A 1 244 ? 14.938 12.562 -2.426 1 97.75 244 GLN A N 1
ATOM 1848 C CA . GLN A 1 244 ? 16.359 12.742 -2.131 1 97.75 244 GLN A CA 1
ATOM 1849 C C . GLN A 1 244 ? 17.188 12.797 -3.412 1 97.75 244 GLN A C 1
ATOM 1851 O O . GLN A 1 244 ? 18.188 13.516 -3.482 1 97.75 244 GLN A O 1
ATOM 1856 N N . LEU A 1 245 ? 16.781 12.055 -4.418 1 97.31 245 LEU A N 1
ATOM 1857 C CA . LEU A 1 245 ? 17.484 12.078 -5.703 1 97.31 245 LEU A CA 1
ATOM 1858 C C . LEU A 1 245 ? 17.391 13.461 -6.336 1 97.31 245 LEU A C 1
ATOM 1860 O O . LEU A 1 245 ? 18.391 13.984 -6.848 1 97.31 245 LEU A O 1
ATOM 1864 N N . THR A 1 246 ? 16.188 14.039 -6.301 1 98.19 246 THR A N 1
ATOM 1865 C CA . THR A 1 246 ? 16.047 15.422 -6.734 1 98.19 246 THR A CA 1
ATOM 1866 C C . THR A 1 246 ? 16.875 16.359 -5.855 1 98.19 246 THR A C 1
ATOM 1868 O O . THR A 1 246 ? 17.578 17.234 -6.359 1 98.19 246 THR A O 1
ATOM 1871 N N . TRP A 1 247 ? 16.812 16.141 -4.586 1 98.5 247 TRP A N 1
ATOM 1872 C CA . TRP A 1 247 ? 17.453 16.984 -3.59 1 98.5 247 TRP A CA 1
ATOM 1873 C C . TRP A 1 247 ? 18.953 17.078 -3.844 1 98.5 247 TRP A C 1
ATOM 1875 O O . TRP A 1 247 ? 19.547 18.156 -3.744 1 98.5 247 TRP A O 1
ATOM 1885 N N . GLN A 1 248 ? 19.547 16.031 -4.227 1 97.25 248 GLN A N 1
ATOM 1886 C CA . GLN A 1 248 ? 20.984 15.938 -4.414 1 97.25 248 GLN A CA 1
ATOM 1887 C C . GLN A 1 248 ? 21.422 16.688 -5.672 1 97.25 248 GLN A C 1
ATOM 1889 O O . GLN A 1 248 ? 22.594 17.016 -5.828 1 97.25 248 GLN A O 1
ATOM 1894 N N . THR A 1 249 ? 20.531 16.953 -6.551 1 97.94 249 THR A N 1
ATOM 1895 C CA . THR A 1 249 ? 20.859 17.672 -7.773 1 97.94 249 THR A CA 1
ATOM 1896 C C . THR A 1 249 ? 20.75 19.172 -7.559 1 97.94 249 THR A C 1
ATOM 1898 O O . THR A 1 249 ? 21.188 19.969 -8.406 1 97.94 249 THR A O 1
ATOM 1901 N N . LEU A 1 250 ? 20.188 19.609 -6.492 1 98.25 250 LEU A N 1
ATOM 1902 C CA . LEU A 1 250 ? 20 21.016 -6.184 1 98.25 250 LEU A CA 1
ATOM 1903 C C . LEU A 1 250 ? 21.281 21.609 -5.598 1 98.25 250 LEU A C 1
ATOM 1905 O O . LEU A 1 250 ? 22 20.938 -4.859 1 98.25 250 LEU A O 1
ATOM 1909 N N . SER A 1 251 ? 21.516 22.938 -5.891 1 97.56 251 SER A N 1
ATOM 1910 C CA . SER A 1 251 ? 22.594 23.656 -5.215 1 97.56 251 SER A CA 1
ATOM 1911 C C . SER A 1 251 ? 22.266 23.875 -3.74 1 97.56 251 SER A C 1
ATOM 1913 O O . SER A 1 251 ? 21.094 23.828 -3.344 1 97.56 251 SER A O 1
ATOM 1915 N N . PRO A 1 252 ? 23.297 24.125 -2.947 1 98 252 PRO A N 1
ATOM 1916 C CA . PRO A 1 252 ? 23.047 24.438 -1.545 1 98 252 PRO A CA 1
ATOM 1917 C C . PRO A 1 252 ? 22.078 25.625 -1.383 1 98 252 PRO A C 1
ATOM 1919 O O . PRO A 1 252 ? 21.234 25.609 -0.485 1 98 252 PRO A O 1
ATOM 1922 N N . GLU A 1 253 ? 22.219 26.594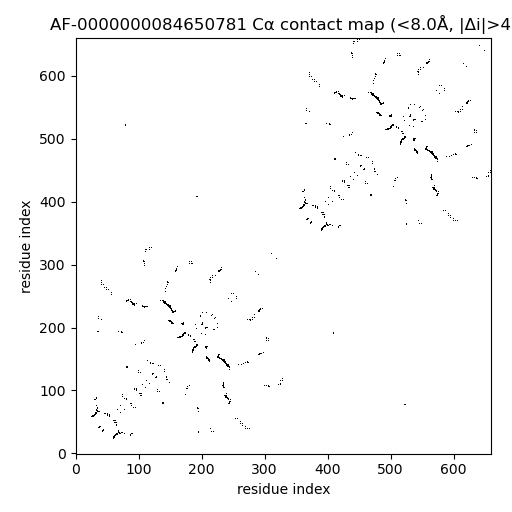 -2.207 1 97.81 253 GLU A N 1
ATOM 1923 C CA . GLU A 1 253 ? 21.328 27.75 -2.162 1 97.81 253 GLU A CA 1
ATOM 1924 C C . GLU A 1 253 ? 19.891 27.344 -2.449 1 97.81 253 GLU A C 1
ATOM 1926 O O . GLU A 1 253 ? 18.969 27.797 -1.766 1 97.81 253 GLU A O 1
ATOM 1931 N N . GLN A 1 254 ? 19.688 26.531 -3.465 1 98.31 254 GLN A N 1
ATOM 1932 C CA . GLN A 1 254 ? 18.359 26.062 -3.812 1 98.31 254 GLN A CA 1
ATOM 1933 C C . GLN A 1 254 ? 17.766 25.219 -2.686 1 98.31 254 GLN A C 1
ATOM 1935 O O . GLN A 1 254 ? 16.578 25.297 -2.404 1 98.31 254 GLN A O 1
ATOM 1940 N N . GLN A 1 255 ? 18.547 24.406 -2.074 1 98.75 255 GLN A N 1
ATOM 1941 C CA . GLN A 1 255 ? 18.094 23.609 -0.927 1 98.75 255 GLN A CA 1
ATOM 1942 C C . GLN A 1 255 ? 17.641 24.516 0.217 1 98.75 255 GLN A C 1
ATOM 1944 O O . GLN A 1 255 ? 16.609 24.266 0.839 1 98.75 255 GLN A O 1
ATOM 1949 N N . ASP A 1 256 ? 18.422 25.531 0.456 1 98.62 256 ASP A N 1
ATOM 1950 C CA . ASP A 1 256 ? 18.078 26.469 1.515 1 98.62 256 ASP A CA 1
ATOM 1951 C C . ASP A 1 256 ? 16.75 27.172 1.21 1 98.62 256 ASP A C 1
ATOM 1953 O O . ASP A 1 256 ? 15.945 27.406 2.113 1 98.62 256 ASP A O 1
ATOM 1957 N N . ILE A 1 257 ? 16.578 27.547 -0.028 1 98.75 257 ILE A N 1
ATOM 1958 C CA . ILE A 1 257 ? 15.328 28.172 -0.465 1 98.75 257 ILE A CA 1
ATOM 1959 C C . ILE A 1 257 ? 14.156 27.234 -0.195 1 98.75 257 ILE A C 1
ATOM 1961 O O . ILE A 1 257 ? 13.141 27.656 0.363 1 98.75 257 ILE A O 1
ATOM 1965 N N . LEU A 1 258 ? 14.258 25.953 -0.556 1 98.94 258 LEU A N 1
ATOM 1966 C CA . LEU A 1 258 ? 13.188 24.984 -0.347 1 98.94 258 LEU A CA 1
ATOM 1967 C C . LEU A 1 258 ? 12.922 24.781 1.141 1 98.94 258 LEU A C 1
ATOM 1969 O O . LEU A 1 258 ? 11.766 24.656 1.558 1 98.94 258 LEU A O 1
ATOM 1973 N N . ARG A 1 259 ? 13.93 24.766 1.932 1 98.81 259 ARG A N 1
ATOM 1974 C CA . ARG A 1 259 ? 13.773 24.609 3.373 1 98.81 259 ARG A CA 1
ATOM 1975 C C . ARG A 1 259 ? 13.031 25.797 3.979 1 98.81 259 ARG A C 1
ATOM 1977 O O . ARG A 1 259 ? 12.141 25.625 4.809 1 98.81 259 ARG A O 1
ATOM 1984 N N . GLN A 1 260 ? 13.422 26.969 3.609 1 98.75 260 GLN A N 1
ATOM 1985 C CA . GLN A 1 260 ? 12.758 28.156 4.121 1 98.75 260 GLN A CA 1
ATOM 1986 C C . GLN A 1 260 ? 11.305 28.219 3.678 1 98.75 260 GLN A C 1
ATOM 1988 O O . GLN A 1 260 ? 10.406 28.438 4.496 1 98.75 260 GLN A O 1
ATOM 1993 N N . ALA A 1 261 ? 11.078 28.031 2.377 1 98.94 261 ALA A N 1
ATOM 1994 C CA . ALA A 1 261 ? 9.711 28.016 1.859 1 98.94 261 ALA A CA 1
ATOM 1995 C C . ALA A 1 261 ? 8.891 26.922 2.525 1 98.94 261 ALA A C 1
ATOM 1997 O O . ALA A 1 261 ? 7.699 27.109 2.801 1 98.94 261 ALA A O 1
ATOM 1998 N N . GLY A 1 262 ? 9.508 25.766 2.746 1 98.88 262 GLY A N 1
ATOM 1999 C CA . GLY A 1 262 ? 8.844 24.672 3.432 1 98.88 262 GLY A CA 1
ATOM 2000 C C . GLY A 1 262 ? 8.398 25.031 4.836 1 98.88 262 GLY A C 1
ATOM 2001 O O . GLY A 1 262 ? 7.273 24.719 5.234 1 98.88 262 GLY A O 1
ATOM 2002 N N . ARG A 1 263 ? 9.273 25.688 5.586 1 98.75 263 ARG A N 1
ATOM 2003 C CA . ARG A 1 263 ? 8.945 26.125 6.938 1 98.75 263 ARG A CA 1
ATOM 2004 C C . ARG A 1 263 ? 7.785 27.109 6.918 1 98.75 263 ARG A C 1
ATOM 2006 O O . ARG A 1 263 ? 6.859 27.016 7.727 1 98.75 263 ARG A O 1
ATOM 2013 N N . GLU A 1 264 ? 7.832 28.062 6.051 1 98.81 264 GLU A N 1
ATOM 2014 C CA . GLU A 1 264 ? 6.785 29.078 5.945 1 98.81 264 GLU A CA 1
ATOM 2015 C C . GLU A 1 264 ? 5.457 28.453 5.523 1 98.81 264 GLU A C 1
ATOM 2017 O O . GLU A 1 264 ? 4.406 28.797 6.074 1 98.81 264 GLU A O 1
ATOM 2022 N N . ALA A 1 265 ? 5.484 27.547 4.594 1 98.94 265 ALA A N 1
ATOM 2023 C CA . ALA A 1 265 ? 4.277 26.875 4.125 1 98.94 265 ALA A CA 1
ATOM 2024 C C . ALA A 1 265 ? 3.691 25.984 5.215 1 98.94 265 ALA A C 1
ATOM 2026 O O . ALA A 1 265 ? 2.473 25.828 5.316 1 98.94 265 ALA A O 1
ATOM 2027 N N . THR A 1 266 ? 4.559 25.359 6.031 1 98.88 266 THR A N 1
ATOM 2028 C CA . THR A 1 266 ? 4.094 24.531 7.133 1 98.88 266 THR A CA 1
ATOM 2029 C C . THR A 1 266 ? 3.289 25.359 8.133 1 98.88 266 THR A C 1
ATOM 2031 O O . THR A 1 266 ? 2.193 24.969 8.531 1 98.88 266 THR A O 1
ATOM 2034 N N . GLU A 1 267 ? 3.814 26.484 8.5 1 98.56 267 GLU A N 1
ATOM 2035 C CA . GLU A 1 267 ? 3.109 27.375 9.422 1 98.56 267 GLU A CA 1
ATOM 2036 C C . GLU A 1 267 ? 1.78 27.828 8.836 1 98.56 267 GLU A C 1
ATOM 2038 O O . GLU A 1 267 ? 0.753 27.812 9.516 1 98.56 267 GLU A O 1
ATOM 2043 N N . PHE A 1 268 ? 1.812 28.219 7.609 1 98.69 268 PHE A N 1
ATOM 2044 C CA . PHE A 1 268 ? 0.613 28.656 6.906 1 98.69 268 PHE A CA 1
ATOM 2045 C C . PHE A 1 268 ? -0.434 27.547 6.875 1 98.69 268 PHE A C 1
ATOM 2047 O O . PHE A 1 268 ? -1.602 27.781 7.195 1 98.69 268 PHE A O 1
ATOM 2054 N N . GLN A 1 269 ? -0.013 26.359 6.469 1 98.81 269 GLN A N 1
ATOM 2055 C CA . GLN A 1 269 ? -0.907 25.219 6.316 1 98.81 269 GLN A CA 1
ATOM 2056 C C . GLN A 1 269 ? -1.539 24.828 7.648 1 98.81 269 GLN A C 1
ATOM 2058 O O . GLN A 1 269 ? -2.75 24.609 7.727 1 98.81 269 GLN A O 1
ATOM 2063 N N . ARG A 1 270 ? -0.761 24.688 8.703 1 98.5 270 ARG A N 1
ATOM 2064 C CA . ARG A 1 270 ? -1.228 24.281 10.023 1 98.5 270 ARG A CA 1
ATOM 2065 C C . ARG A 1 270 ? -2.27 25.25 10.562 1 98.5 270 ARG A C 1
ATOM 2067 O O . ARG A 1 270 ? -3.34 24.828 11.016 1 98.5 270 ARG A O 1
ATOM 2074 N N . ASN A 1 271 ? -2.02 26.516 10.477 1 97.38 271 ASN A N 1
ATOM 2075 C CA . ASN A 1 271 ? -2.943 27.516 10.992 1 97.38 271 ASN A CA 1
ATOM 2076 C C . ASN A 1 271 ? -4.246 27.547 10.195 1 97.38 271 ASN A C 1
ATOM 2078 O O . ASN A 1 271 ? -5.332 27.609 10.781 1 97.38 271 ASN A O 1
ATOM 2082 N N . ASN A 1 272 ? -4.102 27.484 8.883 1 97.69 272 ASN A N 1
ATOM 2083 C CA . ASN A 1 272 ? -5.293 27.469 8.047 1 97.69 272 ASN A CA 1
ATOM 2084 C C . ASN A 1 272 ? -6.133 26.203 8.289 1 97.69 272 ASN A C 1
ATOM 2086 O O . ASN A 1 272 ? -7.359 26.281 8.367 1 97.69 272 ASN A O 1
ATOM 2090 N N . ALA A 1 273 ? -5.484 25.062 8.352 1 97.69 273 ALA A N 1
ATOM 2091 C CA . ALA A 1 273 ? -6.191 23.812 8.57 1 97.69 273 ALA A CA 1
ATOM 2092 C C . ALA A 1 273 ? -6.914 23.812 9.914 1 97.69 273 ALA A C 1
ATOM 2094 O O . ALA A 1 273 ? -8.055 23.359 10.023 1 97.69 273 ALA A O 1
ATOM 2095 N N . TYR A 1 274 ? -6.25 24.297 10.922 1 96.12 274 TYR A N 1
ATOM 2096 C CA . TYR A 1 274 ? -6.824 24.375 12.258 1 96.12 274 TYR A CA 1
ATOM 2097 C C . TYR A 1 274 ? -8.086 25.219 12.266 1 96.12 274 TYR A C 1
ATOM 2099 O O . TYR A 1 274 ? -9.125 24.797 12.781 1 96.12 274 TYR A O 1
ATOM 2107 N N . GLU A 1 275 ? -8.047 26.359 11.656 1 95.38 275 GLU A N 1
ATOM 2108 C CA . GLU A 1 275 ? -9.188 27.266 11.602 1 95.38 275 GLU A CA 1
ATOM 2109 C C . GLU A 1 275 ? -10.305 26.688 10.742 1 95.38 275 GLU A C 1
ATOM 2111 O O . GLU A 1 275 ? -11.477 26.75 11.117 1 95.38 275 GLU A O 1
ATOM 2116 N N . GLU A 1 276 ? -9.984 26.094 9.648 1 96.88 276 GLU A N 1
ATOM 2117 C CA . GLU A 1 276 ? -10.977 25.594 8.703 1 96.88 276 GLU A CA 1
ATOM 2118 C C . GLU A 1 276 ? -11.68 24.359 9.258 1 96.88 276 GLU A C 1
ATOM 2120 O O . GLU A 1 276 ? -12.859 24.125 8.977 1 96.88 276 GLU A O 1
ATOM 2125 N N . ASN A 1 277 ? -10.977 23.562 10.016 1 96.12 277 ASN A N 1
ATOM 2126 C CA . ASN A 1 277 ? -11.617 22.375 10.578 1 96.12 277 ASN A CA 1
ATOM 2127 C C . ASN A 1 277 ? -12.836 22.75 11.414 1 96.12 277 ASN A C 1
ATOM 2129 O O . ASN A 1 277 ? -13.891 22.125 11.305 1 96.12 277 ASN A O 1
ATOM 2133 N N . ALA A 1 278 ? -12.719 23.734 12.25 1 92.31 278 ALA A N 1
ATOM 2134 C CA . ALA A 1 278 ? -13.852 24.172 13.055 1 92.31 278 ALA A CA 1
ATOM 2135 C C . ALA A 1 278 ? -14.969 24.734 12.18 1 92.31 278 ALA A C 1
ATOM 2137 O O . ALA A 1 278 ? -16.141 24.422 12.375 1 92.31 278 ALA A O 1
ATOM 2138 N N . GLN A 1 279 ? -14.656 25.531 11.219 1 96.81 279 GLN A N 1
ATOM 2139 C CA . GLN A 1 279 ? -15.625 26.156 10.328 1 96.81 279 GLN A CA 1
ATOM 2140 C C . GLN A 1 279 ? -16.359 25.109 9.484 1 96.81 279 GLN A C 1
ATOM 2142 O O . GLN A 1 279 ? -17.578 25.188 9.305 1 96.81 279 GLN A O 1
ATOM 2147 N N . ARG A 1 280 ? -15.609 24.141 8.969 1 98.31 280 ARG A N 1
ATOM 2148 C CA . ARG A 1 280 ? -16.188 23.141 8.07 1 98.31 280 ARG A CA 1
ATOM 2149 C C . ARG A 1 280 ? -17.109 22.188 8.82 1 98.31 280 ARG A C 1
ATOM 2151 O O . ARG A 1 280 ? -18.109 21.719 8.273 1 98.31 280 ARG A O 1
ATOM 2158 N N . LEU A 1 281 ? -16.812 21.906 10.078 1 97.88 281 LEU A N 1
ATOM 2159 C CA . LEU A 1 281 ? -17.703 21.078 10.875 1 97.88 281 LEU A CA 1
ATOM 2160 C C . LEU A 1 281 ? -19.078 21.734 11.008 1 97.88 281 LEU A C 1
ATOM 2162 O O . LEU A 1 281 ? -20.109 21.062 10.859 1 97.88 281 LEU A O 1
ATOM 2166 N N . ALA A 1 282 ? -19.094 23 11.273 1 97.56 282 ALA A N 1
ATOM 2167 C CA . ALA A 1 282 ? -20.344 23.75 11.383 1 97.56 282 ALA A CA 1
ATOM 2168 C C . ALA A 1 282 ? -21.125 23.719 10.062 1 97.56 282 ALA A C 1
ATOM 2170 O O . ALA A 1 282 ? -22.344 23.562 10.055 1 97.56 282 ALA A O 1
ATOM 2171 N N . GLU A 1 283 ? -20.422 23.859 8.953 1 98.12 283 GLU A N 1
ATOM 2172 C CA . GLU A 1 283 ? -21.047 23.844 7.633 1 98.12 283 GLU A CA 1
ATOM 2173 C C . GLU A 1 283 ? -21.609 22.469 7.305 1 98.12 283 GLU A C 1
ATOM 2175 O O . GLU A 1 283 ? -22.672 22.359 6.691 1 98.12 283 GLU A O 1
ATOM 2180 N N . ILE A 1 284 ? -20.922 21.422 7.699 1 98.62 284 ILE A N 1
ATOM 2181 C CA . ILE A 1 284 ? -21.406 20.047 7.508 1 98.62 284 ILE A CA 1
ATOM 2182 C C . ILE A 1 284 ? -22.688 19.844 8.297 1 98.62 284 ILE A C 1
ATOM 2184 O O . ILE A 1 284 ? -23.672 19.312 7.766 1 98.62 284 ILE A O 1
ATOM 2188 N N . GLU A 1 285 ? -22.719 20.281 9.531 1 97.5 285 GLU A N 1
ATOM 2189 C CA . GLU A 1 285 ? -23.922 20.156 10.352 1 97.5 285 GLU A CA 1
ATOM 2190 C C . GLU A 1 285 ? -25.078 20.938 9.734 1 97.5 285 GLU A C 1
ATOM 2192 O O . GLU A 1 285 ? -26.203 20.422 9.664 1 97.5 285 GLU A O 1
ATOM 2197 N N . ALA A 1 286 ? -24.859 22.062 9.227 1 97.56 286 ALA A N 1
ATOM 2198 C CA . ALA A 1 286 ? -25.875 22.938 8.641 1 97.56 286 ALA A CA 1
ATOM 2199 C C . ALA A 1 286 ? -26.422 22.344 7.348 1 97.56 286 ALA A C 1
ATOM 2201 O O . ALA A 1 286 ? -27.547 22.672 6.93 1 97.56 286 ALA A O 1
ATOM 2202 N N . SER A 1 287 ? -25.641 21.516 6.719 1 97.25 287 SER A N 1
ATOM 2203 C CA . SER A 1 287 ? -26.031 20.922 5.445 1 97.25 287 SER A CA 1
ATOM 2204 C C . SER A 1 287 ? -27.047 19.797 5.648 1 97.25 287 SER A C 1
ATOM 2206 O O . SER A 1 287 ? -27.609 19.281 4.684 1 97.25 287 SER A O 1
ATOM 2208 N N . GLY A 1 288 ? -27.219 19.359 6.879 1 97.62 288 GLY A N 1
ATOM 2209 C CA . GLY A 1 288 ? -28.234 18.359 7.141 1 97.62 288 GLY A CA 1
ATOM 2210 C C . GLY A 1 288 ? -27.672 17.062 7.707 1 97.62 288 GLY A C 1
ATOM 2211 O O . GLY A 1 288 ? -28.422 16.156 8.062 1 97.62 288 GLY A O 1
ATOM 2212 N N . THR A 1 289 ? -26.359 16.984 7.82 1 98.38 289 THR A N 1
ATOM 2213 C CA . THR A 1 289 ? -25.719 15.828 8.438 1 98.38 289 THR A CA 1
ATOM 2214 C C . THR A 1 289 ? -26.109 15.711 9.906 1 98.38 289 THR A C 1
ATOM 2216 O O . THR A 1 289 ? -26.094 16.703 10.641 1 98.38 289 THR A O 1
ATOM 2219 N N . GLU A 1 290 ? -26.516 14.547 10.344 1 98.62 290 GLU A N 1
ATOM 2220 C CA . GLU A 1 290 ? -26.812 14.32 11.75 1 98.62 290 GLU A CA 1
ATOM 2221 C C . GLU A 1 290 ? -25.547 14.102 12.57 1 98.62 290 GLU A C 1
ATOM 2223 O O . GLU A 1 290 ? -24.891 13.07 12.445 1 98.62 290 GLU A O 1
ATOM 2228 N N . VAL A 1 291 ? -25.312 15.039 13.438 1 98.56 291 VAL A N 1
ATOM 2229 C CA . VAL A 1 291 ? -24.078 15.008 14.219 1 98.56 291 VAL A CA 1
ATOM 2230 C C . VAL A 1 291 ? -24.359 14.469 15.617 1 98.56 291 VAL A C 1
ATOM 2232 O O . VAL A 1 291 ? -25.312 14.883 16.266 1 98.56 291 VAL A O 1
ATOM 2235 N N . SER A 1 292 ? -23.531 13.531 16.062 1 98.44 292 SER A N 1
ATOM 2236 C CA . SER A 1 292 ? -23.719 12.945 17.391 1 98.44 292 SER A CA 1
ATOM 2237 C C . SER A 1 292 ? -22.438 13.039 18.203 1 98.44 292 SER A C 1
ATOM 2239 O O . SER A 1 292 ? -21.328 12.898 17.672 1 98.44 292 SER A O 1
ATOM 2241 N N . GLU A 1 293 ? -22.594 13.242 19.5 1 98.38 293 GLU A N 1
ATOM 2242 C CA . GLU A 1 293 ? -21.516 13.008 20.453 1 98.38 293 GLU A CA 1
ATOM 2243 C C . GLU A 1 293 ? -21.312 11.516 20.688 1 98.38 293 GLU A C 1
ATOM 2245 O O . GLU A 1 293 ? -22.188 10.703 20.406 1 98.38 293 GLU A O 1
ATOM 2250 N N . VAL A 1 294 ? -20.125 11.203 21.188 1 98.75 294 VAL A N 1
ATOM 2251 C CA . VAL A 1 294 ? -19.859 9.789 21.469 1 98.75 294 VAL A CA 1
ATOM 2252 C C . VAL A 1 294 ? -19.5 9.609 22.938 1 98.75 294 VAL A C 1
ATOM 2254 O O . VAL A 1 294 ? -19.234 10.578 23.641 1 98.75 294 VAL A O 1
ATOM 2257 N N . ASP A 1 295 ? -19.562 8.375 23.406 1 98.75 295 ASP A N 1
ATOM 2258 C CA . ASP A 1 295 ? -19 7.988 24.703 1 98.75 295 ASP A CA 1
ATOM 2259 C C . ASP A 1 295 ? -17.484 7.84 24.625 1 98.75 295 ASP A C 1
ATOM 2261 O O . ASP A 1 295 ? -16.969 6.727 24.5 1 98.75 295 ASP A O 1
ATOM 2265 N N . THR A 1 296 ? -16.828 8.906 24.781 1 98.44 296 THR A N 1
ATOM 2266 C CA . THR A 1 296 ? -15.383 8.961 24.578 1 98.44 296 THR A CA 1
ATOM 2267 C C . THR A 1 296 ? -14.672 7.961 25.484 1 98.44 296 THR A C 1
ATOM 2269 O O . THR A 1 296 ? -13.727 7.289 25.062 1 98.44 296 THR A O 1
ATOM 2272 N N . ALA A 1 297 ? -15.117 7.852 26.719 1 98.56 297 ALA A N 1
ATOM 2273 C CA . ALA A 1 297 ? -14.484 6.941 27.672 1 98.56 297 ALA A CA 1
ATOM 2274 C C . ALA A 1 297 ? -14.594 5.492 27.203 1 98.56 297 ALA A C 1
ATOM 2276 O O . ALA A 1 297 ? -13.648 4.719 27.328 1 98.56 297 ALA A O 1
ATOM 2277 N N . ALA A 1 298 ? -15.734 5.137 26.719 1 98.81 298 ALA A N 1
ATOM 2278 C CA . ALA A 1 298 ? -15.938 3.781 26.219 1 98.81 298 ALA A CA 1
ATOM 2279 C C . ALA A 1 298 ? -15.031 3.496 25.031 1 98.81 298 ALA A C 1
ATOM 2281 O O . ALA A 1 298 ? -14.477 2.398 24.906 1 98.81 298 ALA A O 1
ATOM 2282 N N . PHE A 1 299 ? -14.844 4.426 24.125 1 98.88 299 PHE A N 1
ATOM 2283 C CA . PHE A 1 299 ? -13.961 4.27 22.984 1 98.88 299 PHE A CA 1
ATOM 2284 C C . PHE A 1 299 ? -12.508 4.129 23.438 1 98.88 299 PHE A C 1
ATOM 2286 O O . PHE A 1 299 ? -11.773 3.277 22.922 1 98.88 299 PHE A O 1
ATOM 2293 N N . GLN A 1 300 ? -12.125 5.004 24.359 1 98.56 300 GLN A N 1
ATOM 2294 C CA . GLN A 1 300 ? -10.766 4.953 24.891 1 98.56 300 GLN A CA 1
ATOM 2295 C C . GLN A 1 300 ? -10.461 3.588 25.5 1 98.56 300 GLN A C 1
ATOM 2297 O O . GLN A 1 300 ? -9.375 3.039 25.297 1 98.56 300 GLN A O 1
ATOM 2302 N N . GLN A 1 301 ? -11.375 3.037 26.203 1 98.62 301 GLN A N 1
ATOM 2303 C CA . GLN A 1 301 ? -11.203 1.719 26.812 1 98.62 301 GLN A CA 1
ATOM 2304 C C . GLN A 1 301 ? -11.125 0.632 25.734 1 98.62 301 GLN A C 1
ATOM 2306 O O . GLN A 1 301 ? -10.281 -0.267 25.828 1 98.62 301 GLN A O 1
ATOM 2311 N N . ALA A 1 302 ? -11.93 0.745 24.75 1 98.69 302 ALA A N 1
ATOM 2312 C CA . ALA A 1 302 ? -12.055 -0.294 23.734 1 98.69 302 ALA A CA 1
ATOM 2313 C C . ALA A 1 302 ? -10.789 -0.386 22.875 1 98.69 302 ALA A C 1
ATOM 2315 O O . ALA A 1 302 ? -10.484 -1.44 22.312 1 98.69 302 ALA A O 1
ATOM 2316 N N . VAL A 1 303 ? -9.938 0.647 22.75 1 98.56 303 VAL A N 1
ATOM 2317 C CA . VAL A 1 303 ? -8.82 0.66 21.812 1 98.56 303 VAL A CA 1
ATOM 2318 C C . VAL A 1 303 ? -7.516 0.391 22.562 1 98.56 303 VAL A C 1
ATOM 2320 O O . VAL A 1 303 ? -6.43 0.485 21.984 1 98.56 303 VAL A O 1
ATOM 2323 N N . GLN A 1 304 ? -7.57 0.036 23.797 1 98.19 304 GLN A N 1
ATOM 2324 C CA . GLN A 1 304 ? -6.379 -0.237 24.594 1 98.19 304 GLN A CA 1
ATOM 2325 C C . GLN A 1 304 ? -5.527 -1.332 23.953 1 98.19 304 GLN A C 1
ATOM 2327 O O . GLN A 1 304 ? -4.297 -1.26 23.984 1 98.19 304 GLN A O 1
ATOM 2332 N N . PRO A 1 305 ? -6.152 -2.34 23.375 1 97.69 305 PRO A N 1
ATOM 2333 C CA . PRO A 1 305 ? -5.344 -3.389 22.75 1 97.69 305 PRO A CA 1
ATOM 2334 C C . PRO A 1 305 ? -4.465 -2.861 21.625 1 97.69 305 PRO A C 1
ATOM 2336 O O . PRO A 1 305 ? -3.426 -3.453 21.312 1 97.69 305 PRO A O 1
ATOM 2339 N N . VAL A 1 306 ? -4.824 -1.78 20.969 1 98.38 306 VAL A N 1
ATOM 2340 C CA . VAL A 1 306 ? -4.02 -1.177 19.922 1 98.38 306 VAL A CA 1
ATOM 2341 C C . VAL A 1 306 ? -2.678 -0.72 20.5 1 98.38 306 VAL A C 1
ATOM 2343 O O . VAL A 1 306 ? -1.628 -0.94 19.891 1 98.38 306 VAL A O 1
ATOM 2346 N N . TYR A 1 307 ? -2.686 -0.078 21.641 1 97.94 307 TYR A N 1
ATOM 2347 C CA . TYR A 1 307 ? -1.455 0.344 22.297 1 97.94 307 TYR A CA 1
ATOM 2348 C C . TYR A 1 307 ? -0.583 -0.857 22.641 1 97.94 307 TYR A C 1
ATOM 2350 O O . TYR A 1 307 ? 0.637 -0.819 22.469 1 97.94 307 TYR A O 1
ATOM 2358 N N . GLU A 1 308 ? -1.18 -1.9 23.125 1 96.12 308 GLU A N 1
ATOM 2359 C CA . GLU A 1 308 ? -0.434 -3.096 23.5 1 96.12 308 GLU A CA 1
ATOM 2360 C C . GLU A 1 308 ? 0.317 -3.682 22.312 1 96.12 308 GLU A C 1
ATOM 2362 O O . GLU A 1 308 ? 1.501 -4.008 22.422 1 96.12 308 GLU A O 1
ATOM 2367 N N . LYS A 1 309 ? -0.358 -3.754 21.266 1 93.38 309 LYS A N 1
ATOM 2368 C CA . LYS A 1 309 ? 0.234 -4.297 20.047 1 93.38 309 LYS A CA 1
ATOM 2369 C C . LYS A 1 309 ? 1.453 -3.486 19.609 1 93.38 309 LYS A C 1
ATOM 2371 O O . LYS A 1 309 ? 2.525 -4.043 19.375 1 93.38 309 LYS A O 1
ATOM 2376 N N . TRP A 1 310 ? 1.327 -2.217 19.531 1 96.94 310 TRP A N 1
ATOM 2377 C CA . TRP A 1 310 ? 2.375 -1.369 18.969 1 96.94 310 TRP A CA 1
ATOM 2378 C C . TRP A 1 310 ? 3.5 -1.155 19.984 1 96.94 310 TRP A C 1
ATOM 2380 O O . TRP A 1 310 ? 4.66 -0.991 19.594 1 96.94 310 TRP A O 1
ATOM 2390 N N . GLN A 1 311 ? 3.131 -1.188 21.266 1 96.81 311 GLN A N 1
ATOM 2391 C CA . GLN A 1 311 ? 4.156 -1.149 22.297 1 96.81 311 GLN A CA 1
ATOM 2392 C C . GLN A 1 311 ? 5.047 -2.389 22.25 1 96.81 311 GLN A C 1
ATOM 2394 O O . GLN A 1 311 ? 6.25 -2.307 22.5 1 96.81 311 GLN A O 1
ATOM 2399 N N . GLN A 1 312 ? 4.465 -3.506 21.984 1 92 312 GLN A N 1
ATOM 2400 C CA . GLN A 1 312 ? 5.246 -4.734 21.844 1 92 312 GLN A CA 1
ATOM 2401 C C . GLN A 1 312 ? 6.203 -4.648 20.656 1 92 312 GLN A C 1
ATOM 2403 O O . GLN A 1 312 ? 7.352 -5.09 20.75 1 92 312 GLN A O 1
ATOM 2408 N N . LYS A 1 313 ? 5.828 -4.09 19.578 1 89.81 313 LYS A N 1
ATOM 2409 C CA . LYS A 1 313 ? 6.621 -4.047 18.359 1 89.81 313 LYS A CA 1
ATOM 2410 C C . LYS A 1 313 ? 7.699 -2.971 18.438 1 89.81 313 LYS A C 1
ATOM 2412 O O . LYS A 1 313 ? 8.812 -3.162 17.953 1 89.81 313 LYS A O 1
ATOM 2417 N N . TYR A 1 314 ? 7.312 -1.788 18.984 1 95.62 314 TYR A N 1
ATOM 2418 C CA . TYR A 1 314 ? 8.219 -0.651 19.078 1 95.62 314 TYR A CA 1
ATOM 2419 C C . TYR A 1 314 ? 8.234 -0.078 20.484 1 95.62 314 TYR A C 1
ATOM 2421 O O . TYR A 1 314 ? 7.871 1.081 20.703 1 95.62 314 TYR A O 1
ATOM 2429 N N . PRO A 1 315 ? 8.734 -0.799 21.453 1 96.12 315 PRO A N 1
ATOM 2430 C CA . PRO A 1 315 ? 8.641 -0.366 22.844 1 96.12 315 PRO A CA 1
ATOM 2431 C C . PRO A 1 315 ? 9.312 0.982 23.094 1 96.12 315 PRO A C 1
ATOM 2433 O O . PRO A 1 315 ? 8.727 1.86 23.734 1 96.12 315 PRO A O 1
ATOM 2436 N N . ASP A 1 316 ? 10.477 1.239 22.531 1 97.31 316 ASP A N 1
ATOM 2437 C CA . ASP A 1 316 ? 11.211 2.467 22.797 1 97.31 316 ASP A CA 1
ATOM 2438 C C . ASP A 1 316 ? 10.555 3.668 22.125 1 97.31 316 ASP A C 1
ATOM 2440 O O . ASP A 1 316 ? 10.422 4.73 22.734 1 97.31 316 ASP A O 1
ATOM 2444 N N . PHE A 1 317 ? 10.102 3.521 20.906 1 97.81 317 PHE A N 1
ATOM 2445 C CA . PHE A 1 317 ? 9.5 4.633 20.188 1 97.81 317 PHE A CA 1
ATOM 2446 C C . PHE A 1 317 ? 8.156 5.012 20.797 1 97.81 317 PHE A C 1
ATOM 2448 O O . PHE A 1 317 ? 7.832 6.195 20.922 1 97.81 317 PHE A O 1
ATOM 2455 N N . VAL A 1 318 ? 7.375 4.008 21.172 1 98.31 318 VAL A N 1
ATOM 2456 C CA . VAL A 1 318 ? 6.082 4.281 21.797 1 98.31 318 VAL A CA 1
ATOM 2457 C C . VAL A 1 318 ? 6.289 5.023 23.125 1 98.31 318 VAL A C 1
ATOM 2459 O O . VAL A 1 318 ? 5.566 5.977 23.422 1 98.31 318 VAL A O 1
ATOM 2462 N N . ALA A 1 319 ? 7.273 4.598 23.891 1 97.69 319 ALA A N 1
ATOM 2463 C CA . ALA A 1 319 ? 7.566 5.27 25.156 1 97.69 319 ALA A CA 1
ATOM 2464 C C . ALA A 1 319 ? 7.961 6.723 24.922 1 97.69 319 ALA A C 1
ATOM 2466 O O . ALA A 1 319 ? 7.477 7.621 25.609 1 97.69 319 ALA A O 1
ATOM 2467 N N . GLN A 1 320 ? 8.797 6.941 23.969 1 97.81 320 GLN A N 1
ATOM 2468 C CA . GLN A 1 320 ? 9.234 8.289 23.641 1 97.81 320 GLN A CA 1
ATOM 2469 C C . GLN A 1 320 ? 8.062 9.148 23.172 1 97.81 320 GLN A C 1
ATOM 2471 O O . GLN A 1 320 ? 7.914 10.297 23.609 1 97.81 320 GLN A O 1
ATOM 2476 N N . LEU A 1 321 ? 7.297 8.625 22.312 1 98.62 321 LEU A N 1
ATOM 2477 C CA . LEU A 1 321 ? 6.172 9.336 21.719 1 98.62 321 LEU A CA 1
ATOM 2478 C C . LEU A 1 321 ? 5.125 9.68 22.781 1 98.62 321 LEU A C 1
ATOM 2480 O O . LEU A 1 321 ? 4.633 10.812 22.828 1 98.62 321 LEU A O 1
ATOM 2484 N N . THR A 1 322 ? 4.75 8.734 23.625 1 98.12 322 THR A N 1
ATOM 2485 C CA . THR A 1 322 ? 3.721 8.969 24.641 1 98.12 322 THR A CA 1
ATOM 2486 C C . THR A 1 322 ? 4.203 9.969 25.688 1 98.12 322 THR A C 1
ATOM 2488 O O . THR A 1 322 ? 3.424 10.789 26.172 1 98.12 322 THR A O 1
ATOM 2491 N N . ALA A 1 323 ? 5.461 9.93 26.047 1 97.62 323 ALA A N 1
ATOM 2492 C CA . ALA A 1 323 ? 6.027 10.914 26.953 1 97.62 323 ALA A CA 1
ATOM 2493 C C . ALA A 1 323 ? 5.969 12.32 26.359 1 97.62 323 ALA A C 1
ATOM 2495 O O . ALA A 1 323 ? 5.594 13.273 27.047 1 97.62 323 ALA A O 1
ATOM 2496 N N . ALA A 1 324 ? 6.367 12.406 25.094 1 98.12 324 ALA A N 1
ATOM 2497 C CA . ALA A 1 324 ? 6.328 13.695 24.406 1 98.12 324 ALA A CA 1
ATOM 2498 C C . ALA A 1 324 ? 4.902 14.234 24.344 1 98.12 324 ALA A C 1
ATOM 2500 O O . ALA A 1 324 ? 4.68 15.438 24.5 1 98.12 324 ALA A O 1
ATOM 2501 N N . ALA A 1 325 ? 3.967 13.383 24.016 1 98.25 325 ALA A N 1
ATOM 2502 C CA . ALA A 1 325 ? 2.564 13.781 23.922 1 98.25 325 ALA A CA 1
ATOM 2503 C C . ALA A 1 325 ? 2.049 14.289 25.266 1 98.25 325 ALA A C 1
ATOM 2505 O O . ALA A 1 325 ? 1.294 15.266 25.328 1 98.25 325 ALA A O 1
ATOM 2506 N N . GLU A 1 326 ? 2.371 13.602 26.359 1 96.69 326 GLU A N 1
ATOM 2507 C CA . GLU A 1 326 ? 1.973 14.023 27.703 1 96.69 326 GLU A CA 1
ATOM 2508 C C . GLU A 1 326 ? 2.516 15.414 28.031 1 96.69 326 GLU A C 1
ATOM 2510 O O . GLU A 1 326 ? 1.803 16.25 28.594 1 96.69 326 GLU A O 1
ATOM 2515 N N . GLU A 1 327 ? 3.738 15.648 27.688 1 95.44 327 GLU A N 1
ATOM 2516 C CA . GLU A 1 327 ? 4.359 16.953 27.922 1 95.44 327 GLU A CA 1
ATOM 2517 C C . GLU A 1 327 ? 3.66 18.047 27.141 1 95.44 327 GLU A C 1
ATOM 2519 O O . GLU A 1 327 ? 3.5 19.172 27.625 1 95.44 327 GLU A O 1
ATOM 2524 N N . ALA A 1 328 ? 3.318 17.703 25.922 1 95.31 328 ALA A N 1
ATOM 2525 C CA . ALA A 1 328 ? 2.684 18.688 25.031 1 95.31 328 ALA A CA 1
ATOM 2526 C C . ALA A 1 328 ? 1.271 19.016 25.516 1 95.31 328 ALA A C 1
ATOM 2528 O O . ALA A 1 328 ? 0.719 20.062 25.156 1 95.31 328 ALA A O 1
ATOM 2529 N N . SER A 1 329 ? 0.659 18.156 26.266 1 89.31 329 SER A N 1
ATOM 2530 C CA . SER A 1 329 ? -0.702 18.344 26.75 1 89.31 329 SER A CA 1
ATOM 2531 C C . SER A 1 329 ? -0.716 19.188 28.031 1 89.31 329 SER A C 1
ATOM 2533 O O . SER A 1 329 ? -1.778 19.625 28.484 1 89.31 329 SER A O 1
ATOM 2535 N N . GLU A 1 330 ? 0.343 19.359 28.719 1 82.88 330 GLU A N 1
ATOM 2536 C CA . GLU A 1 330 ? 0.46 20.172 29.922 1 82.88 330 GLU A CA 1
ATOM 2537 C C . GLU A 1 330 ? 0.643 21.656 29.578 1 82.88 330 GLU A C 1
ATOM 2539 O O . GLU A 1 330 ? 0.101 22.531 30.25 1 82.88 330 GLU A O 1
ATOM 2544 N N . MET B 1 1 ? -74.25 -23.625 -68.812 1 23.97 1 MET B N 1
ATOM 2545 C CA . MET B 1 1 ? -73.188 -24.609 -68.625 1 23.97 1 MET B CA 1
ATOM 2546 C C . MET B 1 1 ? -71.938 -23.969 -68.062 1 23.97 1 MET B C 1
ATOM 2548 O O . MET B 1 1 ? -71.75 -22.734 -68.062 1 23.97 1 MET B O 1
ATOM 2552 N N . LYS B 1 2 ? -70.75 -24.672 -68.125 1 25.88 2 LYS B N 1
ATOM 2553 C CA . LYS B 1 2 ? -69.688 -25.109 -67.188 1 25.88 2 LYS B CA 1
ATOM 2554 C C . LYS B 1 2 ? -68.562 -24.125 -67.188 1 25.88 2 LYS B C 1
ATOM 2556 O O . LYS B 1 2 ? -67.438 -24.469 -66.812 1 25.88 2 LYS B O 1
ATOM 2561 N N . PRO B 1 3 ? -68.562 -22.922 -67.875 1 31.83 3 PRO B N 1
ATOM 2562 C CA . PRO B 1 3 ? -67.188 -22.438 -67.938 1 31.83 3 PRO B CA 1
ATOM 2563 C C . PRO B 1 3 ? -66.5 -22.219 -66.625 1 31.83 3 PRO B C 1
ATOM 2565 O O . PRO B 1 3 ? -67 -21.406 -65.812 1 31.83 3 PRO B O 1
ATOM 2568 N N . SER B 1 4 ? -65.875 -23.25 -65.938 1 29.2 4 SER B N 1
ATOM 2569 C CA . SER B 1 4 ? -65.125 -23.641 -64.75 1 29.2 4 SER B CA 1
ATOM 2570 C C . SER B 1 4 ? -63.875 -22.766 -64.562 1 29.2 4 SER B C 1
ATOM 2572 O O . SER B 1 4 ? -63.219 -22.812 -63.531 1 29.2 4 SER B O 1
ATOM 2574 N N . LEU B 1 5 ? -63.25 -22.266 -65.688 1 32.94 5 LEU B N 1
ATOM 2575 C CA . LEU B 1 5 ? -61.781 -22.328 -65.5 1 32.94 5 LEU B CA 1
ATOM 2576 C C . LEU B 1 5 ? -61.375 -21.531 -64.25 1 32.94 5 LEU B C 1
ATOM 2578 O O . LEU B 1 5 ? -62.062 -20.594 -63.844 1 32.94 5 LEU B O 1
ATOM 2582 N N . LEU B 1 6 ? -60.094 -21.828 -63.688 1 32.53 6 LEU B N 1
ATOM 2583 C CA . LEU B 1 6 ? -59.031 -21.969 -62.719 1 32.53 6 LEU B CA 1
ATOM 2584 C C . LEU B 1 6 ? -58.344 -20.625 -62.469 1 32.53 6 LEU B C 1
ATOM 2586 O O . LEU B 1 6 ? -57.625 -20.109 -63.312 1 32.53 6 LEU B O 1
ATOM 2590 N N . MET B 1 7 ? -59.094 -19.5 -62.219 1 36 7 MET B N 1
ATOM 2591 C CA . MET B 1 7 ? -58.281 -18.344 -61.781 1 36 7 MET B CA 1
ATOM 2592 C C . MET B 1 7 ? -57.312 -18.734 -60.656 1 36 7 MET B C 1
ATOM 2594 O O . MET B 1 7 ? -57.75 -19.188 -59.594 1 36 7 MET B O 1
ATOM 2598 N N . LEU B 1 8 ? -56.094 -19.312 -60.969 1 35.28 8 LEU B N 1
ATOM 2599 C CA . LEU B 1 8 ? -54.906 -19.594 -60.219 1 35.28 8 LEU B CA 1
ATOM 2600 C C . LEU B 1 8 ? -54.5 -18.375 -59.375 1 35.28 8 LEU B C 1
ATOM 2602 O O . LEU B 1 8 ? -54.188 -17.328 -59.906 1 35.28 8 LEU B O 1
ATOM 2606 N N . SER B 1 9 ? -55.25 -18.109 -58.344 1 37.31 9 SER B N 1
ATOM 2607 C CA . SER B 1 9 ? -54.844 -17.125 -57.312 1 37.31 9 SER B CA 1
ATOM 2608 C C . SER B 1 9 ? -53.406 -17.406 -56.844 1 37.31 9 SER B C 1
ATOM 2610 O O . SER B 1 9 ? -53.125 -18.516 -56.375 1 37.31 9 SER B O 1
ATOM 2612 N N . ILE B 1 10 ? -52.375 -16.812 -57.5 1 38.97 10 ILE B N 1
ATOM 2613 C CA . ILE B 1 10 ? -51 -16.781 -57.062 1 38.97 10 ILE B CA 1
ATOM 2614 C C . ILE B 1 10 ? -50.938 -16.297 -55.594 1 38.97 10 ILE B C 1
ATOM 2616 O O . ILE B 1 10 ? -51.312 -15.156 -55.312 1 38.97 10 ILE B O 1
ATOM 2620 N N . LEU B 1 11 ? -51.312 -17.141 -54.656 1 39.78 11 LEU B N 1
ATOM 2621 C CA . LEU B 1 11 ? -50.969 -16.953 -53.25 1 39.78 11 LEU B CA 1
ATOM 2622 C C . LEU B 1 11 ? -49.469 -16.688 -53.062 1 39.78 11 LEU B C 1
ATOM 2624 O O . LEU B 1 11 ? -48.656 -17.578 -53.281 1 39.78 11 LEU B O 1
ATOM 2628 N N . THR B 1 12 ? -48.969 -15.555 -53.594 1 40.03 12 THR B N 1
ATOM 2629 C CA . THR B 1 12 ? -47.625 -15.219 -53.188 1 40.03 12 THR B CA 1
ATOM 2630 C C . THR B 1 12 ? -47.469 -15.266 -51.656 1 40.03 12 THR B C 1
ATOM 2632 O O . THR B 1 12 ? -48.156 -14.531 -50.938 1 40.03 12 THR B O 1
ATOM 2635 N N . THR B 1 13 ? -47.25 -16.484 -51.125 1 37.44 13 THR B N 1
ATOM 2636 C CA . THR B 1 13 ? -46.75 -16.625 -49.75 1 37.44 13 THR B CA 1
ATOM 2637 C C . THR B 1 13 ? -45.625 -15.648 -49.438 1 37.44 13 THR B C 1
ATOM 2639 O O . THR B 1 13 ? -44.562 -15.727 -50.062 1 37.44 13 THR B O 1
ATOM 2642 N N . ALA B 1 14 ? -46 -14.352 -49.156 1 42.31 14 ALA B N 1
ATOM 2643 C CA . ALA B 1 14 ? -45 -13.547 -48.469 1 42.31 14 ALA B CA 1
ATOM 2644 C C . ALA B 1 14 ? -44.281 -14.352 -47.375 1 42.31 14 ALA B C 1
ATOM 2646 O O . ALA B 1 14 ? -44.906 -14.664 -46.344 1 42.31 14 ALA B O 1
ATOM 2647 N N . VAL B 1 15 ? -43.469 -15.297 -47.812 1 39.88 15 VAL B N 1
ATOM 2648 C CA . VAL B 1 15 ? -42.531 -15.789 -46.812 1 39.88 15 VAL B CA 1
ATOM 2649 C C . VAL B 1 15 ? -41.906 -14.609 -46.062 1 39.88 15 VAL B C 1
ATOM 2651 O O . VAL B 1 15 ? -41.156 -13.828 -46.656 1 39.88 15 VAL B O 1
ATOM 2654 N N . LEU B 1 16 ? -42.656 -13.914 -45.219 1 42.25 16 LEU B N 1
ATOM 2655 C CA . LEU B 1 16 ? -42 -13.141 -44.188 1 42.25 16 LEU B CA 1
ATOM 2656 C C . LEU B 1 16 ? -40.781 -13.891 -43.656 1 42.25 16 LEU B C 1
ATOM 2658 O O . LEU B 1 16 ? -40.906 -14.914 -42.969 1 42.25 16 LEU B O 1
ATOM 2662 N N . THR B 1 17 ? -39.75 -13.859 -44.469 1 41.75 17 THR B N 1
ATOM 2663 C CA . THR B 1 17 ? -38.5 -14.164 -43.812 1 41.75 17 THR B CA 1
ATOM 2664 C C . THR B 1 17 ? -38.344 -13.383 -42.531 1 41.75 17 THR B C 1
ATOM 2666 O O . THR B 1 17 ? -38.219 -12.156 -42.531 1 41.75 17 THR B O 1
ATOM 2669 N N . SER B 1 18 ? -39.062 -13.672 -41.5 1 42.25 18 SER B N 1
ATOM 2670 C CA . SER B 1 18 ? -38.562 -13.312 -40.188 1 42.25 18 SER B CA 1
ATOM 2671 C C . SER B 1 18 ? -37.031 -13.531 -40.094 1 42.25 18 SER B C 1
ATOM 2673 O O . SER B 1 18 ? -36.594 -14.656 -39.875 1 42.25 18 SER B O 1
ATOM 2675 N N . ALA B 1 19 ? -36.344 -12.93 -40.969 1 40.5 19 ALA B N 1
ATOM 2676 C CA . ALA B 1 19 ? -34.969 -12.82 -40.5 1 40.5 19 ALA B CA 1
ATOM 2677 C C . ALA B 1 19 ? -34.938 -12.43 -39.031 1 40.5 19 ALA B C 1
ATOM 2679 O O . ALA B 1 19 ? -35.344 -11.32 -38.656 1 40.5 19 ALA B O 1
ATOM 2680 N N . THR B 1 20 ? -35.125 -13.352 -38.188 1 42.59 20 THR B N 1
ATOM 2681 C CA . THR B 1 20 ? -34.562 -13.086 -36.875 1 42.59 20 THR B CA 1
ATOM 2682 C C . THR B 1 20 ? -33.281 -12.227 -36.969 1 42.59 20 THR B C 1
ATOM 2684 O O . THR B 1 20 ? -32.281 -12.672 -37.531 1 42.59 20 THR B O 1
ATOM 2687 N N . LEU B 1 21 ? -33.375 -11.023 -37.219 1 39.19 21 LEU B N 1
ATOM 2688 C CA . LEU B 1 21 ? -32.25 -10.203 -36.844 1 39.19 21 LEU B CA 1
ATOM 2689 C C . LEU B 1 21 ? -31.625 -10.719 -35.531 1 39.19 21 LEU B C 1
ATOM 2691 O O . LEU B 1 21 ? -32.188 -10.484 -34.438 1 39.19 21 LEU B O 1
ATOM 2695 N N . ALA B 1 22 ? -31.141 -11.969 -35.531 1 39.78 22 ALA B N 1
ATOM 2696 C CA . ALA B 1 22 ? -30.188 -12.164 -34.438 1 39.78 22 ALA B CA 1
ATOM 2697 C C . ALA B 1 22 ? -29.406 -10.883 -34.156 1 39.78 22 ALA B C 1
ATOM 2699 O O . ALA B 1 22 ? -28.562 -10.469 -34.969 1 39.78 22 ALA B O 1
ATOM 2700 N N . ALA B 1 23 ? -29.922 -9.828 -33.719 1 41.69 23 ALA B N 1
ATOM 2701 C CA . ALA B 1 23 ? -29.156 -8.742 -33.125 1 41.69 23 ALA B CA 1
ATOM 2702 C C . ALA B 1 23 ? -27.797 -9.242 -32.625 1 41.69 23 ALA B C 1
ATOM 2704 O O . ALA B 1 23 ? -27.75 -10.07 -31.703 1 41.69 23 ALA B O 1
ATOM 2705 N N . ASN B 1 24 ? -26.75 -9.547 -33.344 1 40.91 24 ASN B N 1
ATOM 2706 C CA . ASN B 1 24 ? -25.375 -9.734 -32.906 1 40.91 24 ASN B CA 1
ATOM 2707 C C . ASN B 1 24 ? -25.078 -9 -31.609 1 40.91 24 ASN B C 1
ATOM 2709 O O . ASN B 1 24 ? -24.859 -7.785 -31.609 1 40.91 24 ASN B O 1
ATOM 2713 N N . ALA B 1 25 ? -25.656 -9.258 -30.547 1 55.34 25 ALA B N 1
ATOM 2714 C CA . ALA B 1 25 ? -25.344 -8.648 -29.266 1 55.34 25 ALA B CA 1
ATOM 2715 C C . ALA B 1 25 ? -23.828 -8.453 -29.109 1 55.34 25 ALA B C 1
ATOM 2717 O O . ALA B 1 25 ? -23.062 -9.391 -29.312 1 55.34 25 ALA B O 1
ATOM 2718 N N . GLU B 1 26 ? -23.312 -7.293 -29.328 1 77.44 26 GLU B N 1
ATOM 2719 C CA . GLU B 1 26 ? -21.922 -6.875 -29.141 1 77.44 26 GLU B CA 1
ATOM 2720 C C . GLU B 1 26 ? -21.281 -7.594 -27.953 1 77.44 26 GLU B C 1
ATOM 2722 O O . GLU B 1 26 ? -21.875 -7.688 -26.875 1 77.44 26 GLU B O 1
ATOM 2727 N N . ALA B 1 27 ? -20.25 -8.461 -28.25 1 89.31 27 ALA B N 1
ATOM 2728 C CA . ALA B 1 27 ? -19.484 -9.188 -27.234 1 89.31 27 ALA B CA 1
ATOM 2729 C C . AL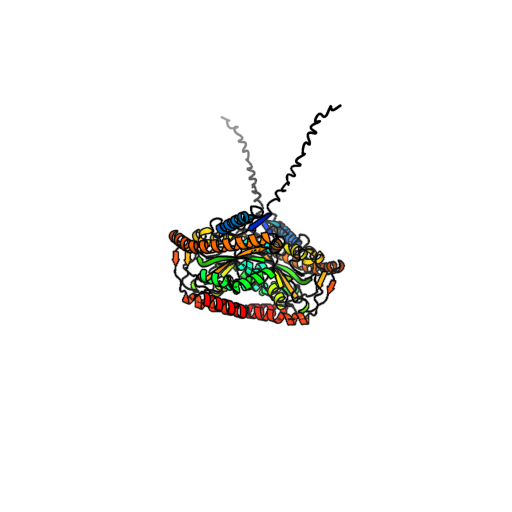A B 1 27 ? -19.156 -8.289 -26.062 1 89.31 27 ALA B C 1
ATOM 2731 O O . ALA B 1 27 ? -18.781 -7.125 -26.234 1 89.31 27 ALA B O 1
ATOM 2732 N N . ARG B 1 28 ? -19.469 -8.719 -24.875 1 96.62 28 ARG B N 1
ATOM 2733 C CA . ARG B 1 28 ? -19.016 -8.031 -23.672 1 96.62 28 ARG B CA 1
ATOM 2734 C C . ARG B 1 28 ? -17.516 -8.211 -23.484 1 96.62 28 ARG B C 1
ATOM 2736 O O . ARG B 1 28 ? -17 -9.328 -23.562 1 96.62 28 ARG B O 1
ATOM 2743 N N . GLU B 1 29 ? -16.781 -7.125 -23.328 1 98.31 29 GLU B N 1
ATOM 2744 C CA . GLU B 1 29 ? -15.336 -7.176 -23.125 1 98.31 29 GLU B CA 1
ATOM 2745 C C . GLU B 1 29 ? -14.977 -6.918 -21.656 1 98.31 29 GLU B C 1
ATOM 2747 O O . GLU B 1 29 ? -15.453 -5.953 -21.062 1 98.31 29 GLU B O 1
ATOM 2752 N N . LEU B 1 30 ? -14.203 -7.766 -21.062 1 98.88 30 LEU B N 1
ATOM 2753 C CA . LEU B 1 30 ? -13.625 -7.574 -19.734 1 98.88 30 LEU B CA 1
ATOM 2754 C C . LEU B 1 30 ? -12.148 -7.184 -19.844 1 98.88 30 LEU B C 1
ATOM 2756 O O . LEU B 1 30 ? -11.422 -7.719 -20.672 1 98.88 30 LEU B O 1
ATOM 2760 N N . ARG B 1 31 ? -11.727 -6.266 -19.016 1 98.81 31 ARG B N 1
ATOM 2761 C CA . ARG B 1 31 ? -10.336 -5.816 -18.984 1 98.81 31 ARG B CA 1
ATOM 2762 C C . ARG B 1 31 ? -9.555 -6.539 -17.891 1 98.81 31 ARG B C 1
ATOM 2764 O O . ARG B 1 31 ? -9.984 -6.586 -16.734 1 98.81 31 ARG B O 1
ATOM 2771 N N . LEU B 1 32 ? -8.398 -7.152 -18.266 1 98.94 32 LEU B N 1
ATOM 2772 C CA . LEU B 1 32 ? -7.5 -7.867 -17.375 1 98.94 32 LEU B CA 1
ATOM 2773 C C . LEU B 1 32 ? -6.125 -7.211 -17.344 1 98.94 32 LEU B C 1
ATOM 2775 O O . LEU B 1 32 ? -5.52 -6.98 -18.391 1 98.94 32 LEU B O 1
ATOM 2779 N N . GLY B 1 33 ? -5.68 -6.883 -16.125 1 98.88 33 GLY B N 1
ATOM 2780 C CA . GLY B 1 33 ? -4.363 -6.281 -16 1 98.88 33 GLY B CA 1
ATOM 2781 C C . GLY B 1 33 ? -3.398 -7.121 -15.188 1 98.88 33 GLY B C 1
ATOM 2782 O O . GLY B 1 33 ? -3.814 -7.848 -14.281 1 98.88 33 GLY B O 1
ATOM 2783 N N . HIS B 1 34 ? -2.08 -7.016 -15.508 1 98.81 34 HIS B N 1
ATOM 2784 C CA . HIS B 1 34 ? -1.008 -7.547 -14.672 1 98.81 34 HIS B CA 1
ATOM 2785 C C . HIS B 1 34 ? 0.285 -6.762 -14.867 1 98.81 34 HIS B C 1
ATOM 2787 O O . HIS B 1 34 ? 0.382 -5.938 -15.781 1 98.81 34 HIS B O 1
ATOM 2793 N N . ALA B 1 35 ? 1.302 -7.07 -14.078 1 98.56 35 ALA B N 1
ATOM 2794 C CA . ALA B 1 35 ? 2.436 -6.152 -14.008 1 98.56 35 ALA B CA 1
ATOM 2795 C C . ALA B 1 35 ? 3.643 -6.711 -14.75 1 98.56 35 ALA B C 1
ATOM 2797 O O . ALA B 1 35 ? 4.621 -5.996 -14.984 1 98.56 35 ALA B O 1
ATOM 2798 N N . SER B 1 36 ? 3.623 -7.941 -15.203 1 98.44 36 SER B N 1
ATOM 2799 C CA . SER B 1 36 ? 4.797 -8.586 -15.789 1 98.44 36 SER B CA 1
ATOM 2800 C C . SER B 1 36 ? 4.941 -8.234 -17.266 1 98.44 36 SER B C 1
ATOM 2802 O O . SER B 1 36 ? 3.996 -7.754 -17.891 1 98.44 36 SER B O 1
ATOM 2804 N N . THR B 1 37 ? 6.121 -8.453 -17.734 1 98.25 37 THR B N 1
ATOM 2805 C CA . THR B 1 37 ? 6.348 -8.32 -19.172 1 98.25 37 THR B CA 1
ATOM 2806 C C . THR B 1 37 ? 5.668 -9.453 -19.938 1 98.25 37 THR B C 1
ATOM 2808 O O . THR B 1 37 ? 5.188 -10.414 -19.328 1 98.25 37 THR B O 1
ATOM 2811 N N . GLU B 1 38 ? 5.73 -9.336 -21.188 1 98.12 38 GLU B N 1
ATOM 2812 C CA . GLU B 1 38 ? 5.066 -10.305 -22.062 1 98.12 38 GLU B CA 1
ATOM 2813 C C . GLU B 1 38 ? 5.883 -11.586 -22.172 1 98.12 38 GLU B C 1
ATOM 2815 O O . GLU B 1 38 ? 5.383 -12.609 -22.656 1 98.12 38 GLU B O 1
ATOM 2820 N N . THR B 1 39 ? 7.086 -11.594 -21.656 1 97 39 THR B N 1
ATOM 2821 C CA . THR B 1 39 ? 7.922 -12.789 -21.734 1 97 39 THR B CA 1
ATOM 2822 C C . THR B 1 39 ? 7.734 -13.656 -20.484 1 97 39 THR B C 1
ATOM 2824 O O . THR B 1 39 ? 8.289 -14.758 -20.406 1 97 39 THR B O 1
ATOM 2827 N N . ASN B 1 40 ? 6.977 -13.234 -19.594 1 98 40 ASN B N 1
ATOM 2828 C CA . ASN B 1 40 ? 6.691 -13.984 -18.375 1 98 40 ASN B CA 1
ATOM 2829 C C . ASN B 1 40 ? 5.574 -15.008 -18.594 1 98 40 ASN B C 1
ATOM 2831 O O . ASN B 1 40 ? 4.582 -14.711 -19.25 1 98 40 ASN B O 1
ATOM 2835 N N . PRO B 1 41 ? 5.68 -16.188 -17.984 1 96.62 41 PRO B N 1
ATOM 2836 C CA . PRO B 1 41 ? 4.625 -17.188 -18.141 1 96.62 41 PRO B CA 1
ATOM 2837 C C . PRO B 1 41 ? 3.27 -16.688 -17.641 1 96.62 41 PRO B C 1
ATOM 2839 O O . PRO B 1 41 ? 2.227 -17.172 -18.094 1 96.62 41 PRO B O 1
ATOM 2842 N N . ARG B 1 42 ? 3.254 -15.789 -16.734 1 97.69 42 ARG B N 1
ATOM 2843 C CA . ARG B 1 42 ? 2.012 -15.172 -16.281 1 97.69 42 ARG B CA 1
ATOM 2844 C C . ARG B 1 42 ? 1.25 -14.562 -17.453 1 97.69 42 ARG B C 1
ATOM 2846 O O . ARG B 1 42 ? 0.018 -14.594 -17.484 1 97.69 42 ARG B O 1
ATOM 2853 N N . HIS B 1 43 ? 1.947 -13.961 -18.344 1 98.69 43 HIS B N 1
ATOM 2854 C CA . HIS B 1 43 ? 1.33 -13.352 -19.516 1 98.69 43 HIS B CA 1
ATOM 2855 C C . HIS B 1 43 ? 0.769 -14.414 -20.453 1 98.69 43 HIS B C 1
ATOM 2857 O O . HIS B 1 43 ? -0.349 -14.281 -20.953 1 98.69 43 HIS B O 1
ATOM 2863 N N . ASP B 1 44 ? 1.524 -15.461 -20.672 1 98.69 44 ASP B N 1
ATOM 2864 C CA . ASP B 1 44 ? 1.053 -16.562 -21.484 1 98.69 44 ASP B CA 1
ATOM 2865 C C . ASP B 1 44 ? -0.249 -17.141 -20.938 1 98.69 44 ASP B C 1
ATOM 2867 O O . ASP B 1 44 ? -1.172 -17.438 -21.703 1 98.69 44 ASP B O 1
ATOM 2871 N N . ALA B 1 45 ? -0.258 -17.266 -19.703 1 98.88 45 ALA B N 1
ATOM 2872 C CA . ALA B 1 45 ? -1.439 -17.844 -19.062 1 98.88 45 ALA B CA 1
ATOM 2873 C C . ALA B 1 45 ? -2.629 -16.891 -19.156 1 98.88 45 ALA B C 1
ATOM 2875 O O . ALA B 1 45 ? -3.773 -17.328 -19.297 1 98.88 45 ALA B O 1
ATOM 2876 N N . ALA B 1 46 ? -2.387 -15.578 -19 1 98.94 46 ALA B N 1
ATOM 2877 C CA . ALA B 1 46 ? -3.447 -14.586 -19.172 1 98.94 46 ALA B CA 1
ATOM 2878 C C . ALA B 1 46 ? -4.043 -14.664 -20.578 1 98.94 46 ALA B C 1
ATOM 2880 O O . ALA B 1 46 ? -5.262 -14.602 -20.75 1 98.94 46 ALA B O 1
ATOM 2881 N N . LEU B 1 47 ? -3.223 -14.812 -21.594 1 98.94 47 LEU B N 1
ATOM 2882 C CA . LEU B 1 47 ? -3.686 -14.953 -22.969 1 98.94 47 LEU B CA 1
ATOM 2883 C C . LEU B 1 47 ? -4.465 -16.25 -23.141 1 98.94 47 LEU B C 1
ATOM 2885 O O . LEU B 1 47 ? -5.484 -16.281 -23.844 1 98.94 47 LEU B O 1
ATOM 2889 N N . PHE B 1 48 ? -3.957 -17.312 -22.578 1 98.94 48 PHE B N 1
ATOM 2890 C CA . PHE B 1 48 ? -4.668 -18.594 -22.625 1 98.94 48 PHE B CA 1
ATOM 2891 C C . PHE B 1 48 ? -6.059 -18.469 -22.016 1 98.94 48 PHE B C 1
ATOM 2893 O O . PHE B 1 48 ? -7.039 -18.953 -22.594 1 98.94 48 PHE B O 1
ATOM 2900 N N . PHE B 1 49 ? -6.184 -17.828 -20.844 1 98.94 49 PHE B N 1
ATOM 2901 C CA . PHE B 1 49 ? -7.473 -17.562 -20.219 1 98.94 49 PHE B CA 1
ATOM 2902 C C . PHE B 1 49 ? -8.398 -16.828 -21.188 1 98.94 49 PHE B C 1
ATOM 2904 O O . PHE B 1 49 ? -9.562 -17.219 -21.344 1 98.94 49 PHE B O 1
ATOM 2911 N N . ALA B 1 50 ? -7.887 -15.758 -21.781 1 98.94 50 ALA B N 1
ATOM 2912 C CA . ALA B 1 50 ? -8.672 -14.969 -22.734 1 98.94 50 ALA B CA 1
ATOM 2913 C C . ALA B 1 50 ? -9.18 -15.836 -23.875 1 98.94 50 ALA B C 1
ATOM 2915 O O . ALA B 1 50 ? -10.352 -15.742 -24.266 1 98.94 50 ALA B O 1
ATOM 2916 N N . GLU B 1 51 ? -8.352 -16.641 -24.406 1 98.88 51 GLU B N 1
ATOM 2917 C CA . GLU B 1 51 ? -8.727 -17.547 -25.484 1 98.88 51 GLU B CA 1
ATOM 2918 C C . GLU B 1 51 ? -9.82 -18.516 -25.047 1 98.88 51 GLU B C 1
ATOM 2920 O O . GLU B 1 51 ? -10.789 -18.75 -25.766 1 98.88 51 GLU B O 1
ATOM 2925 N N . ARG B 1 52 ? -9.648 -19.109 -23.875 1 98.88 52 ARG B N 1
ATOM 2926 C CA . ARG B 1 52 ? -10.617 -20.062 -23.359 1 98.88 52 ARG B CA 1
ATOM 2927 C C . ARG B 1 52 ? -11.977 -19.406 -23.141 1 98.88 52 ARG B C 1
ATOM 2929 O O . ARG B 1 52 ? -13.016 -19.984 -23.453 1 98.88 52 ARG B O 1
ATOM 2936 N N . VAL B 1 53 ? -11.984 -18.172 -22.578 1 98.94 53 VAL B N 1
ATOM 2937 C CA . VAL B 1 53 ? -13.227 -17.438 -22.359 1 98.94 53 VAL B CA 1
ATOM 2938 C C . VAL B 1 53 ? -13.953 -17.234 -23.688 1 98.94 53 VAL B C 1
ATOM 2940 O O . VAL B 1 53 ? -15.164 -17.453 -23.781 1 98.94 53 VAL B O 1
ATOM 2943 N N . GLU B 1 54 ? -13.25 -16.828 -24.688 1 98.62 54 GLU B N 1
ATOM 2944 C CA . GLU B 1 54 ? -13.836 -16.609 -26 1 98.62 54 GLU B CA 1
ATOM 2945 C C . GLU B 1 54 ? -14.406 -17.906 -26.578 1 98.62 54 GLU B C 1
ATOM 2947 O O . GLU B 1 54 ? -15.523 -17.922 -27.094 1 98.62 54 GLU B O 1
ATOM 2952 N N . ASP B 1 55 ? -13.695 -18.938 -26.484 1 98.62 55 ASP B N 1
ATOM 2953 C CA . ASP B 1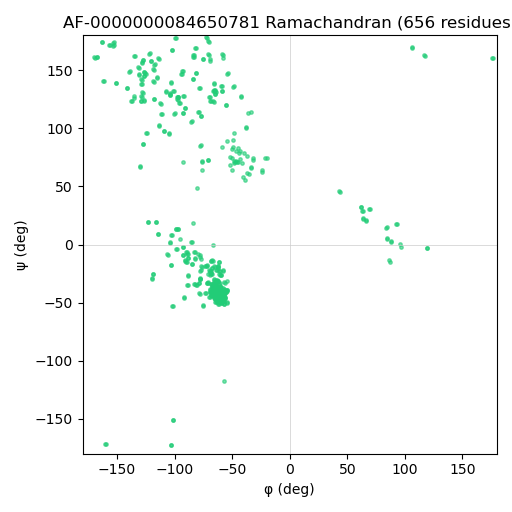 55 ? -14.109 -20.234 -27.016 1 98.62 55 ASP B CA 1
ATOM 2954 C C . ASP B 1 55 ? -15.367 -20.75 -26.312 1 98.62 55 ASP B C 1
ATOM 2956 O O . ASP B 1 55 ? -16.328 -21.141 -26.969 1 98.62 55 ASP B O 1
ATOM 2960 N N . LEU B 1 56 ? -15.359 -20.719 -24.984 1 98.62 56 LEU B N 1
ATOM 2961 C CA . LEU B 1 56 ? -16.438 -21.281 -24.172 1 98.62 56 LEU B CA 1
ATOM 2962 C C . LEU B 1 56 ? -17.719 -20.453 -24.328 1 98.62 56 LEU B C 1
ATOM 2964 O O . LEU B 1 56 ? -18.812 -20.984 -24.172 1 98.62 56 LEU B O 1
ATOM 2968 N N . SER B 1 57 ? -17.578 -19.156 -24.688 1 98 57 SER B N 1
ATOM 2969 C CA . SER B 1 57 ? -18.734 -18.281 -24.766 1 98 57 SER B CA 1
ATOM 2970 C C . SER B 1 57 ? -19.234 -18.156 -26.203 1 98 57 SER B C 1
ATOM 2972 O O . SER B 1 57 ? -20.234 -17.469 -26.469 1 98 57 SER B O 1
ATOM 2974 N N . GLY B 1 58 ? -18.516 -18.781 -27.188 1 97.12 58 GLY B N 1
ATOM 2975 C CA . GLY B 1 58 ? -18.844 -18.594 -28.578 1 97.12 58 GLY B CA 1
ATOM 2976 C C . GLY B 1 58 ? -18.609 -17.172 -29.078 1 97.12 58 GLY B C 1
ATOM 2977 O O . GLY B 1 58 ? -19.281 -16.719 -30 1 97.12 58 GLY B O 1
ATOM 2978 N N . GLY B 1 59 ? -17.797 -16.516 -28.344 1 97.12 59 GLY B N 1
ATOM 2979 C CA . GLY B 1 59 ? -17.438 -15.164 -28.75 1 97.12 59 GLY B CA 1
ATOM 2980 C C . GLY B 1 59 ? -18.281 -14.102 -28.062 1 97.12 59 GLY B C 1
ATOM 2981 O O . GLY B 1 59 ? -18.031 -12.906 -28.234 1 97.12 59 GLY B O 1
ATOM 2982 N N . ASP B 1 60 ? -19.188 -14.422 -27.219 1 96.62 60 ASP B N 1
ATOM 2983 C CA . ASP B 1 60 ? -20.094 -13.492 -26.562 1 96.62 60 ASP B CA 1
ATOM 2984 C C . ASP B 1 60 ? -19.391 -12.758 -25.422 1 96.62 60 ASP B C 1
ATOM 2986 O O . ASP B 1 60 ? -19.859 -11.711 -24.969 1 96.62 60 ASP B O 1
ATOM 2990 N N . LEU B 1 61 ? -18.344 -13.328 -24.906 1 98.19 61 LEU B N 1
ATOM 2991 C CA . LEU B 1 61 ? -17.516 -12.758 -23.859 1 98.19 61 LEU B CA 1
ATOM 2992 C C . LEU B 1 61 ? -16.031 -12.773 -24.25 1 98.19 61 LEU B C 1
ATOM 2994 O O . LEU B 1 61 ? -15.516 -13.805 -24.688 1 98.19 61 LEU B O 1
ATOM 2998 N N . THR B 1 62 ? -15.359 -11.555 -24.156 1 98.56 62 THR B N 1
ATOM 2999 C CA . THR B 1 62 ? -13.945 -11.461 -24.5 1 98.56 62 THR B CA 1
ATOM 3000 C C . THR B 1 62 ? -13.156 -10.805 -23.359 1 98.56 62 THR B C 1
ATOM 3002 O O . THR B 1 62 ? -13.742 -10.195 -22.469 1 98.56 62 THR B O 1
ATOM 3005 N N . VAL B 1 63 ? -11.867 -11.031 -23.328 1 98.88 63 VAL B N 1
ATOM 3006 C CA . VAL B 1 63 ? -10.969 -10.453 -22.344 1 98.88 63 VAL B CA 1
ATOM 3007 C C . VAL B 1 63 ? -9.812 -9.742 -23.047 1 98.88 63 VAL B C 1
ATOM 3009 O O . VAL B 1 63 ? -9.133 -10.336 -23.875 1 98.88 63 VAL B O 1
ATOM 3012 N N . SER B 1 64 ? -9.609 -8.461 -22.75 1 98.81 64 SER B N 1
ATOM 3013 C CA . SER B 1 64 ? -8.43 -7.711 -23.203 1 98.81 64 SER B CA 1
ATOM 3014 C C . SER B 1 64 ? -7.352 -7.691 -22.125 1 98.81 64 SER B C 1
ATOM 3016 O O . SER B 1 64 ? -7.59 -7.238 -21 1 98.81 64 SER B O 1
ATOM 3018 N N . VAL B 1 65 ? -6.172 -8.203 -22.5 1 98.88 65 VAL B N 1
ATOM 3019 C CA . VAL B 1 65 ? -5.078 -8.344 -21.547 1 98.88 65 VAL B CA 1
ATOM 3020 C C . VAL B 1 65 ? -4.125 -7.16 -21.672 1 98.88 65 VAL B C 1
ATOM 3022 O O . VAL B 1 65 ? -3.658 -6.844 -22.766 1 98.88 65 VAL B O 1
ATOM 3025 N N . SER B 1 66 ? -3.895 -6.465 -20.547 1 98.88 66 SER B N 1
ATOM 3026 C CA . SER B 1 66 ? -2.898 -5.398 -20.453 1 98.88 66 SER B CA 1
ATOM 3027 C C . SER B 1 66 ? -1.739 -5.801 -19.562 1 98.88 66 SER B C 1
ATOM 3029 O O . SER B 1 66 ? -1.938 -6.098 -18.375 1 98.88 66 SER B O 1
ATOM 3031 N N . SER B 1 67 ? -0.503 -5.809 -20.094 1 98.62 67 SER B N 1
ATOM 3032 C CA . SER B 1 67 ? 0.707 -6.199 -19.375 1 98.62 67 SER B CA 1
ATOM 3033 C C . SER B 1 67 ? 1.473 -4.977 -18.875 1 98.62 67 SER B C 1
ATOM 3035 O O . SER B 1 67 ? 0.968 -3.855 -18.938 1 98.62 67 SER B O 1
ATOM 3037 N N . ASN B 1 68 ? 2.594 -5.188 -18.141 1 98.38 68 ASN B N 1
ATOM 3038 C CA . ASN B 1 68 ? 3.566 -4.164 -17.781 1 98.38 68 ASN B CA 1
ATOM 3039 C C . ASN B 1 68 ? 2.943 -3.086 -16.891 1 98.38 68 ASN B C 1
ATOM 3041 O O . ASN B 1 68 ? 3.295 -1.91 -17 1 98.38 68 ASN B O 1
ATOM 3045 N N . ALA B 1 69 ? 1.982 -3.424 -16.156 1 97.81 69 ALA B N 1
ATOM 3046 C CA . ALA B 1 69 ? 1.342 -2.498 -15.227 1 97.81 69 ALA B CA 1
ATOM 3047 C C . ALA B 1 69 ? 0.714 -1.321 -15.969 1 97.81 69 ALA B C 1
ATOM 3049 O O . ALA B 1 69 ? 0.643 -0.211 -15.43 1 97.81 69 ALA B O 1
ATOM 3050 N N . GLN B 1 70 ? 0.271 -1.586 -17.125 1 98 70 GLN B N 1
ATOM 3051 C CA . GLN B 1 70 ? -0.347 -0.531 -17.922 1 98 70 GLN B CA 1
ATOM 3052 C C . GLN B 1 70 ? -1.604 0.007 -17.25 1 98 70 GLN B C 1
ATOM 3054 O O . GLN B 1 70 ? -1.957 1.175 -17.422 1 98 70 GLN B O 1
ATOM 3059 N N . LEU B 1 71 ? -2.309 -0.853 -16.5 1 97.56 71 LEU B N 1
ATOM 3060 C CA . LEU B 1 71 ? -3.551 -0.455 -15.836 1 97.56 71 LEU B CA 1
ATOM 3061 C C . LEU B 1 71 ? -3.305 -0.11 -14.375 1 97.56 71 LEU B C 1
ATOM 3063 O O . LEU B 1 71 ? -4.25 -0.018 -13.586 1 97.56 71 LEU B O 1
ATOM 3067 N N . GLY B 1 72 ? -2.062 0.063 -13.93 1 95.44 72 GLY B N 1
ATOM 3068 C CA . GLY B 1 72 ? -1.678 0.351 -12.562 1 95.44 72 GLY B CA 1
ATOM 3069 C C . GLY B 1 72 ? -0.82 -0.736 -11.938 1 95.44 72 GLY B C 1
ATOM 3070 O O . GLY B 1 72 ? -0.762 -1.856 -12.453 1 95.44 72 GLY B O 1
ATOM 3071 N N . ASP B 1 73 ? -0.122 -0.378 -10.82 1 96.06 73 ASP B N 1
ATOM 3072 C CA . ASP B 1 73 ? 0.584 -1.428 -10.086 1 96.06 73 ASP B CA 1
ATOM 3073 C C . ASP B 1 73 ? -0.395 -2.332 -9.344 1 96.06 73 ASP B C 1
ATOM 3075 O O . ASP B 1 73 ? -1.61 -2.141 -9.422 1 96.06 73 ASP B O 1
ATOM 3079 N N . ASP B 1 74 ? 0.077 -3.324 -8.695 1 97.31 74 ASP B N 1
ATOM 3080 C CA . ASP B 1 74 ? -0.787 -4.344 -8.109 1 97.31 74 ASP B CA 1
ATOM 3081 C C . ASP B 1 74 ? -1.731 -3.738 -7.074 1 97.31 74 ASP B C 1
ATOM 3083 O O . ASP B 1 74 ? -2.914 -4.086 -7.023 1 97.31 74 ASP B O 1
ATOM 3087 N N . VAL B 1 75 ? -1.25 -2.867 -6.223 1 94.38 75 VAL B N 1
ATOM 3088 C CA . VAL B 1 75 ? -2.07 -2.258 -5.18 1 94.38 75 VAL B CA 1
ATOM 3089 C C . VAL B 1 75 ? -3.141 -1.374 -5.816 1 94.38 75 VAL B C 1
ATOM 3091 O O . VAL B 1 75 ? -4.301 -1.393 -5.398 1 94.38 75 VAL B O 1
ATOM 3094 N N . GLU B 1 76 ? -2.771 -0.61 -6.805 1 94.19 76 GLU B N 1
ATOM 3095 C CA . GLU B 1 76 ? -3.725 0.21 -7.543 1 94.19 76 GLU B CA 1
ATOM 3096 C C . GLU B 1 76 ? -4.781 -0.653 -8.227 1 94.19 76 GLU B C 1
ATOM 3098 O O . GLU B 1 76 ? -5.969 -0.314 -8.219 1 94.19 76 GLU B O 1
ATOM 3103 N N . MET B 1 77 ? -4.344 -1.708 -8.797 1 97.69 77 MET B N 1
ATOM 3104 C CA . MET B 1 77 ? -5.297 -2.57 -9.492 1 97.69 77 MET B CA 1
ATOM 3105 C C . MET B 1 77 ? -6.234 -3.25 -8.5 1 97.69 77 MET B C 1
ATOM 3107 O O . MET B 1 77 ? -7.402 -3.492 -8.812 1 97.69 77 MET B O 1
ATOM 3111 N N . MET B 1 78 ? -5.754 -3.584 -7.305 1 97.5 78 MET B N 1
ATOM 3112 C CA . MET B 1 78 ? -6.633 -4.109 -6.262 1 97.5 78 MET B CA 1
ATOM 3113 C C . MET B 1 78 ? -7.742 -3.117 -5.934 1 97.5 78 MET B C 1
ATOM 3115 O O . MET B 1 78 ? -8.906 -3.498 -5.824 1 97.5 78 MET B O 1
ATOM 3119 N N . THR B 1 79 ? -7.375 -1.892 -5.836 1 95.19 79 THR B N 1
ATOM 3120 C CA . THR B 1 79 ? -8.375 -0.849 -5.621 1 95.19 79 THR B CA 1
ATOM 3121 C C . THR B 1 79 ? -9.352 -0.785 -6.789 1 95.19 79 THR B C 1
ATOM 3123 O O . THR B 1 79 ? -10.562 -0.681 -6.586 1 95.19 79 THR B O 1
ATOM 3126 N N . GLY B 1 80 ? -8.836 -0.793 -8.008 1 97.19 80 GLY B N 1
ATOM 3127 C CA . GLY B 1 80 ? -9.68 -0.788 -9.188 1 97.19 80 GLY B CA 1
ATOM 3128 C C . GLY B 1 80 ? -10.68 -1.929 -9.211 1 97.19 80 GLY B C 1
ATOM 3129 O O . GLY B 1 80 ? -11.828 -1.744 -9.617 1 97.19 80 GLY B O 1
ATOM 3130 N N . LEU B 1 81 ? -10.273 -3.121 -8.805 1 98.5 81 LEU B N 1
ATOM 3131 C CA . LEU B 1 81 ? -11.18 -4.262 -8.711 1 98.5 81 LEU B CA 1
ATOM 3132 C C . LEU B 1 81 ? -12.305 -3.984 -7.723 1 98.5 81 LEU B C 1
ATOM 3134 O O . LEU B 1 81 ? -13.477 -4.23 -8.023 1 98.5 81 LEU B O 1
ATOM 3138 N N . ARG B 1 82 ? -11.969 -3.498 -6.574 1 96.75 82 ARG B N 1
ATOM 3139 C CA . ARG B 1 82 ? -12.938 -3.285 -5.508 1 96.75 82 ARG B CA 1
ATOM 3140 C C . ARG B 1 82 ? -13.953 -2.209 -5.891 1 96.75 82 ARG B C 1
ATOM 3142 O O . ARG B 1 82 ? -15.117 -2.273 -5.492 1 96.75 82 ARG B O 1
ATOM 3149 N N . LEU B 1 83 ? -13.5 -1.27 -6.707 1 95.62 83 LEU B N 1
ATOM 3150 C CA . LEU B 1 83 ? -14.352 -0.152 -7.094 1 95.62 83 LEU B CA 1
ATOM 3151 C C . LEU B 1 83 ? -15.086 -0.457 -8.391 1 95.62 83 LEU B C 1
ATOM 3153 O O . LEU B 1 83 ? -15.969 0.305 -8.805 1 95.62 83 LEU B O 1
ATOM 3157 N N . GLY B 1 84 ? -14.727 -1.533 -9.039 1 97 84 GLY B N 1
ATOM 3158 C CA . GLY B 1 84 ? -15.398 -1.939 -10.266 1 97 84 GLY B CA 1
ATOM 3159 C C . GLY B 1 84 ? -14.852 -1.25 -11.5 1 97 84 GLY B C 1
ATOM 3160 O O . GLY B 1 84 ? -15.359 -1.454 -12.609 1 97 84 GLY B O 1
ATOM 3161 N N . SER B 1 85 ? -13.766 -0.451 -11.336 1 97.19 85 SER B N 1
ATOM 3162 C CA . SER B 1 85 ? -13.172 0.224 -12.484 1 97.19 85 SER B CA 1
ATOM 3163 C C . SER B 1 85 ? -12.227 -0.704 -13.242 1 97.19 85 SER B C 1
ATOM 3165 O O . SER B 1 85 ? -11.812 -0.394 -14.359 1 97.19 85 SER B O 1
ATOM 3167 N N . LEU B 1 86 ? -11.875 -1.813 -12.75 1 98.56 86 LEU B N 1
ATOM 3168 C CA . LEU B 1 86 ? -11.141 -2.908 -13.375 1 98.56 86 LEU B CA 1
ATOM 3169 C C . LEU B 1 86 ? -11.867 -4.234 -13.172 1 98.56 86 LEU B C 1
ATOM 3171 O O . LEU B 1 86 ? -12.414 -4.496 -12.102 1 98.56 86 LEU B O 1
ATOM 3175 N N . ASP B 1 87 ? -11.844 -5.102 -14.211 1 98.88 87 ASP B N 1
ATOM 3176 C CA . ASP B 1 87 ? -12.648 -6.316 -14.148 1 98.88 87 ASP B CA 1
ATOM 3177 C C . ASP B 1 87 ? -11.859 -7.48 -13.562 1 98.88 87 ASP B C 1
ATOM 3179 O O . ASP B 1 87 ? -12.367 -8.234 -12.734 1 98.88 87 ASP B O 1
ATOM 3183 N N . LEU B 1 88 ? -10.617 -7.625 -14.047 1 98.94 88 LEU B N 1
ATOM 3184 C CA . LEU B 1 88 ? -9.789 -8.773 -13.703 1 98.94 88 LEU B CA 1
ATOM 3185 C C . LEU B 1 88 ? -8.344 -8.344 -13.469 1 98.94 88 LEU B C 1
ATOM 3187 O O . LEU B 1 88 ? -7.863 -7.391 -14.078 1 98.94 88 LEU B O 1
ATOM 3191 N N . SER B 1 89 ? -7.676 -9.062 -12.586 1 98.94 89 SER B N 1
ATOM 3192 C CA . SER B 1 89 ? -6.242 -8.836 -12.422 1 98.94 89 SER B CA 1
ATOM 3193 C C . SER B 1 89 ? -5.535 -10.109 -11.969 1 98.94 89 SER B C 1
ATOM 3195 O O . SER B 1 89 ? -6.117 -10.93 -11.258 1 98.94 89 SER B O 1
ATOM 3197 N N . ILE B 1 90 ? -4.371 -10.352 -12.547 1 98.88 90 ILE B N 1
ATOM 3198 C CA . ILE B 1 90 ? -3.408 -11.234 -11.891 1 98.88 90 ILE B CA 1
ATOM 3199 C C . ILE B 1 90 ? -2.574 -10.438 -10.891 1 98.88 90 ILE B C 1
ATOM 3201 O O . ILE B 1 90 ? -1.643 -9.727 -11.273 1 98.88 90 ILE B O 1
ATOM 3205 N N . SER B 1 91 ? -2.854 -10.633 -9.68 1 97.75 91 SER B N 1
ATOM 3206 C CA . SER B 1 91 ? -2.365 -9.734 -8.641 1 97.75 91 SER B CA 1
ATOM 3207 C C . SER B 1 91 ? -1.188 -10.352 -7.887 1 97.75 91 SER B C 1
ATOM 3209 O O . SER B 1 91 ? -0.531 -11.266 -8.391 1 97.75 91 SER B O 1
ATOM 3211 N N . SER B 1 92 ? -0.788 -9.656 -6.82 1 98.25 92 SER B N 1
ATOM 3212 C CA . SER B 1 92 ? 0.287 -10.148 -5.965 1 98.25 92 SER B CA 1
ATOM 3213 C C . SER B 1 92 ? -0.229 -10.5 -4.574 1 98.25 92 SER B C 1
ATOM 3215 O O . SER B 1 92 ? -1.327 -10.086 -4.191 1 98.25 92 SER B O 1
ATOM 3217 N N . GLN B 1 93 ? 0.55 -11.312 -3.902 1 98.62 93 GLN B N 1
ATOM 3218 C CA . GLN B 1 93 ? 0.219 -11.688 -2.533 1 98.62 93 GLN B CA 1
ATOM 3219 C C . GLN B 1 93 ? 0.063 -10.453 -1.645 1 98.62 93 GLN B C 1
ATOM 3221 O O . GLN B 1 93 ? -0.887 -10.359 -0.865 1 98.62 93 GLN B O 1
ATOM 3226 N N . GLY B 1 94 ? 0.986 -9.555 -1.76 1 97.5 94 GLY B N 1
ATOM 3227 C CA . GLY B 1 94 ? 0.948 -8.336 -0.962 1 97.5 94 GLY B CA 1
ATOM 3228 C C . GLY B 1 94 ? -0.282 -7.488 -1.227 1 97.5 94 GLY B C 1
ATOM 3229 O O . GLY B 1 94 ? -0.859 -6.918 -0.3 1 97.5 94 GLY B O 1
ATOM 3230 N N . ALA B 1 95 ? -0.653 -7.344 -2.467 1 97.31 95 ALA B N 1
ATOM 3231 C CA . ALA B 1 95 ? -1.855 -6.586 -2.805 1 97.31 95 ALA B CA 1
ATOM 3232 C C . ALA B 1 95 ? -3.096 -7.219 -2.18 1 97.31 95 ALA B C 1
ATOM 3234 O O . ALA B 1 95 ? -3.947 -6.52 -1.629 1 97.31 95 ALA B O 1
ATOM 3235 N N . LEU B 1 96 ? -3.223 -8.516 -2.273 1 98.38 96 LEU B N 1
ATOM 3236 C CA . LEU B 1 96 ? -4.348 -9.172 -1.619 1 98.38 96 LEU B CA 1
ATOM 3237 C C . LEU B 1 96 ? -4.281 -8.984 -0.107 1 98.38 96 LEU B C 1
ATOM 3239 O O . LEU B 1 96 ? -5.312 -8.789 0.545 1 98.38 96 LEU B O 1
ATOM 3243 N N . ALA B 1 97 ? -3.109 -9.047 0.457 1 97 97 ALA B N 1
ATOM 3244 C CA . ALA B 1 97 ? -2.914 -8.906 1.897 1 97 97 ALA B CA 1
ATOM 3245 C C . ALA B 1 97 ? -3.391 -7.539 2.385 1 97 97 ALA B C 1
ATOM 3247 O O . ALA B 1 97 ? -3.695 -7.363 3.566 1 97 97 ALA B O 1
ATOM 3248 N N . SER B 1 98 ? -3.439 -6.59 1.479 1 92.31 98 SER B N 1
ATOM 3249 C CA . SER B 1 98 ? -3.885 -5.254 1.856 1 92.31 98 SER B CA 1
ATOM 3250 C C . SER B 1 98 ? -5.363 -5.25 2.234 1 92.31 98 SER B C 1
ATOM 3252 O O . SER B 1 98 ? -5.828 -4.348 2.938 1 92.31 98 SER B O 1
ATOM 3254 N N . ILE B 1 99 ? -6.117 -6.262 1.797 1 92.88 99 ILE B N 1
ATOM 3255 C CA . ILE B 1 99 ? -7.535 -6.309 2.135 1 92.88 99 ILE B CA 1
ATOM 3256 C C . ILE B 1 99 ? -7.832 -7.562 2.949 1 92.88 99 ILE B C 1
ATOM 3258 O O . ILE B 1 99 ? -8.836 -7.629 3.658 1 92.88 99 ILE B O 1
ATOM 3262 N N . VAL B 1 100 ? -7.035 -8.57 2.791 1 96.06 100 VAL B N 1
ATOM 3263 C CA . VAL B 1 100 ? -7.07 -9.82 3.551 1 96.06 100 VAL B CA 1
ATOM 3264 C C . VAL B 1 100 ? -5.684 -10.117 4.121 1 96.06 100 VAL B C 1
ATOM 3266 O O . VAL B 1 100 ? -4.914 -10.875 3.529 1 96.06 100 VAL B O 1
ATOM 3269 N N . GLU B 1 101 ? -5.387 -9.594 5.242 1 94.44 101 GLU B N 1
ATOM 3270 C CA . GLU B 1 101 ? -4.035 -9.648 5.789 1 94.44 101 GLU B CA 1
ATOM 3271 C C . GLU B 1 101 ? -3.545 -11.086 5.914 1 94.44 101 GLU B C 1
ATOM 3273 O O . GLU B 1 101 ? -2.357 -11.367 5.73 1 94.44 101 GLU B O 1
ATOM 3278 N N . GLU B 1 102 ? -4.422 -12.07 6.191 1 97.62 102 GLU B N 1
ATOM 3279 C CA . GLU B 1 102 ? -4.066 -13.477 6.355 1 97.62 102 GLU B CA 1
ATOM 3280 C C . GLU B 1 102 ? -3.369 -14.016 5.109 1 97.62 102 GLU B C 1
ATOM 3282 O O . GLU B 1 102 ? -2.613 -14.984 5.188 1 97.62 102 GLU B O 1
ATOM 3287 N N . ALA B 1 103 ? -3.596 -13.367 3.998 1 98.69 103 ALA B N 1
ATOM 3288 C CA . ALA B 1 103 ? -3.008 -13.828 2.744 1 98.69 103 ALA B CA 1
ATOM 3289 C C . ALA B 1 103 ? -1.484 -13.781 2.803 1 98.69 103 ALA B C 1
ATOM 3291 O O . ALA B 1 103 ? -0.808 -14.609 2.184 1 98.69 103 ALA B O 1
ATOM 3292 N N . THR B 1 104 ? -0.917 -12.852 3.521 1 98.5 104 THR B N 1
ATOM 3293 C CA . THR B 1 104 ? 0.534 -12.703 3.584 1 98.5 104 THR B CA 1
ATOM 3294 C C . THR B 1 104 ? 1.171 -13.922 4.25 1 98.5 104 THR B C 1
ATOM 3296 O O . THR B 1 104 ? 2.359 -14.188 4.062 1 98.5 104 THR B O 1
ATOM 3299 N N . LEU B 1 105 ? 0.414 -14.711 4.996 1 98.81 105 LEU B N 1
ATOM 3300 C CA . LEU B 1 105 ? 0.92 -15.828 5.793 1 98.81 105 LEU B CA 1
ATOM 3301 C C . LEU B 1 105 ? 1.35 -16.984 4.898 1 98.81 105 LEU B C 1
ATOM 3303 O O . LEU B 1 105 ? 2.111 -17.859 5.324 1 98.81 105 LEU B O 1
ATOM 3307 N N . ILE B 1 106 ? 0.874 -16.953 3.676 1 98.88 106 ILE B N 1
ATOM 3308 C CA . ILE B 1 106 ? 1.313 -17.984 2.732 1 98.88 106 ILE B CA 1
ATOM 3309 C C . ILE B 1 106 ? 2.82 -17.875 2.512 1 98.88 106 ILE B C 1
ATOM 3311 O O . ILE B 1 106 ? 3.475 -18.844 2.135 1 98.88 106 ILE B O 1
ATOM 3315 N N . GLY B 1 107 ? 3.33 -16.734 2.83 1 98.81 107 GLY B N 1
ATOM 3316 C CA . GLY B 1 107 ? 4.742 -16.453 2.617 1 98.81 107 GLY B CA 1
ATOM 3317 C C . GLY B 1 107 ? 5.586 -16.656 3.861 1 98.81 107 GLY B C 1
ATOM 3318 O O . GLY B 1 107 ? 6.723 -16.188 3.934 1 98.81 107 GLY B O 1
ATOM 3319 N N . LEU B 1 108 ? 5.102 -17.281 4.883 1 98.88 108 LEU B N 1
ATOM 3320 C CA . LEU B 1 108 ? 5.957 -17.609 6.02 1 98.88 108 LEU B CA 1
ATOM 3321 C C . LEU B 1 108 ? 7.25 -18.281 5.551 1 98.88 108 LEU B C 1
ATOM 3323 O O . LEU B 1 108 ? 7.227 -19.141 4.668 1 98.88 108 LEU B O 1
ATOM 3327 N N . PRO B 1 109 ? 8.383 -17.859 6.121 1 98.81 109 PRO B N 1
ATOM 3328 C CA . PRO B 1 109 ? 9.664 -18.297 5.57 1 98.81 109 PRO B CA 1
ATOM 3329 C C . PRO B 1 109 ? 9.891 -19.797 5.758 1 98.81 109 PRO B C 1
ATOM 3331 O O . PRO B 1 109 ? 9.641 -20.344 6.836 1 98.81 109 PRO B O 1
ATOM 3334 N N . PHE B 1 110 ? 10.312 -20.5 4.625 1 98.56 110 PHE B N 1
ATOM 3335 C CA . PHE B 1 110 ? 10.688 -21.906 4.562 1 98.56 110 PHE B CA 1
ATOM 3336 C C . PHE B 1 110 ? 9.5 -22.797 4.906 1 98.56 110 PHE B C 1
ATOM 3338 O O . PHE B 1 110 ? 9.68 -23.906 5.387 1 98.56 110 PHE B O 1
ATOM 3345 N N . LEU B 1 111 ? 8.281 -22.234 4.73 1 98.62 111 LEU B N 1
ATOM 3346 C CA . LEU B 1 111 ? 7.07 -23 5.027 1 98.62 111 LEU B CA 1
ATOM 3347 C C . LEU B 1 111 ? 6.895 -24.156 4.055 1 98.62 111 LEU B C 1
ATOM 3349 O O . LEU B 1 111 ? 6.43 -25.234 4.441 1 98.62 111 LEU B O 1
ATOM 3353 N N . PHE B 1 112 ? 7.223 -23.922 2.789 1 98.19 112 PHE B N 1
ATOM 3354 C CA . PHE B 1 112 ? 7.039 -24.906 1.742 1 98.19 112 PHE B CA 1
ATOM 3355 C C . PHE B 1 112 ? 8.383 -25.344 1.165 1 98.19 112 PHE B C 1
ATOM 3357 O O . PHE B 1 112 ? 9.266 -24.516 0.945 1 98.19 112 PHE B O 1
ATOM 3364 N N . ASP B 1 113 ? 8.484 -26.609 0.833 1 90.19 113 ASP B N 1
ATOM 3365 C CA . ASP B 1 113 ? 9.703 -27.125 0.223 1 90.19 113 ASP B CA 1
ATOM 3366 C C . ASP B 1 113 ? 9.727 -26.859 -1.28 1 90.19 113 ASP B C 1
ATOM 3368 O O . ASP B 1 113 ? 10.797 -26.734 -1.879 1 90.19 113 ASP B O 1
ATOM 3372 N N . ASP B 1 114 ? 8.609 -26.906 -1.815 1 92.94 114 ASP B N 1
ATOM 3373 C CA . ASP B 1 114 ? 8.461 -26.609 -3.238 1 92.94 114 ASP B CA 1
ATOM 3374 C C . ASP B 1 114 ? 7.066 -26.062 -3.549 1 92.94 114 ASP B C 1
ATOM 3376 O O . ASP B 1 114 ? 6.18 -26.109 -2.693 1 92.94 114 ASP B O 1
ATOM 3380 N N . SER B 1 115 ? 6.855 -25.594 -4.801 1 97.38 115 SER B N 1
ATOM 3381 C CA . SER B 1 115 ? 5.621 -24.938 -5.211 1 97.38 115 SER B CA 1
ATOM 3382 C C . SER B 1 115 ? 4.434 -25.891 -5.148 1 97.38 115 SER B C 1
ATOM 3384 O O . SER B 1 115 ? 3.311 -25.484 -4.859 1 97.38 115 SER B O 1
ATOM 3386 N N . ARG B 1 116 ? 4.645 -27.172 -5.438 1 97 116 ARG B N 1
ATOM 3387 C CA . ARG B 1 116 ? 3.547 -28.141 -5.492 1 97 116 ARG B CA 1
ATOM 3388 C C . ARG B 1 116 ? 2.908 -28.312 -4.121 1 97 116 ARG B C 1
ATOM 3390 O O . ARG B 1 116 ? 1.697 -28.531 -4.016 1 97 116 ARG B O 1
ATOM 3397 N N . ALA B 1 117 ? 3.725 -28.297 -3.094 1 97.75 117 ALA B N 1
ATOM 3398 C CA . ALA B 1 117 ? 3.176 -28.328 -1.739 1 97.75 117 ALA B CA 1
ATOM 3399 C C . ALA B 1 117 ? 2.281 -27.125 -1.478 1 97.75 117 ALA B C 1
ATOM 3401 O O . ALA B 1 117 ? 1.218 -27.25 -0.867 1 97.75 117 ALA B O 1
ATOM 3402 N N . ALA B 1 118 ? 2.686 -25.969 -1.897 1 98.62 118 ALA B N 1
ATOM 3403 C CA . ALA B 1 118 ? 1.886 -24.766 -1.731 1 98.62 118 ALA B CA 1
ATOM 3404 C C . ALA B 1 118 ? 0.573 -24.859 -2.502 1 98.62 118 ALA B C 1
ATOM 3406 O O . ALA B 1 118 ? -0.477 -24.453 -2.01 1 98.62 118 ALA B O 1
ATOM 3407 N N . TRP B 1 119 ? 0.639 -25.484 -3.748 1 98.62 119 TRP B N 1
ATOM 3408 C CA . TRP B 1 119 ? -0.569 -25.672 -4.543 1 98.62 119 TRP B CA 1
ATOM 3409 C C . TRP B 1 119 ? -1.595 -26.5 -3.787 1 98.62 119 TRP B C 1
ATOM 3411 O O . TRP B 1 119 ? -2.779 -26.156 -3.75 1 98.62 119 TRP B O 1
ATOM 3421 N N . GLN B 1 120 ? -1.11 -27.547 -3.203 1 98.25 120 GLN B N 1
ATOM 3422 C CA . GLN B 1 120 ? -1.997 -28.438 -2.469 1 98.25 120 GLN B CA 1
ATOM 3423 C C . GLN B 1 120 ? -2.688 -27.719 -1.318 1 98.25 120 GLN B C 1
ATOM 3425 O O . GLN B 1 120 ? -3.885 -27.891 -1.09 1 98.25 120 GLN B O 1
ATOM 3430 N N . VAL B 1 121 ? -1.951 -26.953 -0.602 1 98.75 121 VAL B N 1
ATOM 3431 C CA . VAL B 1 121 ? -2.49 -26.203 0.526 1 98.75 121 VAL B CA 1
ATOM 3432 C C . VAL B 1 121 ? -3.516 -25.188 0.027 1 98.75 121 VAL B C 1
ATOM 3434 O O . VAL B 1 121 ? -4.602 -25.062 0.597 1 98.75 121 VAL B O 1
ATOM 3437 N N . LEU B 1 122 ? -3.213 -24.469 -1.046 1 98.81 122 LEU B N 1
ATOM 3438 C CA . LEU B 1 122 ? -4.07 -23.406 -1.578 1 98.81 122 LEU B CA 1
ATOM 3439 C C . LEU B 1 122 ? -5.328 -24 -2.209 1 98.81 122 LEU B C 1
ATOM 3441 O O . LEU B 1 122 ? -6.359 -23.328 -2.281 1 98.81 122 LEU B O 1
ATOM 3445 N N . ASP B 1 123 ? -5.27 -25.219 -2.65 1 98.5 123 ASP B N 1
ATOM 3446 C CA . ASP B 1 123 ? -6.43 -25.891 -3.234 1 98.5 123 ASP B CA 1
ATOM 3447 C C . ASP B 1 123 ? -7.332 -26.469 -2.15 1 98.5 123 ASP B C 1
ATOM 3449 O O . ASP B 1 123 ? -8.43 -26.953 -2.443 1 98.5 123 ASP B O 1
ATOM 3453 N N . GLY B 1 124 ? -6.918 -26.422 -0.884 1 98.25 124 GLY B N 1
ATOM 3454 C CA . GLY B 1 124 ? -7.68 -26.938 0.238 1 98.25 124 GLY B CA 1
ATOM 3455 C C . GLY B 1 124 ? -8.391 -25.859 1.03 1 98.25 124 GLY B C 1
ATOM 3456 O O . GLY B 1 124 ? -8.812 -24.844 0.47 1 98.25 124 GLY B O 1
ATOM 3457 N N . GLU B 1 125 ? -8.57 -26.156 2.359 1 98 125 GLU B N 1
ATOM 3458 C CA . GLU B 1 125 ? -9.367 -25.297 3.244 1 98 125 GLU B CA 1
ATOM 3459 C C . GLU B 1 125 ? -8.734 -23.922 3.396 1 98 125 GLU B C 1
ATOM 3461 O O . GLU B 1 125 ? -9.438 -22.922 3.535 1 98 125 GLU B O 1
ATOM 3466 N N . VAL B 1 126 ? -7.395 -23.891 3.389 1 98.62 126 VAL B N 1
ATOM 3467 C CA . VAL B 1 126 ? -6.699 -22.609 3.541 1 98.62 126 VAL B CA 1
ATOM 3468 C C . VAL B 1 126 ? -7.051 -21.688 2.377 1 98.62 126 VAL B C 1
ATOM 3470 O O . VAL B 1 126 ? -7.426 -20.531 2.586 1 98.62 126 VAL B O 1
ATOM 3473 N N . GLY B 1 127 ? -6.957 -22.219 1.141 1 98.75 127 GLY B N 1
ATOM 3474 C CA . GLY B 1 127 ? -7.305 -21.406 -0.022 1 98.75 127 GLY B CA 1
ATOM 3475 C C . GLY B 1 127 ? -8.766 -21.016 -0.055 1 98.75 127 GLY B C 1
ATOM 3476 O O . GLY B 1 127 ? -9.102 -19.906 -0.463 1 98.75 127 GLY B O 1
ATOM 3477 N N . GLN B 1 128 ? -9.633 -21.891 0.404 1 98.56 128 GLN B N 1
ATOM 3478 C CA . GLN B 1 128 ? -11.062 -21.562 0.462 1 98.56 128 GLN B CA 1
ATOM 3479 C C . GLN B 1 128 ? -11.328 -20.453 1.466 1 98.56 128 GLN B C 1
ATOM 3481 O O . GLN B 1 128 ? -12.125 -19.547 1.198 1 98.56 128 GLN B O 1
ATOM 3486 N N . SER B 1 129 ? -10.68 -20.562 2.594 1 98.44 129 SER B N 1
ATOM 3487 C CA . SER B 1 129 ? -10.844 -19.516 3.602 1 98.44 129 SER B CA 1
ATOM 3488 C C . SER B 1 129 ? -10.398 -18.156 3.066 1 98.44 129 SER B C 1
ATOM 3490 O O . SER B 1 129 ? -11.07 -17.141 3.285 1 98.44 129 SER B O 1
ATOM 3492 N N . LEU B 1 130 ? -9.297 -18.141 2.406 1 98.75 130 LEU B N 1
ATOM 3493 C CA . LEU B 1 130 ? -8.812 -16.906 1.815 1 98.75 130 LEU B CA 1
ATOM 3494 C C . LEU B 1 130 ? -9.781 -16.375 0.763 1 98.75 130 LEU B C 1
ATOM 3496 O O . LEU B 1 130 ? -10.031 -15.172 0.687 1 98.75 130 LEU B O 1
ATOM 3500 N N . ALA B 1 131 ? -10.32 -17.234 -0.056 1 98.81 131 ALA B N 1
ATOM 3501 C CA . ALA B 1 131 ? -11.281 -16.844 -1.081 1 98.81 131 ALA B CA 1
ATOM 3502 C C . ALA B 1 131 ? -12.539 -16.25 -0.453 1 98.81 131 ALA B C 1
ATOM 3504 O O . ALA B 1 131 ? -13.086 -15.266 -0.949 1 98.81 131 ALA B O 1
ATOM 3505 N N . ASP B 1 132 ? -12.992 -16.859 0.624 1 98.31 132 ASP B N 1
ATOM 3506 C CA . ASP B 1 132 ? -14.172 -16.359 1.317 1 98.31 132 ASP B CA 1
ATOM 3507 C C . ASP B 1 132 ? -13.922 -14.961 1.884 1 98.31 132 ASP B C 1
ATOM 3509 O O . ASP B 1 132 ? -14.766 -14.07 1.751 1 98.31 132 ASP B O 1
ATOM 3513 N N . MET B 1 133 ? -12.812 -14.805 2.51 1 97.19 133 MET B N 1
ATOM 3514 C CA . MET B 1 133 ? -12.461 -13.492 3.053 1 97.19 133 MET B CA 1
ATOM 3515 C C . MET B 1 133 ? -12.352 -12.453 1.94 1 97.19 133 MET B C 1
ATOM 3517 O O . MET B 1 133 ? -12.75 -11.297 2.119 1 97.19 133 MET B O 1
ATOM 3521 N N . ALA B 1 134 ? -11.773 -12.852 0.787 1 98.38 134 ALA B N 1
ATOM 3522 C CA . ALA B 1 134 ? -11.688 -11.953 -0.364 1 98.38 134 ALA B CA 1
ATOM 3523 C C . ALA B 1 134 ? -13.078 -11.547 -0.85 1 98.38 134 ALA B C 1
ATOM 3525 O O . ALA B 1 134 ? -13.312 -10.383 -1.164 1 98.38 134 ALA B O 1
ATOM 3526 N N . ALA B 1 135 ? -13.969 -12.484 -0.906 1 97.56 135 ALA B N 1
ATOM 3527 C CA . ALA B 1 135 ? -15.336 -12.203 -1.331 1 97.56 135 ALA B CA 1
ATOM 3528 C C . ALA B 1 135 ? -16 -11.195 -0.406 1 97.56 135 ALA B C 1
ATOM 3530 O O . ALA B 1 135 ? -16.703 -10.289 -0.867 1 97.56 135 ALA B O 1
ATOM 3531 N N . ASP B 1 136 ? -15.781 -11.359 0.851 1 94.38 136 ASP B N 1
ATOM 3532 C CA . ASP B 1 136 ? -16.328 -10.43 1.837 1 94.38 136 ASP B CA 1
ATOM 3533 C C . ASP B 1 136 ? -15.781 -9.016 1.617 1 94.38 136 ASP B C 1
ATOM 3535 O O . ASP B 1 136 ? -16.328 -8.047 2.154 1 94.38 136 ASP B O 1
ATOM 3539 N N . ASN B 1 137 ? -14.75 -9 0.836 1 94.88 137 ASN B N 1
ATOM 3540 C CA . ASN B 1 137 ? -14.102 -7.715 0.616 1 94.88 137 ASN B CA 1
ATOM 3541 C C . ASN B 1 137 ? -14.195 -7.281 -0.845 1 94.88 137 ASN B C 1
ATOM 3543 O O . ASN B 1 137 ? -13.375 -6.488 -1.314 1 94.88 137 ASN B O 1
ATOM 3547 N N . GLY B 1 138 ? -15.07 -7.809 -1.582 1 95.81 138 GLY B N 1
ATOM 3548 C CA . GLY B 1 138 ? -15.406 -7.289 -2.898 1 95.81 138 GLY B CA 1
ATOM 3549 C C . GLY B 1 138 ? -14.617 -7.941 -4.02 1 95.81 138 GLY B C 1
ATOM 3550 O O . GLY B 1 138 ? -14.539 -7.402 -5.125 1 95.81 138 GLY B O 1
ATOM 3551 N N . ILE B 1 139 ? -14.031 -9.109 -3.727 1 98.38 139 ILE B N 1
ATOM 3552 C CA . ILE B 1 139 ? -13.156 -9.75 -4.707 1 98.38 139 ILE B CA 1
ATOM 3553 C C . ILE B 1 139 ? -13.594 -11.195 -4.918 1 98.38 139 ILE B C 1
ATOM 3555 O O . ILE B 1 139 ? -13.812 -11.93 -3.951 1 98.38 139 ILE B O 1
ATOM 3559 N N . GLU B 1 140 ? -13.719 -11.555 -6.152 1 98.69 140 GLU B N 1
ATOM 3560 C CA . GLU B 1 140 ? -13.914 -12.953 -6.531 1 98.69 140 GLU B CA 1
ATOM 3561 C C . GLU B 1 140 ? -12.594 -13.594 -6.953 1 98.69 140 GLU B C 1
ATOM 3563 O O . GLU B 1 140 ? -11.906 -13.094 -7.848 1 98.69 140 GLU B O 1
ATOM 3568 N N . VAL B 1 141 ? -12.305 -14.742 -6.309 1 98.88 141 VAL B N 1
ATOM 3569 C CA . VAL B 1 141 ? -11.07 -15.438 -6.656 1 98.88 141 VAL B CA 1
ATOM 3570 C C . VAL B 1 141 ? -11.352 -16.469 -7.75 1 98.88 141 VAL B C 1
ATOM 3572 O O . VAL B 1 141 ? -12.258 -17.297 -7.621 1 98.88 141 VAL B O 1
ATOM 3575 N N . LEU B 1 142 ? -10.555 -16.406 -8.852 1 98.94 142 LEU B N 1
ATOM 3576 C CA . LEU B 1 142 ? -10.719 -17.328 -9.977 1 98.94 142 LEU B CA 1
ATOM 3577 C C . LEU B 1 142 ? -9.648 -18.406 -9.953 1 98.94 142 LEU B C 1
ATOM 3579 O O . LEU B 1 142 ? -9.781 -19.438 -10.617 1 98.94 142 LEU B O 1
ATOM 3583 N N . GLY B 1 143 ? -8.57 -18.188 -9.219 1 98.81 143 GLY B N 1
ATOM 3584 C CA . GLY B 1 143 ? -7.488 -19.156 -9.109 1 98.81 143 GLY B CA 1
ATOM 3585 C C . GLY B 1 143 ? -6.312 -18.641 -8.297 1 98.81 143 GLY B C 1
ATOM 3586 O O . GLY B 1 143 ? -6.203 -17.453 -8.039 1 98.81 143 GLY B O 1
ATOM 3587 N N . TRP B 1 144 ? -5.5 -19.594 -7.82 1 98.88 144 TRP B N 1
ATOM 3588 C CA . TRP B 1 144 ? -4.238 -19.312 -7.137 1 98.88 144 TRP B CA 1
ATOM 3589 C C . TRP B 1 144 ? -3.049 -19.703 -8.008 1 98.88 144 TRP B C 1
ATOM 3591 O O . TRP B 1 144 ? -2.629 -20.875 -8.008 1 98.88 144 TRP B O 1
ATOM 3601 N N . TRP B 1 145 ? -2.461 -18.688 -8.711 1 98.88 145 TRP B N 1
ATOM 3602 C CA . TRP B 1 145 ? -1.348 -18.953 -9.617 1 98.88 145 TRP B CA 1
ATOM 3603 C C . TRP B 1 145 ? -0.024 -18.984 -8.867 1 98.88 145 TRP B C 1
ATOM 3605 O O . TRP B 1 145 ? 0.043 -18.578 -7.699 1 98.88 145 TRP B O 1
ATOM 3615 N N . ASP B 1 146 ? 1 -19.562 -9.531 1 98.62 146 ASP B N 1
ATOM 3616 C CA . ASP B 1 146 ? 2.316 -19.766 -8.938 1 98.62 146 ASP B CA 1
ATOM 3617 C C . ASP B 1 146 ? 3.248 -18.594 -9.242 1 98.62 146 ASP B C 1
ATOM 3619 O O . ASP B 1 146 ? 3.604 -18.375 -10.398 1 98.62 146 ASP B O 1
ATOM 3623 N N . ASN B 1 147 ? 3.615 -17.844 -8.188 1 98.31 147 ASN B N 1
ATOM 3624 C CA . ASN B 1 147 ? 4.668 -16.844 -8.367 1 98.31 147 ASN B CA 1
ATOM 3625 C C . ASN B 1 147 ? 6.051 -17.453 -8.125 1 98.31 147 ASN B C 1
ATOM 3627 O O . ASN B 1 147 ? 7.055 -16.906 -8.602 1 98.31 147 ASN B O 1
ATOM 3631 N N . GLY B 1 148 ? 6.094 -18.547 -7.262 1 97.75 148 GLY B N 1
ATOM 3632 C CA . GLY B 1 148 ? 7.301 -19.344 -7.16 1 97.75 148 GLY B CA 1
ATOM 3633 C C . GLY B 1 148 ? 8.062 -19.109 -5.871 1 97.75 148 GLY B C 1
ATOM 3634 O O . GLY B 1 148 ? 7.691 -18.25 -5.07 1 97.75 148 GLY B O 1
ATOM 3635 N N . ILE B 1 149 ? 9.102 -20 -5.617 1 98 149 ILE B N 1
ATOM 3636 C CA . ILE B 1 149 ? 10.016 -19.906 -4.484 1 98 149 ILE B CA 1
ATOM 3637 C C . ILE B 1 149 ? 11.078 -18.844 -4.766 1 98 149 ILE B C 1
ATOM 3639 O O . ILE B 1 149 ? 11.672 -18.828 -5.844 1 98 149 ILE B O 1
ATOM 3643 N N . ARG B 1 150 ? 11.336 -18 -3.781 1 98.25 150 ARG B N 1
ATOM 3644 C CA . ARG B 1 150 ? 12.078 -16.766 -4.027 1 98.25 150 ARG B CA 1
ATOM 3645 C C . ARG B 1 150 ? 13.57 -16.969 -3.781 1 98.25 150 ARG B C 1
ATOM 3647 O O . ARG B 1 150 ? 13.969 -17.812 -2.979 1 98.25 150 ARG B O 1
ATOM 3654 N N . LEU B 1 151 ? 14.375 -16.25 -4.492 1 98.81 151 LEU B N 1
ATOM 3655 C CA . LEU B 1 151 ? 15.828 -16.125 -4.441 1 98.81 151 LEU B CA 1
ATOM 3656 C C . LEU B 1 151 ? 16.25 -14.688 -4.168 1 98.81 151 LEU B C 1
ATOM 3658 O O . LEU B 1 151 ? 15.469 -13.758 -4.391 1 98.81 151 LEU B O 1
ATOM 3662 N N . ILE B 1 152 ? 17.484 -14.547 -3.652 1 98.94 152 ILE B N 1
ATOM 3663 C CA . ILE B 1 152 ? 17.984 -13.203 -3.371 1 98.94 152 ILE B CA 1
ATOM 3664 C 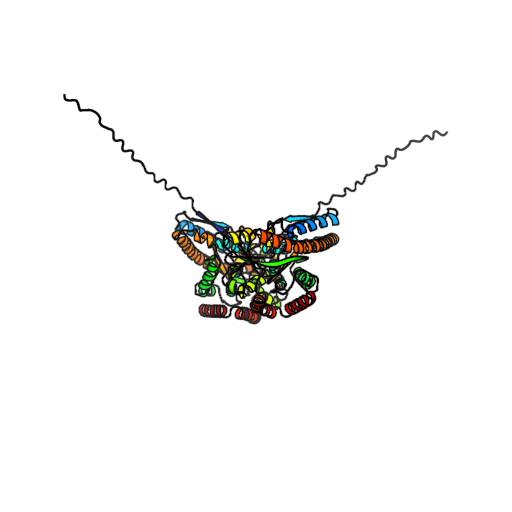C . ILE B 1 152 ? 19.062 -12.828 -4.395 1 98.94 152 ILE B C 1
ATOM 3666 O O . ILE B 1 152 ? 19.953 -13.633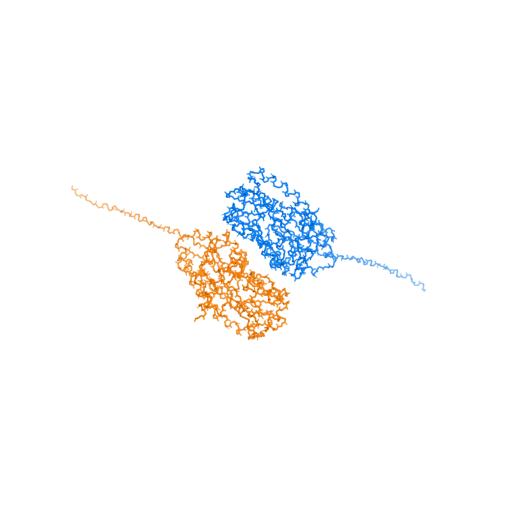 -4.695 1 98.94 152 ILE B O 1
ATOM 3670 N N . THR B 1 153 ? 18.969 -11.633 -4.98 1 98.94 153 THR B N 1
ATOM 3671 C CA . THR B 1 153 ? 20.047 -11.07 -5.773 1 98.94 153 THR B CA 1
ATOM 3672 C C . THR B 1 153 ? 20.562 -9.781 -5.148 1 98.94 153 THR B C 1
ATOM 3674 O O . THR B 1 153 ? 19.875 -9.148 -4.352 1 98.94 153 THR B O 1
ATOM 3677 N N . ASN B 1 154 ? 21.828 -9.43 -5.422 1 98.88 154 ASN B N 1
ATOM 3678 C CA . ASN B 1 154 ? 22.359 -8.117 -5.059 1 98.88 154 ASN B CA 1
ATOM 3679 C C . ASN B 1 154 ? 23.641 -7.789 -5.824 1 98.88 154 ASN B C 1
ATOM 3681 O O . ASN B 1 154 ? 24.125 -8.609 -6.594 1 98.88 154 ASN B O 1
ATOM 3685 N N . ASN B 1 155 ? 24.109 -6.547 -5.621 1 98.44 155 ASN B N 1
ATOM 3686 C CA . ASN B 1 155 ? 25.297 -6.082 -6.332 1 98.44 155 ASN B CA 1
ATOM 3687 C C . ASN B 1 155 ? 26.453 -5.824 -5.379 1 98.44 155 ASN B C 1
ATOM 3689 O O . ASN B 1 155 ? 27.469 -5.254 -5.773 1 98.44 155 ASN B O 1
ATOM 3693 N N . VAL B 1 156 ? 26.328 -6.188 -4.176 1 98.62 156 VAL B N 1
ATOM 3694 C CA . VAL B 1 156 ? 27.328 -5.777 -3.191 1 98.62 156 VAL B CA 1
ATOM 3695 C C . VAL B 1 156 ? 28.281 -6.938 -2.908 1 98.62 156 VAL B C 1
ATOM 3697 O O . VAL B 1 156 ? 29.5 -6.777 -2.992 1 98.62 156 VAL B O 1
ATOM 3700 N N . HIS B 1 157 ? 27.781 -8.094 -2.572 1 98.62 157 HIS B N 1
ATOM 3701 C CA . HIS B 1 157 ? 28.578 -9.273 -2.271 1 98.62 157 HIS B CA 1
ATOM 3702 C C . HIS B 1 157 ? 27.719 -10.531 -2.225 1 98.62 157 HIS B C 1
ATOM 3704 O O . HIS B 1 157 ? 26.5 -10.438 -2.135 1 98.62 157 HIS B O 1
ATOM 3710 N N . PRO B 1 158 ? 28.312 -11.766 -2.338 1 98.75 158 PRO B N 1
ATOM 3711 C CA . PRO B 1 158 ? 27.562 -13.008 -2.172 1 98.75 158 PRO B CA 1
ATOM 3712 C C . PRO B 1 158 ? 26.906 -13.117 -0.794 1 98.75 158 PRO B C 1
ATOM 3714 O O . PRO B 1 158 ? 27.516 -12.734 0.21 1 98.75 158 PRO B O 1
ATOM 3717 N N . VAL B 1 159 ? 25.703 -13.531 -0.722 1 98.88 159 VAL B N 1
ATOM 3718 C CA . VAL B 1 159 ? 24.984 -13.828 0.515 1 98.88 159 VAL B CA 1
ATOM 3719 C C . VAL B 1 159 ? 24.984 -15.336 0.77 1 98.88 159 VAL B C 1
ATOM 3721 O O . VAL B 1 159 ? 24.391 -16.094 0.004 1 98.88 159 VAL B O 1
ATOM 3724 N N . VAL B 1 160 ? 25.672 -15.797 1.82 1 98.75 160 VAL B N 1
ATOM 3725 C CA . VAL B 1 160 ? 25.797 -17.219 2.129 1 98.75 160 VAL B CA 1
ATOM 3726 C C . VAL B 1 160 ? 25.203 -17.5 3.508 1 98.75 160 VAL B C 1
ATOM 3728 O O . VAL B 1 160 ? 24.688 -18.594 3.754 1 98.75 160 VAL B O 1
ATOM 3731 N N . GLU B 1 161 ? 25.25 -16.547 4.375 1 98.69 161 GLU B N 1
ATOM 3732 C CA . GLU B 1 161 ? 24.688 -16.625 5.719 1 98.69 161 GLU B CA 1
ATOM 3733 C C . GLU B 1 161 ? 23.891 -15.359 6.055 1 98.69 161 GLU B C 1
ATOM 3735 O O . GLU B 1 161 ? 24.031 -14.336 5.383 1 98.69 161 GLU B O 1
ATOM 3740 N N . PRO B 1 162 ? 23.016 -15.398 7.082 1 98.69 162 PRO B N 1
ATOM 3741 C CA . PRO B 1 162 ? 22.125 -14.281 7.387 1 98.69 162 PRO B CA 1
ATOM 3742 C C . PRO B 1 162 ? 22.875 -12.961 7.586 1 98.69 162 PRO B C 1
ATOM 3744 O O . PRO B 1 162 ? 22.422 -11.914 7.109 1 98.69 162 PRO B O 1
ATOM 3747 N N . ASP B 1 163 ? 24 -12.977 8.227 1 98.44 163 ASP B N 1
ATOM 3748 C CA . ASP B 1 163 ? 24.734 -11.766 8.562 1 98.44 163 ASP B CA 1
ATOM 3749 C C . ASP B 1 163 ? 25.188 -11.031 7.301 1 98.44 163 ASP B C 1
ATOM 3751 O O . ASP B 1 163 ? 25.469 -9.836 7.336 1 98.44 163 ASP B O 1
ATOM 3755 N N . ASP B 1 164 ? 25.281 -11.734 6.172 1 98.81 164 ASP B N 1
ATOM 3756 C CA . ASP B 1 164 ? 25.672 -11.117 4.902 1 98.81 164 ASP B CA 1
ATOM 3757 C C . ASP B 1 164 ? 24.594 -10.148 4.414 1 98.81 164 ASP B C 1
ATOM 3759 O O . ASP B 1 164 ? 24.844 -9.336 3.52 1 98.81 164 ASP B O 1
ATOM 3763 N N . LEU B 1 165 ? 23.375 -10.164 4.984 1 98.88 165 LEU B N 1
ATOM 3764 C CA . LEU B 1 165 ? 22.281 -9.297 4.57 1 98.88 165 LEU B CA 1
ATOM 3765 C C . LEU B 1 165 ? 22.297 -8 5.379 1 98.88 165 LEU B C 1
ATOM 3767 O O . LEU B 1 165 ? 21.562 -7.055 5.047 1 98.88 165 LEU B O 1
ATOM 3771 N N . ARG B 1 166 ? 23.047 -7.984 6.461 1 98.25 166 ARG B N 1
ATOM 3772 C CA . ARG B 1 166 ? 23.016 -6.848 7.375 1 98.25 166 ARG B CA 1
ATOM 3773 C C . ARG B 1 166 ? 23.312 -5.543 6.641 1 98.25 166 ARG B C 1
ATOM 3775 O O . ARG B 1 166 ? 24.344 -5.414 5.988 1 98.25 166 ARG B O 1
ATOM 3782 N N . GLY B 1 167 ? 22.344 -4.68 6.715 1 97.12 167 GLY B N 1
ATOM 3783 C CA . GLY B 1 167 ? 22.516 -3.334 6.195 1 97.12 167 GLY B CA 1
ATOM 3784 C C . GLY B 1 167 ? 22.203 -3.219 4.715 1 97.12 167 GLY B C 1
ATOM 3785 O O . GLY B 1 167 ? 22.078 -2.111 4.188 1 97.12 167 GLY B O 1
ATOM 3786 N N . LEU B 1 168 ? 22.062 -4.344 3.934 1 98.56 168 LEU B N 1
ATOM 3787 C CA . LEU B 1 168 ? 21.719 -4.289 2.518 1 98.56 168 LEU B CA 1
ATOM 3788 C C . LEU B 1 168 ? 20.312 -3.746 2.322 1 98.56 168 LEU B C 1
ATOM 3790 O O . LEU B 1 168 ? 19.391 -4.09 3.08 1 98.56 168 LEU B O 1
ATOM 3794 N N . LYS B 1 169 ? 20.125 -2.824 1.42 1 97.81 169 LYS B N 1
ATOM 3795 C CA . LYS B 1 169 ? 18.797 -2.432 0.947 1 97.81 169 LYS B CA 1
ATOM 3796 C C . LYS B 1 169 ? 18.234 -3.461 -0.028 1 97.81 169 LYS B C 1
ATOM 3798 O O . LYS B 1 169 ? 18.719 -3.586 -1.155 1 97.81 169 LYS B O 1
ATOM 3803 N N . ILE B 1 170 ? 17.219 -4.164 0.385 1 98.75 170 ILE B N 1
ATOM 3804 C CA . ILE B 1 170 ? 16.641 -5.219 -0.438 1 98.75 170 ILE B CA 1
ATOM 3805 C C . ILE B 1 170 ? 15.242 -4.801 -0.901 1 98.75 170 ILE B C 1
ATOM 3807 O O . ILE B 1 170 ? 14.336 -4.617 -0.082 1 98.75 170 ILE B O 1
ATOM 3811 N N . ARG B 1 171 ? 15.109 -4.578 -2.203 1 98.69 171 ARG B N 1
ATOM 3812 C CA . ARG B 1 171 ? 13.773 -4.375 -2.748 1 98.69 171 ARG B CA 1
ATOM 3813 C C . ARG B 1 171 ? 12.875 -5.582 -2.475 1 98.69 171 ARG B C 1
ATOM 3815 O O . ARG B 1 171 ? 13.273 -6.723 -2.711 1 98.69 171 ARG B O 1
ATOM 3822 N N . ILE B 1 172 ? 11.695 -5.293 -1.99 1 98.25 172 ILE B N 1
ATOM 3823 C CA . ILE B 1 172 ? 10.656 -6.293 -1.796 1 98.25 172 ILE B CA 1
ATOM 3824 C C . ILE B 1 172 ? 9.359 -5.824 -2.455 1 98.25 172 ILE B C 1
ATOM 3826 O O . ILE B 1 172 ? 9.195 -4.637 -2.742 1 98.25 172 ILE B O 1
ATOM 3830 N N . PRO B 1 173 ? 8.453 -6.805 -2.801 1 97.62 173 PRO B N 1
ATOM 3831 C CA . PRO B 1 173 ? 7.09 -6.359 -3.104 1 97.62 173 PRO B CA 1
ATOM 3832 C C . PRO B 1 173 ? 6.438 -5.621 -1.936 1 97.62 173 PRO B C 1
ATOM 3834 O O . PRO B 1 173 ? 6.973 -5.625 -0.822 1 97.62 173 PRO B O 1
ATOM 3837 N N . GLN B 1 174 ? 5.395 -4.934 -2.27 1 93.38 174 GLN B N 1
ATOM 3838 C CA . GLN B 1 174 ? 4.59 -4.324 -1.215 1 93.38 174 GLN B CA 1
ATOM 3839 C C . GLN B 1 174 ? 3.814 -5.383 -0.434 1 93.38 174 GLN B C 1
ATOM 3841 O O . GLN B 1 174 ? 2.592 -5.48 -0.555 1 93.38 174 GLN B O 1
ATOM 3846 N N . ASP B 1 175 ? 4.551 -6.137 0.388 1 95.81 175 ASP B N 1
ATOM 3847 C CA . ASP B 1 175 ? 4.074 -7.289 1.147 1 95.81 175 ASP B CA 1
ATOM 3848 C C . ASP B 1 175 ? 4.633 -7.277 2.568 1 95.81 175 ASP B C 1
ATOM 3850 O O . ASP B 1 175 ? 5.848 -7.332 2.764 1 95.81 175 ASP B O 1
ATOM 3854 N N . PRO B 1 176 ? 3.771 -7.297 3.598 1 94.56 176 PRO B N 1
ATOM 3855 C CA . PRO B 1 176 ? 4.238 -7.238 4.984 1 94.56 176 PRO B CA 1
ATOM 3856 C C . PRO B 1 176 ? 5.137 -8.414 5.355 1 94.56 176 PRO B C 1
ATOM 3858 O O . PRO B 1 176 ? 6.051 -8.266 6.172 1 94.56 176 PRO B O 1
ATOM 3861 N N . MET B 1 177 ? 4.914 -9.547 4.82 1 98.12 177 MET B N 1
ATOM 3862 C CA . MET B 1 177 ? 5.73 -10.719 5.148 1 98.12 177 MET B CA 1
ATOM 3863 C C . MET B 1 177 ? 7.172 -10.516 4.691 1 98.12 177 MET B C 1
ATOM 3865 O O . MET B 1 177 ? 8.109 -10.828 5.43 1 98.12 177 MET B O 1
ATOM 3869 N N . ALA B 1 178 ? 7.348 -10.023 3.486 1 98.38 178 ALA B N 1
ATOM 3870 C CA . ALA B 1 178 ? 8.695 -9.75 2.998 1 98.38 178 ALA B CA 1
ATOM 3871 C C . ALA B 1 178 ? 9.398 -8.711 3.869 1 98.38 178 ALA B C 1
ATOM 3873 O O . ALA B 1 178 ? 10.594 -8.828 4.145 1 98.38 178 ALA B O 1
ATOM 3874 N N . THR B 1 179 ? 8.68 -7.73 4.289 1 96.44 179 THR B N 1
ATOM 3875 C CA . THR B 1 179 ? 9.219 -6.734 5.203 1 96.44 179 THR B CA 1
ATOM 3876 C C . THR B 1 179 ? 9.734 -7.391 6.48 1 96.44 179 THR B C 1
ATOM 3878 O O . THR B 1 179 ? 10.867 -7.137 6.906 1 96.44 179 THR B O 1
ATOM 3881 N N . ASP B 1 180 ? 8.969 -8.227 7.074 1 97.25 180 ASP B N 1
ATOM 3882 C CA . ASP B 1 180 ? 9.32 -8.844 8.344 1 97.25 180 ASP B CA 1
ATOM 3883 C C . ASP B 1 180 ? 10.531 -9.766 8.18 1 97.25 180 ASP B C 1
ATOM 3885 O O . ASP B 1 180 ? 11.422 -9.781 9.031 1 97.25 180 ASP B O 1
ATOM 3889 N N . ILE B 1 181 ? 10.539 -10.492 7.09 1 98.75 181 ILE B N 1
ATOM 3890 C CA . ILE B 1 181 ? 11.633 -11.422 6.863 1 98.75 181 ILE B CA 1
ATOM 3891 C C . ILE B 1 181 ? 12.953 -10.656 6.758 1 98.75 181 ILE B C 1
ATOM 3893 O O . ILE B 1 181 ? 13.898 -10.922 7.504 1 98.75 181 ILE B O 1
ATOM 3897 N N . PHE B 1 182 ? 13.023 -9.711 5.996 1 98.69 182 PHE B N 1
ATOM 3898 C CA . PHE B 1 182 ? 14.289 -9.062 5.695 1 98.69 182 PHE B CA 1
ATOM 3899 C C . PHE B 1 182 ? 14.703 -8.125 6.82 1 98.69 182 PHE B C 1
ATOM 3901 O O . PHE B 1 182 ? 15.891 -7.961 7.098 1 98.69 182 PHE B O 1
ATOM 3908 N N . SER B 1 183 ? 13.719 -7.5 7.484 1 96.38 183 SER B N 1
ATOM 3909 C CA . SER B 1 183 ? 14.062 -6.742 8.68 1 96.38 183 SER B CA 1
ATOM 3910 C C . SER B 1 183 ? 14.672 -7.645 9.75 1 96.38 183 SER B C 1
ATOM 3912 O O . SER B 1 183 ? 15.664 -7.285 10.391 1 96.38 183 SER B O 1
ATOM 3914 N N . THR B 1 184 ? 14.094 -8.805 9.914 1 98.06 184 THR B N 1
ATOM 3915 C CA . THR B 1 184 ? 14.57 -9.758 10.906 1 98.06 184 THR B CA 1
ATOM 3916 C C . THR B 1 184 ? 15.977 -10.234 10.57 1 98.06 184 THR B C 1
ATOM 3918 O O . THR B 1 184 ? 16.797 -10.461 11.461 1 98.06 184 THR B O 1
ATOM 3921 N N . LEU B 1 185 ? 16.281 -10.273 9.305 1 98.62 185 LEU B N 1
ATOM 3922 C CA . LEU B 1 185 ? 17.578 -10.734 8.836 1 98.62 185 LEU B CA 1
ATOM 3923 C C . LEU B 1 185 ? 18.594 -9.602 8.844 1 98.62 185 LEU B C 1
ATOM 3925 O O . LEU B 1 185 ? 19.734 -9.781 8.414 1 98.62 185 LEU B O 1
ATOM 3929 N N . GLY B 1 186 ? 18.203 -8.445 9.289 1 97.25 186 GLY B N 1
ATOM 3930 C CA . GLY B 1 186 ? 19.094 -7.32 9.461 1 97.25 186 GLY B CA 1
ATOM 3931 C C . GLY B 1 186 ? 19.25 -6.465 8.219 1 97.25 186 GLY B C 1
ATOM 3932 O O . GLY B 1 186 ? 20.016 -5.508 8.203 1 97.25 186 GLY B O 1
ATOM 3933 N N . ALA B 1 187 ? 18.516 -6.82 7.168 1 98.38 187 ALA B N 1
ATOM 3934 C CA . ALA B 1 187 ? 18.5 -6.008 5.953 1 98.38 187 ALA B CA 1
ATOM 3935 C C . ALA B 1 187 ? 17.547 -4.824 6.094 1 98.38 187 ALA B C 1
ATOM 3937 O O . ALA B 1 187 ? 16.891 -4.676 7.121 1 98.38 187 ALA B O 1
ATOM 3938 N N . ASN B 1 188 ? 17.625 -3.92 5.156 1 95.94 188 ASN B N 1
ATOM 3939 C CA . ASN B 1 188 ? 16.688 -2.814 5.012 1 95.94 188 ASN B CA 1
ATOM 3940 C C . ASN B 1 188 ? 15.719 -3.043 3.85 1 95.94 188 ASN B C 1
ATOM 3942 O O . ASN B 1 188 ? 16.062 -2.756 2.697 1 95.94 188 ASN B O 1
ATOM 3946 N N . PRO B 1 189 ? 14.516 -3.578 4.125 1 97.31 189 PRO B N 1
ATOM 3947 C CA . PRO B 1 189 ? 13.57 -3.803 3.031 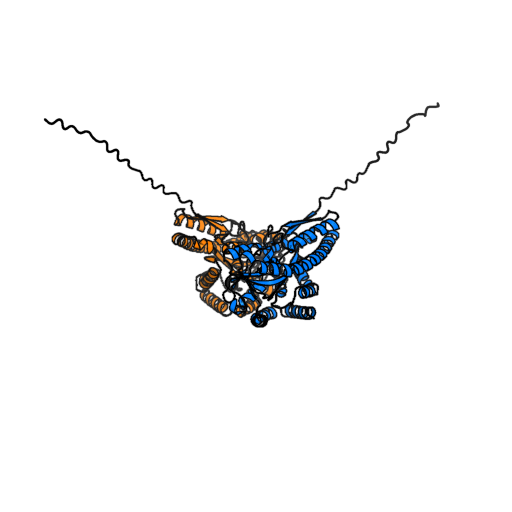1 97.31 189 PRO B CA 1
ATOM 3948 C C . PRO B 1 189 ? 13.086 -2.502 2.396 1 97.31 189 PRO B C 1
ATOM 3950 O O . PRO B 1 189 ? 12.836 -1.522 3.102 1 97.31 189 PRO B O 1
ATOM 3953 N N . VAL B 1 190 ? 12.984 -2.502 1.091 1 95.94 190 VAL B N 1
ATOM 3954 C CA . VAL B 1 190 ? 12.539 -1.353 0.312 1 95.94 190 VAL B CA 1
ATOM 3955 C C . VAL B 1 190 ? 11.359 -1.755 -0.57 1 95.94 190 VAL B C 1
ATOM 3957 O O . VAL B 1 190 ? 11.547 -2.252 -1.684 1 95.94 190 VAL B O 1
ATOM 3960 N N . PRO B 1 191 ? 10.125 -1.51 -0.103 1 95.5 191 PRO B N 1
ATOM 3961 C CA . PRO B 1 191 ? 8.977 -1.858 -0.94 1 95.5 191 PRO B CA 1
ATOM 3962 C C . PRO B 1 191 ? 8.898 -1.017 -2.211 1 95.5 191 PRO B C 1
ATOM 3964 O O . PRO B 1 191 ? 8.883 0.215 -2.141 1 95.5 191 PRO B O 1
ATOM 3967 N N . ILE B 1 192 ? 8.891 -1.664 -3.398 1 96.19 192 ILE B N 1
ATOM 3968 C CA . ILE B 1 192 ? 8.805 -1.048 -4.719 1 96.19 192 ILE B CA 1
ATOM 3969 C C . ILE B 1 192 ? 7.918 -1.897 -5.625 1 96.19 192 ILE B C 1
ATOM 3971 O O . ILE B 1 192 ? 8.016 -3.127 -5.629 1 96.19 192 ILE B O 1
ATOM 3975 N N . PRO B 1 193 ? 6.965 -1.254 -6.391 1 97.31 193 PRO B N 1
ATOM 3976 C CA . PRO B 1 193 ? 6.156 -2.018 -7.344 1 97.31 193 PRO B CA 1
ATOM 3977 C C . PRO B 1 193 ? 7 -2.83 -8.32 1 97.31 193 PRO B C 1
ATOM 3979 O O . PRO B 1 193 ? 8.07 -2.381 -8.734 1 97.31 193 PRO B O 1
ATOM 3982 N N . PHE B 1 194 ? 6.473 -3.945 -8.695 1 98.38 194 PHE B N 1
ATOM 3983 C CA . PHE B 1 194 ? 7.203 -4.938 -9.477 1 98.38 194 PHE B CA 1
ATOM 3984 C C . PHE B 1 194 ? 7.711 -4.332 -10.773 1 98.38 194 PHE B C 1
ATOM 3986 O O . PHE B 1 194 ? 8.875 -4.516 -11.141 1 98.38 194 PHE B O 1
ATOM 3993 N N . ALA B 1 195 ? 6.863 -3.562 -11.484 1 97 195 ALA B N 1
ATOM 3994 C CA . ALA B 1 195 ? 7.211 -3.018 -12.797 1 97 195 ALA B CA 1
ATOM 3995 C C . ALA B 1 195 ? 8.312 -1.973 -12.68 1 97 195 ALA B C 1
ATOM 3997 O O . ALA B 1 195 ? 8.961 -1.633 -13.672 1 97 195 ALA B O 1
ATOM 3998 N N . GLU B 1 196 ? 8.609 -1.471 -11.438 1 97.06 196 GLU B N 1
ATOM 3999 C CA . GLU B 1 196 ? 9.602 -0.417 -11.227 1 97.06 196 GLU B CA 1
ATOM 4000 C C . GLU B 1 196 ? 10.898 -0.984 -10.656 1 97.06 196 GLU B C 1
ATOM 4002 O O . GLU B 1 196 ? 11.859 -0.244 -10.43 1 97.06 196 GLU B O 1
ATOM 4007 N N . THR B 1 197 ? 11.008 -2.244 -10.469 1 98.56 197 THR B N 1
ATOM 4008 C CA . THR B 1 197 ? 12.117 -2.889 -9.773 1 98.56 197 THR B CA 1
ATOM 4009 C C . THR B 1 197 ? 13.406 -2.75 -10.578 1 98.56 197 THR B C 1
ATOM 4011 O O . THR B 1 197 ? 14.461 -2.441 -10.016 1 98.56 197 THR B O 1
ATOM 4014 N N . TYR B 1 198 ? 13.328 -2.943 -11.898 1 98.38 198 TYR B N 1
ATOM 4015 C CA . TYR B 1 198 ? 14.539 -2.848 -12.703 1 98.38 198 TYR B CA 1
ATOM 4016 C C . TYR B 1 198 ? 15.203 -1.487 -12.531 1 98.38 198 TYR B C 1
ATOM 4018 O O . TYR B 1 198 ? 16.406 -1.405 -12.242 1 98.38 198 TYR B O 1
ATOM 4026 N N . VAL B 1 199 ? 14.414 -0.417 -12.703 1 96.38 199 VAL B N 1
ATOM 4027 C CA . VAL B 1 199 ? 14.945 0.938 -12.625 1 96.38 199 VAL B CA 1
ATOM 4028 C C . VAL B 1 199 ? 15.461 1.209 -11.211 1 96.38 199 VAL B C 1
ATOM 4030 O O . VAL B 1 199 ? 16.484 1.869 -11.031 1 96.38 199 VAL B O 1
ATOM 4033 N N . ALA B 1 200 ? 14.773 0.711 -10.203 1 97.62 200 ALA B N 1
ATOM 4034 C CA . ALA B 1 200 ? 15.188 0.887 -8.812 1 97.62 200 ALA B CA 1
ATOM 4035 C C . ALA B 1 200 ? 16.547 0.254 -8.562 1 97.62 200 ALA B C 1
ATOM 4037 O O . ALA B 1 200 ? 17.391 0.82 -7.855 1 97.62 200 ALA B O 1
ATOM 4038 N N . LEU B 1 201 ? 16.75 -0.924 -9.125 1 98.56 201 LEU B N 1
ATOM 4039 C CA . LEU B 1 201 ? 18.031 -1.615 -8.984 1 98.56 201 LEU B CA 1
ATOM 4040 C C . LEU B 1 201 ? 19.125 -0.894 -9.766 1 98.56 201 LEU B C 1
ATOM 4042 O O . LEU B 1 201 ? 20.219 -0.67 -9.25 1 98.56 201 LEU B O 1
ATOM 4046 N N . GLN B 1 202 ? 18.797 -0.519 -10.961 1 96.88 202 GLN B N 1
ATOM 4047 C CA . GLN B 1 202 ? 19.75 0.151 -11.836 1 96.88 202 GLN B CA 1
ATOM 4048 C C . GLN B 1 202 ? 20.234 1.461 -11.227 1 96.88 202 GLN B C 1
ATOM 4050 O O . GLN B 1 202 ? 21.422 1.789 -11.305 1 96.88 202 GLN B O 1
ATOM 4055 N N . GLN B 1 203 ? 19.328 2.176 -10.555 1 93.19 203 GLN B N 1
ATOM 4056 C CA . GLN B 1 203 ? 19.641 3.5 -10.023 1 93.19 203 GLN B CA 1
ATOM 4057 C C . GLN B 1 203 ? 20.219 3.406 -8.617 1 93.19 203 GLN B C 1
ATOM 4059 O O . GLN B 1 203 ? 20.625 4.414 -8.039 1 93.19 203 GLN B O 1
ATOM 4064 N N . GLY B 1 204 ? 20.188 2.23 -8.078 1 95 204 GLY B N 1
ATOM 4065 C CA . GLY B 1 204 ? 20.797 2.035 -6.766 1 95 204 GLY B CA 1
ATOM 4066 C C . GLY B 1 204 ? 19.859 2.402 -5.625 1 95 204 GLY B C 1
ATOM 4067 O O . GLY B 1 204 ? 20.312 2.621 -4.496 1 95 204 GLY B O 1
ATOM 4068 N N . VAL B 1 205 ? 18.625 2.533 -5.941 1 95 205 VAL B N 1
ATOM 4069 C CA . VAL B 1 205 ? 17.641 2.715 -4.887 1 95 205 VAL B CA 1
ATOM 4070 C C . VAL B 1 205 ? 17.656 1.506 -3.953 1 95 205 VAL B C 1
ATOM 4072 O O . VAL B 1 205 ? 17.469 1.647 -2.74 1 95 205 VAL B O 1
ATOM 4075 N N . ALA B 1 206 ? 17.844 0.367 -4.461 1 97.94 206 ALA B N 1
ATOM 4076 C CA . ALA B 1 206 ? 18.062 -0.873 -3.721 1 97.94 206 ALA B CA 1
ATOM 4077 C C . ALA B 1 206 ? 19.359 -1.549 -4.164 1 97.94 206 ALA B C 1
ATOM 4079 O O . ALA B 1 206 ? 19.734 -1.464 -5.336 1 97.94 206 ALA B O 1
ATOM 4080 N N . ASP B 1 207 ? 19.969 -2.193 -3.184 1 98.5 207 ASP B N 1
ATOM 4081 C CA . ASP B 1 207 ? 21.188 -2.953 -3.469 1 98.5 207 ASP B CA 1
ATOM 4082 C C . ASP B 1 207 ? 20.844 -4.285 -4.133 1 98.5 207 ASP B C 1
ATOM 4084 O O . ASP B 1 207 ? 21.672 -4.844 -4.867 1 98.5 207 ASP B O 1
ATOM 4088 N N . GLY B 1 208 ? 19.75 -4.805 -3.867 1 98.88 208 GLY B N 1
ATOM 4089 C CA . GLY B 1 208 ? 19.297 -6.094 -4.367 1 98.88 208 GLY B CA 1
ATOM 4090 C C . GLY B 1 208 ? 17.797 -6.266 -4.289 1 98.88 208 GLY B C 1
ATOM 4091 O O . GLY B 1 208 ? 17.062 -5.289 -4.125 1 98.88 208 GLY B O 1
ATOM 4092 N N . GLN B 1 209 ? 17.344 -7.484 -4.562 1 98.94 209 GLN B N 1
ATOM 4093 C CA . GLN B 1 209 ? 15.922 -7.832 -4.523 1 98.94 209 GLN B CA 1
ATOM 4094 C C . GLN B 1 209 ? 15.734 -9.328 -4.312 1 98.94 209 GLN B C 1
ATOM 4096 O O . GLN B 1 209 ? 16.703 -10.086 -4.246 1 98.94 209 GLN B O 1
ATOM 4101 N N . GLU B 1 210 ? 14.5 -9.734 -4.09 1 98.88 210 GLU B N 1
ATOM 4102 C CA . GLU B 1 210 ? 14.172 -11.164 -4.035 1 98.88 210 GLU B CA 1
ATOM 4103 C C . GLU B 1 210 ? 13 -11.492 -4.949 1 98.88 210 GLU B C 1
ATOM 4105 O O . GLU B 1 210 ? 12.07 -10.695 -5.102 1 98.88 210 GLU B O 1
ATOM 4110 N N . ASN B 1 211 ? 13.078 -12.602 -5.664 1 98.88 211 ASN B N 1
ATOM 4111 C CA . ASN B 1 211 ? 12.117 -13.078 -6.648 1 98.88 211 ASN B CA 1
ATOM 4112 C C . ASN B 1 211 ? 12.422 -14.508 -7.082 1 98.88 211 ASN B C 1
ATOM 4114 O O . ASN B 1 211 ? 13.523 -15.008 -6.859 1 98.88 211 ASN B O 1
ATOM 4118 N N . PRO B 1 212 ? 11.445 -15.18 -7.66 1 98.62 212 PRO B N 1
ATOM 4119 C CA . PRO B 1 212 ? 11.773 -16.438 -8.344 1 98.62 212 PRO B CA 1
ATOM 4120 C C . PRO B 1 212 ? 12.555 -16.219 -9.633 1 98.62 212 PRO B C 1
ATOM 4122 O O . PRO B 1 212 ? 12.555 -15.109 -10.18 1 98.62 212 PRO B O 1
ATOM 4125 N N . ALA B 1 213 ? 13.164 -17.281 -10.109 1 98.62 213 ALA B N 1
ATOM 4126 C CA . ALA B 1 213 ? 14.039 -17.188 -11.273 1 98.62 213 ALA B CA 1
ATOM 4127 C C . ALA B 1 213 ? 13.273 -16.688 -12.5 1 98.62 213 ALA B C 1
ATOM 4129 O O . ALA B 1 213 ? 13.805 -15.906 -13.289 1 98.62 213 ALA B O 1
ATOM 4130 N N . VAL B 1 214 ? 12.062 -17.062 -12.656 1 98.25 214 VAL B N 1
ATOM 4131 C CA . VAL B 1 214 ? 11.266 -16.703 -13.82 1 98.25 214 VAL B CA 1
ATOM 4132 C C . VAL B 1 214 ? 11.078 -15.188 -13.875 1 98.25 214 VAL B C 1
ATOM 4134 O O . VAL B 1 214 ? 11.164 -14.586 -14.945 1 98.25 214 VAL B O 1
ATOM 4137 N N . ASN B 1 215 ? 10.773 -14.555 -12.797 1 98.75 215 ASN B N 1
ATOM 4138 C CA . ASN B 1 215 ? 10.625 -13.102 -12.734 1 98.75 215 ASN B CA 1
ATOM 4139 C C . ASN B 1 215 ? 11.961 -12.398 -12.953 1 98.75 215 ASN B C 1
ATOM 4141 O O . ASN B 1 215 ? 12.023 -11.391 -13.664 1 98.75 215 ASN B O 1
ATOM 4145 N N . ILE B 1 216 ? 13.031 -12.922 -12.305 1 98.88 216 ILE B N 1
ATOM 4146 C CA . ILE B 1 216 ? 14.352 -12.328 -12.43 1 98.88 216 ILE B CA 1
ATOM 4147 C C . ILE B 1 216 ? 14.773 -12.305 -13.898 1 98.88 216 ILE B C 1
ATOM 4149 O O . ILE B 1 216 ? 15.281 -11.297 -14.391 1 98.88 216 ILE B O 1
ATOM 4153 N N . TYR B 1 217 ? 14.469 -13.359 -14.547 1 98.69 217 TYR B N 1
ATOM 4154 C CA . TYR B 1 217 ? 14.859 -13.469 -15.953 1 98.69 217 TYR B CA 1
ATOM 4155 C C . TYR B 1 217 ? 13.969 -12.617 -16.844 1 98.69 217 TYR B C 1
ATOM 4157 O O . TYR B 1 217 ? 14.453 -11.805 -17.625 1 98.69 217 TYR B O 1
ATOM 4165 N N . SER B 1 218 ? 12.648 -12.758 -16.734 1 98.31 218 SER B N 1
ATOM 4166 C CA . SER B 1 218 ? 11.703 -12.109 -17.641 1 98.31 218 SER B CA 1
ATOM 4167 C C . SER B 1 218 ? 11.75 -10.594 -17.516 1 98.31 218 SER B C 1
ATOM 4169 O O . SER B 1 218 ? 11.531 -9.867 -18.484 1 98.31 218 SER B O 1
ATOM 4171 N N . GLN B 1 219 ? 12.023 -10.117 -16.297 1 98.56 219 GLN B N 1
ATOM 4172 C CA . GLN B 1 219 ? 12.148 -8.68 -16.047 1 98.56 219 GLN B CA 1
ATOM 4173 C C . GLN B 1 219 ? 13.586 -8.211 -16.25 1 98.56 219 GLN B C 1
ATOM 4175 O O . GLN B 1 219 ? 13.875 -7.023 -16.094 1 98.56 219 GLN B O 1
ATOM 4180 N N . LYS B 1 220 ? 14.484 -9.141 -16.469 1 98.62 220 LYS B N 1
ATOM 4181 C CA . LYS B 1 220 ? 15.891 -8.891 -16.766 1 98.62 220 LYS B CA 1
ATOM 4182 C C . LYS B 1 220 ? 16.625 -8.328 -15.547 1 98.62 220 LYS B C 1
ATOM 4184 O O . LYS B 1 220 ? 17.547 -7.531 -15.688 1 98.62 220 LYS B O 1
ATOM 4189 N N . PHE B 1 221 ? 16.25 -8.656 -14.406 1 98.81 221 PHE B N 1
ATOM 4190 C CA . PHE B 1 221 ? 16.906 -8.164 -13.211 1 98.81 221 PHE B CA 1
ATOM 4191 C C . PHE B 1 221 ? 18.359 -8.633 -13.164 1 98.81 221 PHE B C 1
ATOM 4193 O O . PHE B 1 221 ? 19.234 -7.926 -12.648 1 98.81 221 PHE B O 1
ATOM 4200 N N . HIS B 1 222 ? 18.641 -9.805 -13.719 1 98.69 222 HIS B N 1
ATOM 4201 C CA . HIS B 1 222 ? 19.969 -10.391 -13.703 1 98.69 222 HIS B CA 1
ATOM 4202 C C . HIS B 1 222 ? 20.969 -9.523 -14.453 1 98.69 222 HIS B C 1
ATOM 4204 O O . HIS B 1 222 ? 22.188 -9.656 -14.266 1 98.69 222 HIS B O 1
ATOM 4210 N N . GLU B 1 223 ? 20.5 -8.625 -15.297 1 98.5 223 GLU B N 1
ATOM 4211 C CA . GLU B 1 223 ? 21.391 -7.746 -16.062 1 98.5 223 GLU B CA 1
ATOM 4212 C C . GLU B 1 223 ? 21.938 -6.621 -15.195 1 98.5 223 GLU B C 1
ATOM 4214 O O . GLU B 1 223 ? 22.922 -5.977 -15.555 1 98.5 223 GLU B O 1
ATOM 4219 N N . VAL B 1 224 ? 21.297 -6.336 -14.047 1 98.56 224 VAL B N 1
ATOM 4220 C CA . VAL B 1 224 ? 21.734 -5.254 -13.172 1 98.56 224 VAL B CA 1
ATOM 4221 C C . VAL B 1 224 ? 22.016 -5.801 -11.773 1 98.56 224 VAL B C 1
ATOM 4223 O O . VAL B 1 224 ? 22.031 -5.051 -10.797 1 98.56 224 VAL B O 1
ATOM 4226 N N . GLN B 1 225 ? 22.219 -7.102 -11.641 1 98.62 225 GLN B N 1
ATOM 4227 C CA . GLN B 1 225 ? 22.531 -7.789 -10.391 1 98.62 225 GLN B CA 1
ATOM 4228 C C . GLN B 1 225 ? 23.656 -8.789 -10.586 1 98.62 225 GLN B C 1
ATOM 4230 O O . GLN B 1 225 ? 23.547 -9.703 -11.406 1 98.62 225 GLN B O 1
ATOM 4235 N N . LYS B 1 226 ? 24.703 -8.742 -9.789 1 98.56 226 LYS B N 1
ATOM 4236 C CA . LYS B 1 226 ? 25.906 -9.531 -9.977 1 98.56 226 LYS B CA 1
ATOM 4237 C C . LYS B 1 226 ? 25.797 -10.875 -9.266 1 98.56 226 LYS B C 1
ATOM 4239 O O . LYS B 1 226 ? 26.344 -11.875 -9.734 1 98.56 226 LYS B O 1
ATOM 4244 N N . TYR B 1 227 ? 25.156 -10.891 -8.164 1 98.88 227 TYR B N 1
ATOM 4245 C CA . TYR B 1 227 ? 25.141 -12.078 -7.305 1 98.88 227 TYR B CA 1
ATOM 4246 C C . TYR B 1 227 ? 23.719 -12.617 -7.148 1 98.88 227 TYR B C 1
ATOM 4248 O O . TYR B 1 227 ? 22.766 -11.844 -7.047 1 98.88 227 TYR B O 1
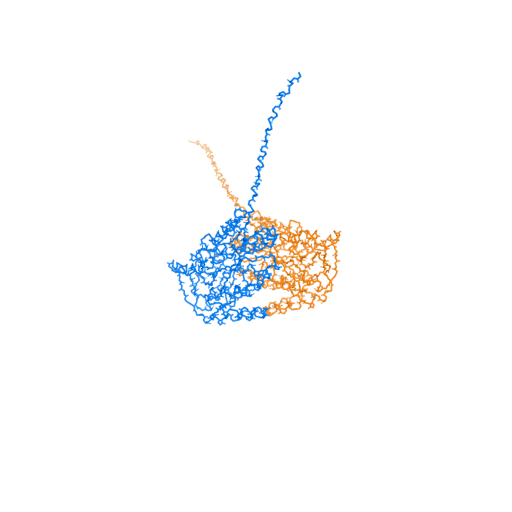ATOM 4256 N N . LEU B 1 228 ? 23.578 -13.906 -7.16 1 98.94 228 LEU B N 1
ATOM 4257 C CA . LEU B 1 228 ? 22.328 -14.594 -6.855 1 98.94 228 LEU B CA 1
ATOM 4258 C C . LEU B 1 228 ? 22.547 -15.68 -5.809 1 98.94 228 LEU B C 1
ATOM 4260 O O . LEU B 1 228 ? 23.453 -16.516 -5.949 1 98.94 228 LEU B O 1
ATOM 4264 N N . SER B 1 229 ? 21.844 -15.633 -4.734 1 98.94 229 SER B N 1
ATOM 4265 C CA . SER B 1 229 ? 21.906 -16.641 -3.686 1 98.94 229 SER B CA 1
ATOM 4266 C C . SER B 1 229 ? 20.688 -17.562 -3.74 1 98.94 229 SER B C 1
ATOM 4268 O O . SER B 1 229 ? 19.547 -17.094 -3.816 1 98.94 229 SER B O 1
ATOM 4270 N N . LEU B 1 230 ? 20.953 -18.875 -3.725 1 98.56 230 LEU B N 1
ATOM 4271 C CA . LEU B 1 230 ? 19.891 -19.875 -3.693 1 98.56 230 LEU B CA 1
ATOM 4272 C C . LEU B 1 230 ? 19.297 -19.969 -2.297 1 98.56 230 LEU B C 1
ATOM 4274 O O . LEU B 1 230 ? 19.391 -21.016 -1.654 1 98.56 230 LEU B O 1
ATOM 4278 N N . SER B 1 231 ? 18.531 -18.891 -1.944 1 98.62 231 SER B N 1
ATOM 4279 C CA . SER B 1 231 ? 18.031 -18.781 -0.578 1 98.62 231 SER B CA 1
ATOM 4280 C C . SER B 1 231 ? 16.781 -19.625 -0.383 1 98.62 231 SER B C 1
ATOM 4282 O O . SER B 1 231 ? 16.547 -20.188 0.697 1 98.62 231 SER B O 1
ATOM 4284 N N . HIS B 1 232 ? 15.945 -19.719 -1.429 1 98.31 232 HIS B N 1
ATOM 4285 C CA . HIS B 1 232 ? 14.688 -20.453 -1.367 1 98.31 232 HIS B CA 1
ATOM 4286 C C . HIS B 1 232 ? 13.938 -20.156 -0.072 1 98.31 232 HIS B C 1
ATOM 4288 O O . HIS B 1 232 ? 13.422 -21.062 0.575 1 98.31 232 HIS B O 1
ATOM 4294 N N . HIS B 1 233 ? 13.852 -18.859 0.325 1 98.75 233 HIS B N 1
ATOM 4295 C CA . HIS B 1 233 ? 13.508 -18.5 1.695 1 98.75 233 HIS B CA 1
ATOM 4296 C C . HIS B 1 233 ? 12 -18.344 1.864 1 98.75 233 HIS B C 1
ATOM 4298 O O . HIS B 1 233 ? 11.5 -18.297 2.99 1 98.75 233 HIS B O 1
ATOM 4304 N N . LYS B 1 234 ? 11.25 -18.234 0.755 1 98.44 234 LYS B N 1
ATOM 4305 C CA . LYS B 1 234 ? 9.828 -17.938 0.829 1 98.44 234 LYS B CA 1
ATOM 4306 C C . LYS B 1 234 ? 9.117 -18.297 -0.471 1 98.44 234 LYS B C 1
ATOM 4308 O O . LYS B 1 234 ? 9.695 -18.188 -1.554 1 98.44 234 LYS B O 1
ATOM 4313 N N . TYR B 1 235 ? 7.922 -18.844 -0.313 1 98.62 235 TYR B N 1
ATOM 4314 C CA . TYR B 1 235 ? 7.012 -18.969 -1.446 1 98.62 235 TYR B CA 1
ATOM 4315 C C . TYR B 1 235 ? 6.059 -17.781 -1.516 1 98.62 235 TYR B C 1
ATOM 4317 O O . TYR B 1 235 ? 5.652 -17.25 -0.483 1 98.62 235 TYR B O 1
ATOM 4325 N N . GLU B 1 236 ? 5.664 -17.344 -2.723 1 98.5 236 GLU B N 1
ATOM 4326 C CA . GLU B 1 236 ? 4.562 -16.422 -2.941 1 98.5 236 GLU B CA 1
ATOM 4327 C C . GLU B 1 236 ? 3.607 -16.938 -4.016 1 98.5 236 GLU B C 1
ATOM 4329 O O . GLU B 1 236 ? 4.031 -17.594 -4.961 1 98.5 236 GLU B O 1
ATOM 4334 N N . PHE B 1 237 ? 2.357 -16.656 -3.857 1 98.62 237 PHE B N 1
ATOM 4335 C CA . PHE B 1 237 ? 1.374 -16.969 -4.891 1 98.62 237 PHE B CA 1
ATOM 4336 C C . PHE B 1 237 ? 0.995 -15.711 -5.668 1 98.62 237 PHE B C 1
ATOM 4338 O O . PHE B 1 237 ? 1.418 -14.602 -5.32 1 98.62 237 PHE B O 1
ATOM 4345 N N . LEU B 1 238 ? 0.304 -15.906 -6.82 1 98.62 238 LEU B N 1
ATOM 4346 C CA . LEU B 1 238 ? -0.347 -14.891 -7.641 1 98.62 238 LEU B CA 1
ATOM 4347 C C . LEU B 1 238 ? -1.861 -15.07 -7.621 1 98.62 238 LEU B C 1
ATOM 4349 O O . LEU B 1 238 ? -2.402 -15.891 -8.359 1 98.62 238 LEU B O 1
ATOM 4353 N N . PRO B 1 239 ? -2.553 -14.234 -6.84 1 98.88 239 PRO B N 1
ATOM 4354 C CA . PRO B 1 239 ? -4.012 -14.352 -6.891 1 98.88 239 PRO B CA 1
ATOM 4355 C C . PRO B 1 239 ? -4.598 -13.906 -8.227 1 98.88 239 PRO B C 1
ATOM 4357 O O . PRO B 1 239 ? -4.312 -12.797 -8.688 1 98.88 239 PRO B O 1
ATOM 4360 N N . PHE B 1 240 ? -5.336 -14.797 -8.875 1 98.94 240 PHE B N 1
ATOM 4361 C CA . PHE B 1 240 ? -6.125 -14.445 -10.055 1 98.94 240 PHE B CA 1
ATOM 4362 C C . PHE B 1 240 ? -7.535 -14.031 -9.656 1 98.94 240 PHE B C 1
ATOM 4364 O O . PHE B 1 240 ? -8.32 -14.852 -9.18 1 98.94 240 PHE B O 1
ATOM 4371 N N . LEU B 1 241 ? -7.875 -12.727 -9.961 1 98.94 241 LEU B N 1
ATOM 4372 C CA . LEU B 1 241 ? -8.984 -12.102 -9.25 1 98.94 241 LEU B CA 1
ATOM 4373 C C . LEU B 1 241 ? -9.945 -11.43 -10.227 1 98.94 241 LEU B C 1
ATOM 4375 O O . LEU B 1 241 ? -9.531 -10.969 -11.289 1 98.94 241 LEU B O 1
ATOM 4379 N N . ALA B 1 242 ? -11.18 -11.375 -9.781 1 98.94 242 ALA B N 1
ATOM 4380 C CA . ALA B 1 242 ? -12.219 -10.609 -10.469 1 98.94 242 ALA B CA 1
ATOM 4381 C C . ALA B 1 242 ? -12.906 -9.641 -9.516 1 98.94 242 ALA B C 1
ATOM 4383 O O . ALA B 1 242 ? -13.039 -9.914 -8.32 1 98.94 242 ALA B O 1
ATOM 4384 N N . SER B 1 243 ? -13.336 -8.516 -10.07 1 98.69 243 SER B N 1
ATOM 4385 C CA . SER B 1 243 ? -14.18 -7.578 -9.336 1 98.69 243 SER B CA 1
ATOM 4386 C C . SER B 1 243 ? -15.531 -8.195 -9 1 98.69 243 SER B C 1
ATOM 4388 O O . SER B 1 243 ? -16.219 -8.719 -9.891 1 98.69 243 SER B O 1
ATOM 4390 N N . GLN B 1 244 ? -15.922 -8.102 -7.758 1 97.81 244 GLN B N 1
ATOM 4391 C CA . GLN B 1 244 ? -17.25 -8.586 -7.398 1 97.81 244 GLN B CA 1
ATOM 4392 C C . GLN B 1 244 ? -18.344 -7.742 -8.047 1 97.81 244 GLN B C 1
ATOM 4394 O O . GLN B 1 244 ? -19.406 -8.258 -8.414 1 97.81 244 GLN B O 1
ATOM 4399 N N . LEU B 1 245 ? -18.109 -6.461 -8.203 1 97.31 245 LEU B N 1
ATOM 4400 C CA . LEU B 1 245 ? -19.062 -5.586 -8.859 1 97.31 245 LEU B CA 1
ATOM 4401 C C . LEU B 1 245 ? -19.266 -5.996 -10.32 1 97.31 245 LEU B C 1
ATOM 4403 O O . LEU B 1 245 ? -20.391 -6.055 -10.805 1 97.31 245 LEU B O 1
ATOM 4407 N N . THR B 1 246 ? -18.141 -6.273 -11.008 1 98.19 246 THR B N 1
ATOM 4408 C CA . THR B 1 246 ? -18.25 -6.828 -12.352 1 98.19 246 THR B CA 1
ATOM 4409 C C . THR B 1 246 ? -18.953 -8.188 -12.32 1 98.19 246 THR B C 1
ATOM 4411 O O . THR B 1 246 ? -19.828 -8.445 -13.133 1 98.19 246 THR B O 1
ATOM 4414 N N . TRP B 1 247 ? -18.594 -9 -11.383 1 98.5 247 TRP B N 1
ATOM 4415 C CA . TRP B 1 247 ? -19.078 -10.367 -11.266 1 98.5 247 TRP B CA 1
ATOM 4416 C C . TRP B 1 247 ? -20.609 -10.391 -11.156 1 98.5 247 TRP B C 1
ATOM 4418 O O . TRP B 1 247 ? -21.266 -11.227 -11.773 1 98.5 247 TRP B O 1
ATOM 4428 N N . GLN B 1 248 ? -21.141 -9.492 -10.461 1 97.25 248 GLN B N 1
ATOM 4429 C CA . GLN B 1 248 ? -22.578 -9.438 -10.188 1 97.25 248 GLN B CA 1
ATOM 4430 C C . GLN B 1 248 ? -23.359 -9.016 -11.43 1 97.25 248 GLN B C 1
ATOM 4432 O O . GLN B 1 248 ? -24.562 -9.242 -11.516 1 97.25 248 GLN B O 1
ATOM 4437 N N . THR B 1 249 ? -22.719 -8.43 -12.375 1 97.94 249 THR B N 1
ATOM 4438 C CA . THR B 1 249 ? -23.391 -8.016 -13.594 1 97.94 249 THR B CA 1
ATOM 4439 C C . THR B 1 249 ? -23.391 -9.141 -14.625 1 97.94 249 THR B C 1
ATOM 4441 O O . THR B 1 249 ? -24.094 -9.062 -15.641 1 97.94 249 THR B O 1
ATOM 4444 N N . LEU B 1 250 ? -22.656 -10.164 -14.422 1 98.25 250 LEU B N 1
ATOM 4445 C CA . LEU B 1 250 ? -22.562 -11.297 -15.336 1 98.25 250 LEU B CA 1
ATOM 4446 C C . LEU B 1 250 ? -23.719 -12.258 -15.141 1 98.25 250 LEU B C 1
ATOM 4448 O O . LEU B 1 250 ? -24.188 -12.453 -14.016 1 98.25 250 LEU B O 1
ATOM 4452 N N . SER B 1 251 ? -24.141 -12.922 -16.266 1 97.62 251 SER B N 1
ATOM 4453 C CA . SER B 1 251 ? -25.109 -14.016 -16.156 1 97.62 251 SER B CA 1
ATOM 4454 C C . SER B 1 251 ? -24.484 -15.234 -15.484 1 97.62 251 SER B C 1
ATOM 4456 O O . SER B 1 251 ? -23.25 -15.375 -15.461 1 97.62 251 SER B O 1
ATOM 4458 N N . PRO B 1 252 ? -25.328 -16.094 -14.93 1 98 252 PRO B N 1
ATOM 4459 C CA . PRO B 1 252 ? -24.797 -17.328 -14.367 1 98 252 PRO B CA 1
ATOM 4460 C C . PRO B 1 252 ? -23.953 -18.125 -15.367 1 98 252 PRO B C 1
ATOM 4462 O O . PRO B 1 252 ? -22.922 -18.703 -14.992 1 98 252 PRO B O 1
ATOM 4465 N N . GLU B 1 253 ? -24.375 -18.156 -16.594 1 97.88 253 GLU B N 1
ATOM 4466 C CA . GLU B 1 253 ? -23.625 -18.844 -17.625 1 97.88 253 GLU B CA 1
ATOM 4467 C C . GLU B 1 253 ? -22.25 -18.203 -17.828 1 97.88 253 GLU B C 1
ATOM 4469 O O . GLU B 1 253 ? -21.234 -18.906 -17.938 1 97.88 253 GLU B O 1
ATOM 4474 N N . GLN B 1 254 ? -22.203 -16.891 -17.875 1 98.31 254 GLN B N 1
ATOM 4475 C CA . GLN B 1 254 ? -20.938 -16.172 -18.031 1 98.31 254 GLN B CA 1
ATOM 4476 C C . GLN B 1 254 ? -20.031 -16.422 -16.828 1 98.31 254 GLN B C 1
ATOM 4478 O O . GLN B 1 254 ? -18.812 -16.547 -16.984 1 98.31 254 GLN B O 1
ATOM 4483 N N . GLN B 1 255 ? -20.562 -16.422 -15.664 1 98.75 255 GLN B N 1
ATOM 4484 C CA . GLN B 1 255 ? -19.797 -16.734 -14.461 1 98.75 255 GLN B CA 1
ATOM 4485 C C . GLN B 1 255 ? -19.188 -18.141 -14.531 1 98.75 255 GLN B C 1
ATOM 4487 O O . GLN B 1 255 ? -18.016 -18.328 -14.195 1 98.75 255 GLN B O 1
ATOM 4492 N N . ASP B 1 256 ? -20 -19.047 -14.969 1 98.62 256 ASP B N 1
ATOM 4493 C CA . ASP B 1 256 ? -19.516 -20.422 -15.102 1 98.62 256 ASP B CA 1
ATOM 4494 C C . ASP B 1 256 ? -18.375 -20.516 -16.109 1 98.62 256 ASP B C 1
ATOM 4496 O O . ASP B 1 256 ? -17.406 -21.25 -15.906 1 98.62 256 ASP B O 1
ATOM 4500 N N . ILE B 1 257 ? -18.516 -19.812 -17.203 1 98.75 257 ILE B N 1
ATOM 4501 C CA . ILE B 1 257 ? -17.484 -19.75 -18.219 1 98.75 257 ILE B CA 1
ATOM 4502 C C . ILE B 1 257 ? -16.188 -19.234 -17.609 1 98.75 257 ILE B C 1
ATOM 4504 O O . ILE B 1 257 ? -15.117 -19.812 -17.812 1 98.75 257 ILE B O 1
ATOM 4508 N N . LEU B 1 258 ? -16.234 -18.125 -16.844 1 98.94 258 LEU B N 1
ATOM 4509 C CA . LEU B 1 258 ? -15.039 -17.547 -16.234 1 98.94 258 LEU B CA 1
ATOM 4510 C C . LEU B 1 258 ? -14.43 -18.5 -15.211 1 98.94 258 LEU B C 1
ATOM 4512 O O . LEU B 1 258 ? -13.203 -18.609 -15.117 1 98.94 258 LEU B O 1
ATOM 4516 N N . ARG B 1 259 ? -15.227 -19.203 -14.484 1 98.81 259 ARG B N 1
ATOM 4517 C CA . ARG B 1 259 ? -14.727 -20.156 -13.508 1 98.81 259 ARG B CA 1
ATOM 4518 C C . ARG B 1 259 ? -14 -21.312 -14.195 1 98.81 259 ARG B C 1
ATOM 4520 O O . ARG B 1 259 ? -12.922 -21.719 -13.75 1 98.81 259 ARG B O 1
ATOM 4527 N N . GLN B 1 260 ? -14.578 -21.844 -15.211 1 98.75 260 GLN B N 1
ATOM 4528 C CA . GLN B 1 260 ? -13.945 -22.938 -15.945 1 98.75 260 GLN B CA 1
ATOM 4529 C C . GLN B 1 260 ? -12.641 -22.484 -16.594 1 98.75 260 GLN B C 1
ATOM 4531 O O . GLN B 1 260 ? -11.609 -23.141 -16.438 1 98.75 260 GLN B O 1
ATOM 4536 N N . ALA B 1 261 ? -12.703 -21.359 -17.297 1 98.94 261 ALA B N 1
ATOM 4537 C CA . ALA B 1 261 ? -11.492 -20.812 -17.922 1 98.94 261 ALA B CA 1
ATOM 4538 C C . ALA B 1 261 ? -10.43 -20.516 -16.859 1 98.94 261 ALA B C 1
ATOM 4540 O O . ALA B 1 261 ? -9.242 -20.719 -17.109 1 98.94 261 ALA B O 1
ATOM 4541 N N . GLY B 1 262 ? -10.875 -20 -15.711 1 98.88 262 GLY B N 1
ATOM 4542 C CA . GLY B 1 262 ? -9.953 -19.734 -14.617 1 98.88 262 GLY B CA 1
ATOM 4543 C C . GLY B 1 262 ? -9.25 -20.969 -14.117 1 98.88 262 GLY B C 1
ATOM 4544 O O . GLY B 1 262 ? -8.039 -20.953 -13.891 1 98.88 262 GLY B O 1
ATOM 4545 N N . ARG B 1 263 ? -9.992 -22.047 -13.953 1 98.75 263 ARG B N 1
ATOM 4546 C CA . ARG B 1 263 ? -9.414 -23.328 -13.523 1 98.75 263 ARG B CA 1
ATOM 4547 C C . ARG B 1 263 ? -8.398 -23.844 -14.547 1 98.75 263 ARG B C 1
ATOM 4549 O O . ARG B 1 263 ? -7.309 -24.281 -14.172 1 98.75 263 ARG B O 1
ATOM 4556 N N . GLU B 1 264 ? -8.734 -23.797 -15.789 1 98.81 264 GLU B N 1
ATOM 4557 C CA . GLU B 1 264 ? -7.852 -24.266 -16.844 1 98.81 264 GLU B CA 1
ATOM 4558 C C . GLU B 1 264 ? -6.594 -23.422 -16.938 1 98.81 264 GLU B C 1
ATOM 4560 O O . GLU B 1 264 ? -5.488 -23.938 -17.094 1 98.81 264 GLU B O 1
ATOM 4565 N N . ALA B 1 265 ? -6.734 -22.125 -16.828 1 98.94 265 ALA B N 1
ATOM 4566 C CA . ALA B 1 265 ? -5.602 -21.203 -16.875 1 98.94 265 ALA B CA 1
ATOM 4567 C C . ALA B 1 265 ? -4.695 -21.391 -15.656 1 98.94 265 ALA B C 1
ATOM 4569 O O . ALA B 1 265 ? -3.475 -21.25 -15.758 1 98.94 265 ALA B O 1
ATOM 4570 N N . THR B 1 266 ? -5.289 -21.688 -14.5 1 98.88 266 THR B N 1
ATOM 4571 C CA . THR B 1 266 ? -4.508 -21.938 -13.289 1 98.88 266 THR B CA 1
ATOM 4572 C C . THR B 1 266 ? -3.592 -23.141 -13.477 1 98.88 266 THR B C 1
ATOM 4574 O O . THR B 1 266 ? -2.396 -23.078 -13.18 1 98.88 266 THR B O 1
ATOM 4577 N N . GLU B 1 267 ? -4.125 -24.203 -13.977 1 98.56 267 GLU B N 1
ATOM 4578 C CA . GLU B 1 267 ? -3.33 -25.406 -14.234 1 98.56 267 GLU B CA 1
ATOM 4579 C C . GLU B 1 267 ? -2.223 -25.125 -15.25 1 98.56 267 GLU B C 1
ATOM 4581 O O . GLU B 1 267 ? -1.072 -25.516 -15.039 1 98.56 267 GLU B O 1
ATOM 4586 N N . PHE B 1 268 ? -2.568 -24.453 -16.281 1 98.69 268 PHE B N 1
ATOM 4587 C CA . PHE B 1 268 ? -1.612 -24.078 -17.328 1 98.69 268 PHE B CA 1
ATOM 4588 C C . PHE B 1 268 ? -0.49 -23.219 -16.75 1 98.69 268 PHE B C 1
ATOM 4590 O O . PHE B 1 268 ? 0.688 -23.5 -16.984 1 98.69 268 PHE B O 1
ATOM 4597 N N . GLN B 1 269 ? -0.868 -22.188 -15.992 1 98.81 269 GLN B N 1
ATOM 4598 C CA . GLN B 1 269 ? 0.082 -21.234 -15.43 1 98.81 269 GLN B CA 1
ATOM 4599 C C . GLN B 1 269 ? 1.035 -21.922 -14.453 1 98.81 269 GLN B C 1
ATOM 4601 O O . GLN B 1 269 ? 2.248 -21.719 -14.516 1 98.81 269 GLN B O 1
ATOM 4606 N N . ARG B 1 270 ? 0.537 -22.719 -13.531 1 98.5 270 ARG B N 1
ATOM 4607 C CA . ARG B 1 270 ? 1.325 -23.391 -12.508 1 98.5 270 ARG B CA 1
ATOM 4608 C C . ARG B 1 270 ? 2.354 -24.328 -13.141 1 98.5 270 ARG B C 1
ATOM 4610 O O . ARG B 1 270 ? 3.535 -24.297 -12.789 1 98.5 270 ARG B O 1
ATOM 4617 N N . ASN B 1 271 ? 1.962 -25.109 -14.094 1 97.31 271 ASN B N 1
ATOM 4618 C CA . ASN B 1 271 ? 2.867 -26.062 -14.734 1 97.31 271 ASN B CA 1
ATOM 4619 C C . ASN B 1 271 ? 3.955 -25.344 -15.531 1 97.31 271 ASN B C 1
ATOM 4621 O O . ASN B 1 271 ? 5.129 -25.703 -15.461 1 97.31 271 ASN B O 1
ATOM 4625 N N . ASN B 1 272 ? 3.525 -24.328 -16.266 1 97.62 272 ASN B N 1
ATOM 4626 C CA . ASN B 1 272 ? 4.496 -23.547 -17.031 1 97.62 272 ASN B CA 1
ATOM 4627 C C . ASN B 1 272 ? 5.492 -22.844 -16.125 1 97.62 272 ASN B C 1
ATOM 4629 O O . ASN B 1 272 ? 6.691 -22.828 -16.406 1 97.62 272 ASN B O 1
ATOM 4633 N N . ALA B 1 273 ? 4.988 -22.219 -15.078 1 97.75 273 ALA B N 1
ATOM 4634 C CA . ALA B 1 273 ? 5.855 -21.484 -14.148 1 97.75 273 ALA B CA 1
ATOM 4635 C C . ALA B 1 273 ? 6.852 -22.438 -13.484 1 97.75 273 ALA B C 1
ATOM 4637 O O . ALA B 1 273 ? 8.031 -22.094 -13.328 1 97.75 273 ALA B O 1
ATOM 4638 N N . TYR B 1 274 ? 6.383 -23.562 -13.086 1 96.19 274 TYR B N 1
ATOM 4639 C CA . TYR B 1 274 ? 7.234 -24.562 -12.438 1 96.19 274 TYR B CA 1
ATOM 4640 C C . TYR B 1 274 ? 8.375 -24.984 -13.359 1 96.19 274 TYR B C 1
ATOM 4642 O O . TYR B 1 274 ? 9.539 -25 -12.953 1 96.19 274 TYR B O 1
ATOM 4650 N N . GLU B 1 275 ? 8.078 -25.266 -14.578 1 95.38 275 GLU B N 1
ATOM 4651 C CA . GLU B 1 275 ? 9.078 -25.688 -15.555 1 95.38 275 GLU B CA 1
ATOM 4652 C C . GLU B 1 275 ? 10.039 -24.562 -15.891 1 95.38 275 GLU B C 1
ATOM 4654 O O . GLU B 1 275 ? 11.25 -24.766 -15.961 1 95.38 275 GLU B O 1
ATOM 4659 N N . GLU B 1 276 ? 9.539 -23.391 -16.047 1 96.88 276 GLU B N 1
ATOM 4660 C CA . GLU B 1 276 ? 10.344 -22.234 -16.469 1 96.88 276 GLU B CA 1
ATOM 4661 C C . GLU B 1 276 ? 11.273 -21.781 -15.359 1 96.88 276 GLU B C 1
ATOM 4663 O O . GLU B 1 276 ? 12.383 -21.297 -15.617 1 96.88 276 GLU B O 1
ATOM 4668 N N . ASN B 1 277 ? 10.844 -21.922 -14.133 1 96.06 277 ASN B N 1
ATOM 4669 C CA . ASN B 1 277 ? 11.719 -21.516 -13.039 1 96.06 277 ASN B CA 1
ATOM 4670 C C . ASN B 1 277 ? 13.047 -22.25 -13.07 1 96.06 277 ASN B C 1
ATOM 4672 O O . ASN B 1 277 ? 14.109 -21.656 -12.906 1 96.06 277 ASN B O 1
ATOM 4676 N N . ALA B 1 278 ? 13.023 -23.531 -13.289 1 92.19 278 ALA B N 1
ATOM 4677 C CA . ALA B 1 278 ? 14.258 -24.297 -13.375 1 92.19 278 ALA B CA 1
ATOM 4678 C C . ALA B 1 278 ? 15.086 -23.891 -14.586 1 92.19 278 ALA B C 1
ATOM 4680 O O . ALA B 1 278 ? 16.297 -23.703 -14.492 1 92.19 278 ALA B O 1
ATOM 4681 N N . GLN B 1 279 ? 14.477 -23.703 -15.703 1 96.81 279 GLN B N 1
ATOM 4682 C CA . GLN B 1 279 ? 15.148 -23.344 -16.938 1 96.81 279 GLN B CA 1
ATOM 4683 C C . GLN B 1 279 ? 15.781 -21.953 -16.844 1 96.81 279 GLN B C 1
ATOM 4685 O O . GLN B 1 279 ? 16.906 -21.75 -17.281 1 96.81 279 GLN B O 1
ATOM 4690 N N . ARG B 1 280 ? 15.047 -21.016 -16.266 1 98.31 280 ARG B N 1
ATOM 4691 C CA . ARG B 1 280 ? 15.5 -19.625 -16.203 1 98.31 280 ARG B CA 1
ATOM 4692 C C . ARG B 1 280 ? 16.672 -19.484 -15.219 1 98.31 280 ARG B C 1
ATOM 4694 O O . ARG B 1 280 ? 17.547 -18.656 -15.43 1 98.31 280 ARG B O 1
ATOM 4701 N N . LEU B 1 281 ? 16.688 -20.281 -14.164 1 97.88 281 LEU B N 1
ATOM 4702 C CA . LEU B 1 281 ? 17.812 -20.25 -13.242 1 97.88 281 LEU B CA 1
ATOM 4703 C C . LEU B 1 281 ? 19.109 -20.625 -13.961 1 97.88 281 LEU B C 1
ATOM 4705 O O . LEU B 1 281 ? 20.141 -19.953 -13.789 1 97.88 281 LEU B O 1
ATOM 4709 N N . ALA B 1 282 ? 19.062 -21.641 -14.758 1 97.56 282 ALA B N 1
ATOM 4710 C CA . ALA B 1 282 ? 20.219 -22.078 -15.539 1 97.56 282 ALA B CA 1
ATOM 4711 C C . ALA B 1 282 ? 20.672 -20.969 -16.5 1 97.56 282 ALA B C 1
ATOM 4713 O O . ALA B 1 282 ? 21.875 -20.75 -16.672 1 97.56 282 ALA B O 1
ATOM 4714 N N . GLU B 1 283 ? 19.719 -20.312 -17.141 1 98.12 283 GLU B N 1
ATOM 4715 C CA . GLU B 1 283 ? 20.031 -19.25 -18.078 1 98.12 283 GLU B CA 1
ATOM 4716 C C . GLU B 1 283 ? 20.656 -18.047 -17.375 1 98.12 283 GLU B C 1
ATOM 4718 O O . GLU B 1 283 ? 21.547 -17.406 -17.906 1 98.12 283 GLU B O 1
ATOM 4723 N N . ILE B 1 284 ? 20.188 -17.734 -16.188 1 98.62 284 ILE B N 1
ATOM 4724 C CA . ILE B 1 284 ? 20.75 -16.656 -15.391 1 98.62 284 ILE B CA 1
ATOM 4725 C C . ILE B 1 284 ? 22.203 -16.969 -15.031 1 98.62 284 ILE B C 1
ATOM 4727 O O . ILE B 1 284 ? 23.078 -16.125 -15.18 1 98.62 284 ILE B O 1
ATOM 4731 N N . GLU B 1 285 ? 22.453 -18.172 -14.602 1 97.5 285 GLU B N 1
ATOM 4732 C CA . GLU B 1 285 ? 23.812 -18.594 -14.281 1 97.5 285 GLU B CA 1
ATOM 4733 C C . GLU B 1 285 ? 24.719 -18.516 -15.508 1 97.5 285 GLU B C 1
ATOM 4735 O O . GLU B 1 285 ? 25.844 -18.016 -15.422 1 97.5 285 GLU B O 1
ATOM 4740 N N . ALA B 1 286 ? 24.281 -18.891 -16.625 1 97.56 286 ALA B N 1
ATOM 4741 C CA . ALA B 1 286 ? 25.047 -18.906 -17.875 1 97.56 286 ALA B CA 1
ATOM 4742 C C . ALA B 1 286 ? 25.344 -17.484 -18.344 1 97.56 286 ALA B C 1
ATOM 4744 O O . ALA B 1 286 ? 26.297 -17.266 -19.094 1 97.56 286 ALA B O 1
ATOM 4745 N N . SER B 1 287 ? 24.516 -16.562 -17.922 1 97.19 287 SER B N 1
ATOM 4746 C CA . SER B 1 287 ? 24.688 -15.172 -18.359 1 97.19 287 SER B CA 1
ATOM 4747 C C . SER B 1 287 ? 25.812 -14.484 -17.609 1 97.19 287 SER B C 1
ATOM 4749 O O . SER B 1 287 ? 26.188 -13.359 -17.938 1 97.19 287 SER B O 1
ATOM 4751 N N . GLY B 1 288 ? 26.312 -15.109 -16.562 1 97.62 288 GLY B N 1
ATOM 4752 C CA . GLY B 1 288 ? 27.453 -14.547 -15.875 1 97.62 288 GLY B CA 1
ATOM 4753 C C . GLY B 1 288 ? 27.172 -14.203 -14.422 1 97.62 288 GLY B C 1
ATOM 4754 O O . GLY B 1 288 ? 28.062 -13.797 -13.688 1 97.62 288 GLY B O 1
ATOM 4755 N N . THR B 1 289 ? 25.938 -14.391 -13.992 1 98.38 289 THR B N 1
ATOM 4756 C CA . THR B 1 289 ? 25.578 -14.164 -12.602 1 98.38 289 THR B CA 1
ATOM 4757 C C . THR B 1 289 ? 26.297 -15.156 -11.688 1 98.38 289 THR B C 1
ATOM 4759 O O . THR B 1 289 ? 26.344 -16.359 -11.977 1 98.38 289 THR B O 1
ATOM 4762 N N . GLU B 1 290 ? 26.906 -14.68 -10.625 1 98.56 290 GLU B N 1
ATOM 4763 C CA . GLU B 1 290 ? 27.547 -15.555 -9.656 1 98.56 290 GLU B CA 1
ATOM 4764 C C . GLU B 1 290 ? 26.516 -16.172 -8.703 1 98.56 290 GLU B C 1
ATOM 4766 O O . GLU B 1 290 ? 25.969 -15.469 -7.852 1 98.56 290 GLU B O 1
ATOM 4771 N N . VAL B 1 291 ? 26.391 -17.453 -8.812 1 98.5 291 VAL B N 1
ATOM 4772 C CA . VAL B 1 291 ? 25.375 -18.156 -8.031 1 98.5 291 VAL B CA 1
ATOM 4773 C C . VAL B 1 291 ? 26.016 -18.828 -6.824 1 98.5 291 VAL B C 1
ATOM 4775 O O . VAL B 1 291 ? 27.047 -19.484 -6.949 1 98.5 291 VAL B O 1
ATOM 4778 N N . SER B 1 292 ? 25.422 -18.641 -5.652 1 98.44 292 SER B N 1
ATOM 4779 C CA . SER B 1 292 ? 25.953 -19.25 -4.434 1 98.44 292 SER B CA 1
ATOM 4780 C C . SER B 1 292 ? 24.875 -20.047 -3.703 1 98.44 292 SER B C 1
ATOM 4782 O O . SER B 1 292 ? 23.703 -19.672 -3.689 1 98.44 292 SER B O 1
ATOM 4784 N N . GLU B 1 293 ? 25.297 -21.141 -3.094 1 98.38 293 GLU B N 1
ATOM 4785 C CA . GLU B 1 293 ? 24.484 -21.812 -2.088 1 98.38 293 GLU B CA 1
ATOM 4786 C C . GLU B 1 293 ? 24.5 -21.047 -0.77 1 98.38 293 GLU B C 1
ATOM 4788 O O . GLU B 1 293 ? 25.375 -20.203 -0.534 1 98.38 293 GLU B O 1
ATOM 4793 N N . VAL B 1 294 ? 23.484 -21.344 0.035 1 98.75 294 VAL B N 1
ATOM 4794 C CA . VAL B 1 294 ? 23.438 -20.656 1.323 1 98.75 294 VAL B CA 1
ATOM 4795 C C . VAL B 1 294 ? 23.453 -21.688 2.453 1 98.75 294 VAL B C 1
ATOM 4797 O O . VAL B 1 294 ? 23.25 -22.875 2.219 1 98.75 294 VAL B O 1
ATOM 4800 N N . ASP B 1 295 ? 23.734 -21.219 3.666 1 98.75 295 ASP B N 1
ATOM 4801 C CA . ASP B 1 295 ? 23.516 -22 4.883 1 98.75 295 ASP B CA 1
ATOM 4802 C C . ASP B 1 295 ? 22.047 -22.016 5.281 1 98.75 295 ASP B C 1
ATOM 4804 O O . ASP B 1 295 ? 21.641 -21.25 6.16 1 98.75 295 ASP B O 1
ATOM 4808 N N . THR B 1 296 ? 21.328 -22.891 4.723 1 98.5 296 THR B N 1
ATOM 4809 C CA . THR B 1 296 ? 19.891 -22.938 4.875 1 98.5 296 THR B CA 1
ATOM 4810 C C . THR B 1 296 ? 19.5 -23.031 6.348 1 98.5 296 THR B C 1
ATOM 4812 O O . THR B 1 296 ? 18.562 -22.375 6.797 1 98.5 296 THR B O 1
ATOM 4815 N N . ALA B 1 297 ? 20.219 -23.844 7.094 1 98.56 297 ALA B N 1
ATOM 4816 C CA . ALA B 1 297 ? 19.906 -24.031 8.508 1 98.56 297 ALA B CA 1
ATOM 4817 C C . ALA B 1 297 ? 20.062 -22.734 9.281 1 98.56 297 ALA B C 1
ATOM 4819 O O . ALA B 1 297 ? 19.25 -22.422 10.156 1 98.56 297 ALA B O 1
ATOM 4820 N N . ALA B 1 298 ? 21.094 -22.016 9 1 98.81 298 ALA B N 1
ATOM 4821 C CA . ALA B 1 298 ? 21.312 -20.734 9.664 1 98.81 298 ALA B CA 1
ATOM 4822 C C . ALA B 1 298 ? 20.203 -19.75 9.344 1 98.81 298 ALA B C 1
ATOM 4824 O O . ALA B 1 298 ? 19.75 -19 10.219 1 98.81 298 ALA B O 1
ATOM 4825 N N . PHE B 1 299 ? 19.734 -19.703 8.125 1 98.88 299 PHE B N 1
ATOM 4826 C CA . PHE B 1 299 ? 18.625 -18.828 7.734 1 98.88 299 PHE B CA 1
ATOM 4827 C C . PHE B 1 299 ? 17.344 -19.219 8.445 1 98.88 299 PHE B C 1
ATOM 4829 O O . PHE B 1 299 ? 16.609 -18.359 8.938 1 98.88 299 PHE B O 1
ATOM 4836 N N . GLN B 1 300 ? 17.078 -20.531 8.453 1 98.62 300 GLN B N 1
ATOM 4837 C CA . GLN B 1 300 ? 15.883 -21.031 9.117 1 98.62 300 GLN B CA 1
ATOM 4838 C C . GLN B 1 300 ? 15.867 -20.641 10.594 1 98.62 300 GLN B C 1
ATOM 4840 O O . GLN B 1 300 ? 14.828 -20.25 11.125 1 98.62 300 GLN B O 1
ATOM 4845 N N . GLN B 1 301 ? 16.969 -20.719 11.242 1 98.62 301 GLN B N 1
ATOM 4846 C CA . GLN B 1 301 ? 17.078 -20.328 12.641 1 98.62 301 GLN B CA 1
ATOM 4847 C C . GLN B 1 301 ? 16.875 -18.828 12.812 1 98.62 301 GLN B C 1
ATOM 4849 O O . GLN B 1 301 ? 16.172 -18.406 13.734 1 98.62 301 GLN B O 1
ATOM 4854 N N . ALA B 1 302 ? 17.422 -18.078 11.938 1 98.75 302 ALA B N 1
ATOM 4855 C CA . ALA B 1 302 ? 17.422 -16.609 12.062 1 98.75 302 ALA B CA 1
ATOM 4856 C C . ALA B 1 302 ? 16.016 -16.047 11.883 1 98.75 302 ALA B C 1
ATOM 4858 O O . ALA B 1 302 ? 15.703 -14.969 12.398 1 98.75 302 ALA B O 1
ATOM 4859 N N . VAL B 1 303 ? 15.055 -16.719 11.219 1 98.56 303 VAL B N 1
ATOM 4860 C CA . VAL B 1 303 ? 13.758 -16.141 10.875 1 98.56 303 VAL B CA 1
ATOM 4861 C C . VAL B 1 303 ? 12.695 -16.656 11.836 1 98.56 303 VAL B C 1
ATOM 4863 O O . VAL B 1 303 ? 11.5 -16.406 11.648 1 98.56 303 VAL B O 1
ATOM 4866 N N . GLN B 1 304 ? 13.062 -17.344 12.867 1 98.25 304 GLN B N 1
ATOM 4867 C CA . GLN B 1 304 ? 12.117 -17.891 13.836 1 98.25 304 GLN B CA 1
ATOM 4868 C C . GLN B 1 304 ? 11.258 -16.781 14.453 1 98.25 304 GLN B C 1
ATOM 4870 O O . GLN B 1 304 ? 10.062 -16.984 14.688 1 98.25 304 GLN B O 1
ATOM 4875 N N . PRO B 1 305 ? 11.844 -15.633 14.695 1 97.69 305 PRO B N 1
ATOM 4876 C CA . PRO B 1 305 ? 11.023 -14.562 15.273 1 97.69 305 PRO B CA 1
ATOM 4877 C C . PRO B 1 305 ? 9.867 -14.148 14.375 1 97.69 305 PRO B C 1
ATOM 4879 O O . PRO B 1 305 ? 8.852 -13.641 14.859 1 97.69 305 PRO B O 1
ATOM 4882 N N . VAL B 1 306 ? 9.953 -14.328 13.086 1 98.38 306 VAL B N 1
ATOM 4883 C CA . VAL B 1 306 ? 8.875 -14.016 12.156 1 98.38 306 VAL B CA 1
ATOM 4884 C C . VAL B 1 306 ? 7.652 -14.875 12.469 1 98.38 306 VAL B C 1
ATOM 4886 O O . VAL B 1 306 ? 6.523 -14.383 12.5 1 98.38 306 VAL B O 1
ATOM 4889 N N . TYR B 1 307 ? 7.855 -16.156 12.688 1 97.94 307 TYR B N 1
ATOM 4890 C CA . TYR B 1 307 ? 6.77 -17.062 13.055 1 97.94 307 TYR B CA 1
ATOM 4891 C C . TYR B 1 307 ? 6.125 -16.625 14.375 1 97.94 307 TYR B C 1
ATOM 4893 O O . TYR B 1 307 ? 4.898 -16.641 14.5 1 97.94 307 TYR B O 1
ATOM 4901 N N . GLU B 1 308 ? 6.918 -16.25 15.32 1 96.12 308 GLU B N 1
ATOM 4902 C CA . GLU B 1 308 ? 6.406 -15.836 16.625 1 96.12 308 GLU B CA 1
ATOM 4903 C C . GLU B 1 308 ? 5.473 -14.641 16.5 1 96.12 308 GLU B C 1
ATOM 4905 O O . GLU B 1 308 ? 4.383 -14.625 17.078 1 96.12 308 GLU B O 1
ATOM 4910 N N . LYS B 1 309 ? 5.898 -13.727 15.75 1 93.38 309 LYS B N 1
ATOM 4911 C CA . LYS B 1 309 ? 5.105 -12.516 15.539 1 93.38 309 LYS B CA 1
ATOM 4912 C C . LYS B 1 309 ? 3.746 -12.844 14.93 1 93.38 309 LYS B C 1
ATOM 4914 O O . LYS B 1 309 ? 2.711 -12.422 15.453 1 93.38 309 LYS B O 1
ATOM 4919 N N . TRP B 1 310 ? 3.719 -13.602 13.898 1 96.88 310 TRP B N 1
ATOM 4920 C CA . TRP B 1 310 ? 2.49 -13.844 13.148 1 96.88 310 TRP B CA 1
ATOM 4921 C C . TRP B 1 310 ? 1.602 -14.852 13.859 1 96.88 310 TRP B C 1
ATOM 4923 O O . TRP B 1 310 ? 0.374 -14.797 13.758 1 96.88 310 TRP B O 1
ATOM 4933 N N . GLN B 1 311 ? 2.254 -15.758 14.602 1 96.75 311 GLN B N 1
ATOM 4934 C CA . GLN B 1 311 ? 1.489 -16.672 15.445 1 96.75 311 GLN B CA 1
ATOM 4935 C C . GLN B 1 311 ? 0.741 -15.906 16.531 1 96.75 311 GLN B C 1
ATOM 4937 O O . GLN B 1 311 ? -0.375 -16.281 16.906 1 96.75 311 GLN B O 1
ATOM 4942 N N . GLN B 1 312 ? 1.36 -14.93 17.094 1 91.75 312 GLN B N 1
ATOM 4943 C CA . GLN B 1 312 ? 0.702 -14.109 18.109 1 91.75 312 GLN B CA 1
ATOM 4944 C C . GLN B 1 312 ? -0.499 -13.367 17.516 1 91.75 312 GLN B C 1
ATOM 4946 O O . GLN B 1 312 ? -1.545 -13.266 18.172 1 91.75 312 GLN B O 1
ATOM 4951 N N . LYS B 1 313 ? -0.435 -12.875 16.344 1 89.88 313 LYS B N 1
ATOM 4952 C CA . LYS B 1 313 ? -1.48 -12.07 15.719 1 89.88 313 LYS B CA 1
ATOM 4953 C C . LYS B 1 313 ? -2.619 -12.945 15.203 1 89.88 313 LYS B C 1
ATOM 4955 O O . LYS B 1 313 ? -3.789 -12.562 15.289 1 89.88 313 LYS B O 1
ATOM 4960 N N . TYR B 1 314 ? -2.246 -14.078 14.57 1 95.5 314 TYR B N 1
ATOM 4961 C CA . TYR B 1 314 ? -3.223 -14.984 13.977 1 95.5 314 TYR B CA 1
ATOM 4962 C C . TYR B 1 314 ? -2.982 -16.422 14.422 1 95.5 314 TYR B C 1
ATOM 4964 O O . TYR B 1 314 ? -2.697 -17.297 13.602 1 95.5 314 TYR B O 1
ATOM 4972 N N . PRO B 1 315 ? -3.182 -16.734 15.68 1 96.12 315 PRO B N 1
ATOM 4973 C CA . PRO B 1 315 ? -2.822 -18.047 16.203 1 96.12 315 PRO B CA 1
ATOM 4974 C C . PRO B 1 315 ? -3.557 -19.188 15.484 1 96.12 315 PRO B C 1
ATOM 4976 O O . PRO B 1 315 ? -2.938 -20.172 15.086 1 96.12 315 PRO B O 1
ATOM 4979 N N . ASP B 1 316 ? -4.828 -19.047 15.195 1 97.31 316 ASP B N 1
ATOM 4980 C CA . ASP B 1 316 ? -5.609 -20.125 14.602 1 97.31 316 ASP B CA 1
ATOM 4981 C C . ASP B 1 316 ? -5.242 -20.328 13.133 1 97.31 316 ASP B C 1
ATOM 4983 O O . ASP B 1 316 ? -5.086 -21.469 12.68 1 97.31 316 ASP B O 1
ATOM 4987 N N . PHE B 1 317 ? -5.062 -19.281 12.391 1 97.81 317 PHE B N 1
ATOM 4988 C CA . PHE B 1 317 ? -4.75 -19.391 10.969 1 97.81 317 PHE B CA 1
ATOM 4989 C C . PHE B 1 317 ? -3.352 -19.953 10.766 1 97.81 317 PHE B C 1
ATOM 4991 O O . PHE B 1 317 ? -3.131 -20.781 9.875 1 97.81 317 PHE B O 1
ATOM 4998 N N . VAL B 1 318 ? -2.408 -19.5 11.586 1 98.31 318 VAL B N 1
ATOM 4999 C CA . VAL B 1 318 ? -1.047 -20.016 11.484 1 98.31 318 VAL B CA 1
ATOM 5000 C C . VAL B 1 318 ? -1.034 -21.516 11.781 1 98.31 318 VAL B C 1
ATOM 5002 O O . VAL B 1 318 ? -0.366 -22.281 11.094 1 98.31 318 VAL B O 1
ATOM 5005 N N . ALA B 1 319 ? -1.781 -21.922 12.805 1 97.69 319 ALA B N 1
ATOM 5006 C CA . ALA B 1 319 ? -1.854 -23.328 13.148 1 97.69 319 ALA B CA 1
ATOM 5007 C C . ALA B 1 319 ? -2.438 -24.141 11.992 1 97.69 319 ALA B C 1
ATOM 5009 O O . ALA B 1 319 ? -1.905 -25.203 11.641 1 97.69 319 ALA B O 1
ATOM 5010 N N . GLN B 1 320 ? -3.477 -23.656 11.43 1 97.81 320 GLN B N 1
ATOM 5011 C CA . GLN B 1 320 ? -4.113 -24.328 10.297 1 97.81 320 GLN B CA 1
ATOM 5012 C C . GLN B 1 320 ? -3.164 -24.422 9.109 1 97.81 320 GLN B C 1
ATOM 5014 O O . GLN B 1 320 ? -3.043 -25.469 8.477 1 97.81 320 GLN B O 1
ATOM 5019 N N . LEU B 1 321 ? -2.557 -23.359 8.805 1 98.62 321 LEU B N 1
ATOM 5020 C CA . LEU B 1 321 ? -1.671 -23.266 7.648 1 98.62 321 LEU B CA 1
ATOM 5021 C C . LEU B 1 321 ? -0.458 -24.172 7.812 1 98.62 321 LEU B C 1
ATOM 5023 O O . LEU B 1 321 ? -0.088 -24.891 6.887 1 98.62 321 LEU B O 1
ATOM 5027 N N . THR B 1 322 ? 0.198 -24.156 8.961 1 98.06 322 THR B N 1
ATOM 5028 C CA . THR B 1 322 ? 1.396 -24.953 9.18 1 98.06 322 THR B CA 1
ATOM 5029 C C . THR B 1 322 ? 1.056 -26.438 9.188 1 98.06 322 THR B C 1
ATOM 5031 O O . THR B 1 322 ? 1.834 -27.266 8.695 1 98.06 322 THR B O 1
ATOM 5034 N N . ALA B 1 323 ? -0.086 -26.828 9.719 1 97.62 323 ALA B N 1
ATOM 5035 C CA . ALA B 1 323 ? -0.532 -28.219 9.672 1 97.62 323 ALA B CA 1
ATOM 5036 C C . ALA B 1 323 ? -0.754 -28.672 8.234 1 97.62 323 ALA B C 1
ATOM 5038 O O . ALA B 1 323 ? -0.335 -29.766 7.852 1 97.62 323 ALA B O 1
ATOM 5039 N N . ALA B 1 324 ? -1.432 -27.812 7.477 1 98.12 324 ALA B N 1
ATOM 5040 C CA . ALA B 1 324 ? -1.683 -28.141 6.074 1 98.12 324 ALA B CA 1
ATOM 5041 C C . ALA B 1 324 ? -0.374 -28.281 5.301 1 98.12 324 ALA B C 1
ATOM 5043 O O . ALA B 1 324 ? -0.246 -29.172 4.445 1 98.12 324 ALA B O 1
ATOM 5044 N N . ALA B 1 325 ? 0.55 -27.391 5.531 1 98.25 325 ALA B N 1
ATOM 5045 C CA . ALA B 1 325 ? 1.846 -27.438 4.859 1 98.25 325 ALA B CA 1
ATOM 5046 C C . ALA B 1 325 ? 2.596 -28.734 5.191 1 98.25 325 ALA B C 1
ATOM 5048 O O . ALA B 1 325 ? 3.236 -29.328 4.324 1 98.25 325 ALA B O 1
ATOM 5049 N N . GLU B 1 326 ? 2.594 -29.125 6.461 1 96.56 326 GLU B N 1
ATOM 5050 C CA . GLU B 1 326 ? 3.238 -30.359 6.891 1 96.56 326 GLU B CA 1
ATOM 5051 C C . GLU B 1 326 ? 2.641 -31.562 6.172 1 96.56 326 GLU B C 1
ATOM 5053 O O . GLU B 1 326 ? 3.371 -32.469 5.73 1 96.56 326 GLU B O 1
ATOM 5058 N N . GLU B 1 327 ? 1.357 -31.594 6.051 1 95.38 327 GLU B N 1
ATOM 5059 C CA . GLU B 1 327 ? 0.673 -32.688 5.363 1 95.38 327 GLU B CA 1
ATOM 5060 C C . GLU B 1 327 ? 1.055 -32.719 3.885 1 95.38 327 GLU B C 1
ATOM 5062 O O . GLU B 1 327 ? 1.201 -33.812 3.311 1 95.38 327 GLU B O 1
ATOM 5067 N N . ALA B 1 328 ? 1.154 -31.562 3.311 1 95.12 328 ALA B N 1
ATOM 5068 C CA . ALA B 1 328 ? 1.468 -31.469 1.887 1 95.12 328 ALA B CA 1
ATOM 5069 C C . ALA B 1 328 ? 2.906 -31.891 1.614 1 95.12 328 ALA B C 1
ATOM 5071 O O . ALA B 1 328 ? 3.252 -32.25 0.485 1 95.12 328 ALA B O 1
ATOM 5072 N N . SER B 1 329 ? 3.758 -31.844 2.586 1 88.75 329 SER B N 1
ATOM 5073 C CA . SER B 1 329 ? 5.164 -32.188 2.438 1 88.75 329 SER B CA 1
ATOM 5074 C C . SER B 1 329 ? 5.375 -33.688 2.588 1 88.75 329 SER B C 1
ATOM 5076 O O . SER B 1 329 ? 6.457 -34.219 2.303 1 88.75 329 SER B O 1
ATOM 5078 N N . GLU B 1 330 ? 4.477 -34.438 3.123 1 82.56 330 GLU B N 1
ATOM 5079 C CA . GLU B 1 330 ? 4.547 -35.875 3.281 1 82.56 330 GLU B CA 1
ATOM 5080 C C . GLU B 1 330 ? 4.137 -36.594 1.997 1 82.56 330 GLU B C 1
ATOM 5082 O O . GLU B 1 330 ? 4.723 -37.625 1.636 1 82.56 330 GLU B O 1
#

Secondary structure (DSSP, 8-state):
---------------------------EEEEEE-SS-TTSHHHHHHHHHHHHHHHHHTTSEEEEEE-TTTT--HHHHHHHHHHTS--EEE--HHHHHTT-GGGGGGG-TT--SSHHHHHHHHTSHHHHHHHHHHHTTTEEEEEEEEEEE-EEEESS----SGGGGTT-EEEE-S-HHHHHHHHHTT-EEEE--GGGHHHHHHTTS-SEEEE-HHHHHHTTGGGG--EEE-----EEEEEEEEEHHHHHHS-HHHHHHHHHHHHHHHHHHHHHHHHHHHHHHHHHHHTT-EEE---HHHHHHHTHHHHHHHHHH-HHHHHHHHHHHHHHH-/---------------------------EEEEEE-SS-TTSHHHHHHHHHHHHHHHHHTTSEEEEEE-TTTT--HHHHHHHHHHTS--EEE--HHHHHTT-GGGGGGG-TT--SSHHHHHHHHTSHHHHHHHHHHHTTTEEEEEEEEEEE-EEEESS----SGGGGTT-EEEE-S-HHHHHHHHHTT-EEEE--GGGHHHHHHTTS-SEEEE-HHHHHHTTGGGG--EEE-----EEEEEEEEEHHHHHHS-HHHHHHHHHHHHHHHHHHHHHHHHHHHHHHHHHHHTT-EEE---HHHHHHHTHHHHHHHHHH-HHHHHHHHHHHHHHH-

Nearest PDB structures (foldseek):
  7bcr-assembly1_A  TM=9.766E-01  e=5.155E-33  Advenella mimigardefordensis DPN7
  4pf8-assembly2_B  TM=9.548E-01  e=2.146E-33  Sulfitobacter sp. NAS-14.1
  4pf8-assembly1_A  TM=9.566E-01  e=4.326E-33  Sulfitobacter sp. NAS-14.1
  4p1l-assembly2_B  TM=9.511E-01  e=1.076E-31  Chromohalobacter israelensis DSM 3043
  4ovq-assembly1_A  TM=9.558E-01  e=3.081E-31  Roseobacter denitrificans OCh 114